Protein AF-A0AAD1X963-F1 (afdb_monomer_lite)

Sequence (477 aa):
MINQRTRANLEYRGRGAYRGLRGAPRGYRGASRGNTRGGQRGFRDSCRGEDPSFTMSHGSHTYEVQQDTFIPSKDSEIRMYKVSLCKWITEGKECHKSDKCTYAHTEEEQRKPHDPILLSRKEEIEELYANKEIKENNREKGKKKIDKSEDTLRTFLYDRHRDLEGKYNAVCAQLRNIDNAWERKLEEAEDDFRNKENELKRVSFNKEQTIRSLKIHIKSLETRNSQLESDSAYRRLQNLTAKHKELINKLYYLEAKLDRYQSHCENLCQTTRDSQRRYDILKSSNSIKSDKFLYAPSKNYKELLCDFIAKVDSAFECPLSCDKLRDPVILPSGHTINSDFYEKLIKSKARDPYNKSYRLTHAIVNRLAIQIQEIMDYVKIKKTNLEEQNRCSNIGLQVDLNANQEENPENNTEADFEENKSLMKNFKELEKIDEKELIQEQSDFDEKTGIKISTNIPRFISKKFPIEYSSSKIPKL

Secondary structure (DSSP, 8-state):
---------------------PPPP----------------PPPP----------------------------HHHHHTTTTSSB-HHHHTTPPPTTGGG-SSBSSTTT---TT----THHHHHHHHHHHHHHHHHHHHHHHHHHHHHHHHHHHHHHHHHHHHHHHHHHHHHHHHHHHHHHHHHHHHHHHHHHHHHHHHHHHHHHHHHHHHHHHHHHHHHHHHHHHHHHHSHHHHHHHHHHHHHHHHHHHHHHHHHHHHHHHHHHHHHHHHHHHHHHHHHHHHHT----------PPPHHHHHHHHHHHHHHHHHTB-TTT-SBPSSEEE-TTS-EEEHHHHHHHHHTTPBPSS-TT-BHHHHHHHHHHHHHHHHHHHHHHHHHHHHHHHHHHHHHHHHHHTTT--S--S---THHHHHHHHHHHHHHHHHHHHHHHHHHHHHHHHHHH-------PPP----PPP-------PPP-

Foldseek 3Di:
DDDDDDDDDDDDDDDDDDDDDDDDDDDDDDDDDDDDDDDDDDDDDDDDDDDDDDDDDDDDDDDDDDDPPPDPPPVVLVLQQQQAADPQLVVVHDDPCPPVDSHHNDPVSHDHSPDDDDCPVVVVVVVVVVVVVVVVVVVVVVVVVVVVVVVVVVVVVVVVVVVVVVVVVVVVVVVVVVVVVVVVVVVVVVVVVVVVVVVVVVVVVVVVVVVVVVVVVVVVVVVVVVVVCVDPVVVVVVVVVVVVVVVVVVVVVVVVVVVVVVVVVVVVVVVVVVVVVVVVVVVVVPPDPDPDDDPDDPPVVVVVVVVVVVVVQQLQAAPVPRHGEDCWDQDPLRGTHHPVVLVVCLVVQHADPNDNVGRPVVVVVVVVVVVVVVVVVVVVVVVVVVVVVVVVVVVVVCVVPVVPDDDDDDDDDPVVVVVVVVVVVVVVVVVVVVVVVVVVVLVVVCVVPVDDDDDPDDDDDDDDDDDDDDDDDDDDD

Radius of gyration: 69.61 Å; chains: 1; bounding box: 151×108×171 Å

InterPro domains:
  IPR000571 Zinc finger, CCCH-type [PS50103] (80-108)
  IPR003613 U-box domain [PF04564] (316-370)
  IPR013083 Zinc finger, RING/FYVE/PHD-type [G3DSA:3.30.40.10] (311-384)
  IPR036855 Zinc finger, CCCH-type superfamily [SSF90229] (79-112)

Structure (mmCIF, N/CA/C/O backbone):
data_AF-A0AAD1X963-F1
#
_entry.id   AF-A0AAD1X963-F1
#
loop_
_atom_site.group_PDB
_atom_site.id
_atom_site.type_symbol
_atom_site.label_atom_id
_atom_site.label_alt_id
_atom_site.label_comp_id
_atom_site.label_asym_id
_atom_site.label_entity_id
_atom_site.label_seq_id
_atom_site.pdbx_PDB_ins_code
_atom_site.Cartn_x
_atom_site.Cartn_y
_atom_site.Cartn_z
_atom_site.occupancy
_atom_site.B_iso_or_equiv
_atom_site.auth_seq_id
_atom_site.auth_comp_id
_atom_site.auth_asym_id
_atom_site.auth_atom_id
_atom_site.pdbx_PDB_model_num
ATOM 1 N N . MET A 1 1 ? 3.595 11.816 76.865 1.00 38.72 1 MET A N 1
ATOM 2 C CA . MET A 1 1 ? 4.608 11.164 76.005 1.00 38.72 1 MET A CA 1
ATOM 3 C C . MET A 1 1 ? 4.294 11.561 74.564 1.00 38.72 1 MET A C 1
ATOM 5 O O . MET A 1 1 ? 3.293 11.102 74.044 1.00 38.72 1 MET A O 1
ATOM 9 N N . ILE A 1 2 ? 4.794 12.719 74.104 1.00 38.62 2 ILE A N 1
ATOM 10 C CA . ILE A 1 2 ? 5.967 12.877 73.203 1.00 38.62 2 ILE A CA 1
ATOM 11 C C . ILE A 1 2 ? 5.711 12.101 71.889 1.00 38.62 2 ILE A C 1
ATOM 13 O O . ILE A 1 2 ? 5.732 10.882 71.908 1.00 38.62 2 ILE A O 1
ATOM 17 N N . ASN A 1 3 ? 5.347 12.727 70.762 1.00 47.06 3 ASN A N 1
ATOM 18 C CA . ASN A 1 3 ? 6.186 13.671 70.017 1.00 47.06 3 ASN A CA 1
ATOM 19 C C . ASN A 1 3 ? 5.411 14.808 69.320 1.00 47.06 3 ASN A C 1
ATOM 21 O O . ASN A 1 3 ? 4.419 14.596 68.628 1.00 47.06 3 ASN A O 1
ATOM 25 N N . GLN A 1 4 ? 5.955 16.013 69.489 1.00 53.12 4 GLN A N 1
ATOM 26 C CA . GLN A 1 4 ? 5.683 17.242 68.745 1.00 53.12 4 GLN A CA 1
ATOM 27 C C . GLN A 1 4 ? 6.778 17.462 67.680 1.00 53.12 4 GLN A C 1
ATOM 29 O O . GLN A 1 4 ? 7.865 16.906 67.807 1.00 53.12 4 GLN A O 1
ATOM 34 N N . ARG A 1 5 ? 6.528 18.447 66.796 1.00 43.94 5 ARG A N 1
ATOM 35 C CA . ARG A 1 5 ? 7.457 19.180 65.896 1.00 43.94 5 ARG A CA 1
ATOM 36 C C . ARG A 1 5 ? 7.647 18.508 64.523 1.00 43.94 5 ARG A C 1
ATOM 38 O O . ARG A 1 5 ? 7.893 17.320 64.456 1.00 43.94 5 ARG A O 1
ATOM 45 N N . THR A 1 6 ? 7.507 19.197 63.390 1.00 45.12 6 THR A N 1
ATOM 46 C CA . THR A 1 6 ? 7.878 20.588 63.079 1.00 45.12 6 THR A CA 1
ATOM 47 C C . THR A 1 6 ? 6.924 21.243 62.065 1.00 45.12 6 THR A C 1
ATOM 49 O O . THR A 1 6 ? 6.629 20.705 61.003 1.00 45.12 6 THR A O 1
ATOM 52 N N . ARG A 1 7 ? 6.492 22.468 62.388 1.00 42.72 7 ARG A N 1
ATOM 53 C CA . ARG A 1 7 ? 6.056 23.506 61.442 1.00 42.72 7 ARG A CA 1
ATOM 54 C C . ARG A 1 7 ? 7.279 24.379 61.160 1.00 42.72 7 ARG A C 1
ATOM 56 O O . ARG A 1 7 ? 7.895 24.831 62.123 1.00 42.72 7 ARG A O 1
ATOM 63 N N . ALA A 1 8 ? 7.577 24.672 59.899 1.00 41.88 8 ALA A N 1
ATOM 64 C CA . ALA A 1 8 ? 8.327 25.868 59.530 1.00 41.88 8 ALA A CA 1
ATOM 65 C C . ALA A 1 8 ? 7.958 26.317 58.109 1.00 41.88 8 ALA A C 1
ATOM 67 O O . ALA A 1 8 ? 8.065 25.565 57.146 1.00 41.88 8 ALA A O 1
ATOM 68 N N . ASN A 1 9 ? 7.474 27.554 58.075 1.00 41.41 9 ASN A N 1
ATOM 69 C CA . ASN A 1 9 ? 7.207 28.475 56.979 1.00 41.41 9 ASN A CA 1
ATOM 70 C C . ASN A 1 9 ? 8.039 28.303 55.704 1.00 41.41 9 ASN A C 1
ATOM 72 O O . ASN A 1 9 ? 9.253 28.166 55.780 1.00 41.41 9 ASN A O 1
ATOM 76 N N . LEU A 1 10 ? 7.389 28.535 54.560 1.00 39.03 10 LEU A N 1
ATOM 77 C CA . LEU A 1 10 ? 7.899 29.440 53.528 1.00 39.03 10 LEU A CA 1
ATOM 78 C C . LEU A 1 10 ? 6.721 29.966 52.698 1.00 39.03 10 LEU A C 1
ATOM 80 O O . LEU A 1 10 ? 6.138 29.273 51.868 1.00 39.03 10 LEU A O 1
ATOM 84 N N . GLU A 1 11 ? 6.370 31.220 52.972 1.00 47.56 11 GLU A N 1
ATOM 85 C CA . GLU A 1 11 ? 5.687 32.097 52.033 1.00 47.56 11 GLU A CA 1
ATOM 86 C C . GLU A 1 11 ? 6.538 32.197 50.761 1.00 47.56 11 GLU A C 1
ATOM 88 O O . GLU A 1 11 ? 7.703 32.594 50.822 1.00 47.56 11 GLU A O 1
ATOM 93 N N . TYR A 1 12 ? 5.964 31.902 49.595 1.00 39.16 12 TYR A N 1
ATOM 94 C CA . TYR A 1 12 ? 6.502 32.447 48.356 1.00 39.16 12 TYR A CA 1
ATOM 95 C C . TYR A 1 12 ? 5.382 32.931 47.447 1.00 39.16 12 TYR A C 1
ATOM 97 O O . TYR A 1 12 ? 4.482 32.201 47.036 1.00 39.16 12 TYR A O 1
ATOM 105 N N . ARG A 1 13 ? 5.456 34.237 47.208 1.00 39.97 13 ARG A N 1
ATOM 106 C CA . ARG A 1 13 ? 4.539 35.069 46.447 1.00 39.97 13 ARG A CA 1
ATOM 107 C C . ARG A 1 13 ? 4.371 34.550 45.025 1.00 39.97 13 ARG A C 1
ATOM 109 O O . ARG A 1 13 ? 5.347 34.343 44.307 1.00 39.97 13 ARG A O 1
ATOM 116 N N . GLY A 1 14 ? 3.116 34.485 44.593 1.00 46.25 14 GLY A N 1
ATOM 117 C CA . GLY A 1 14 ? 2.770 34.446 43.183 1.00 46.25 14 GLY A CA 1
ATOM 118 C C . GLY A 1 14 ? 3.315 35.679 42.458 1.00 46.25 14 GLY A C 1
ATOM 119 O O . GLY A 1 14 ? 3.040 36.818 42.834 1.00 46.25 14 GLY A O 1
ATOM 120 N N . ARG A 1 15 ? 4.072 35.441 41.389 1.00 41.19 15 ARG A N 1
ATOM 121 C CA . ARG A 1 15 ? 4.213 36.378 40.275 1.00 41.19 15 ARG A CA 1
ATOM 122 C C . ARG A 1 15 ? 3.805 35.642 39.012 1.00 41.19 15 ARG A C 1
ATOM 124 O O . ARG A 1 15 ? 4.505 34.745 38.553 1.00 41.19 15 ARG A O 1
ATOM 131 N N . GLY A 1 16 ? 2.651 36.027 38.479 1.00 45.84 16 GLY A N 1
ATOM 132 C CA . GLY A 1 16 ? 2.260 35.688 37.122 1.00 45.84 16 GLY A CA 1
ATOM 133 C C . GLY A 1 16 ? 3.210 36.355 36.132 1.00 45.84 16 GLY A C 1
ATOM 134 O O . GLY A 1 16 ? 3.481 37.550 36.226 1.00 45.84 16 GLY A O 1
ATOM 135 N N . ALA A 1 17 ? 3.700 35.572 35.178 1.00 41.66 17 ALA A N 1
ATOM 136 C CA . ALA A 1 17 ? 4.357 36.065 33.981 1.00 41.66 17 ALA A CA 1
ATOM 137 C C . ALA A 1 17 ? 3.531 35.611 32.775 1.00 41.66 17 ALA A C 1
ATOM 139 O O . ALA A 1 17 ? 3.731 34.532 32.224 1.00 41.66 17 ALA A O 1
ATOM 140 N N . TYR A 1 18 ? 2.580 36.456 32.378 1.00 45.16 18 TYR A N 1
ATOM 141 C CA . TYR A 1 18 ? 2.029 36.458 31.028 1.00 45.16 18 TYR A CA 1
ATOM 142 C C . TYR A 1 18 ? 3.163 36.844 30.066 1.00 45.16 18 TYR A C 1
ATOM 144 O O . TYR A 1 18 ? 3.567 38.005 30.018 1.00 45.16 18 TYR A O 1
ATOM 152 N N . ARG A 1 19 ? 3.683 35.892 29.285 1.00 40.97 19 ARG A N 1
ATOM 153 C CA . ARG A 1 19 ? 4.401 36.214 28.044 1.00 40.97 19 ARG A CA 1
ATOM 154 C C . ARG A 1 19 ? 3.413 36.133 26.890 1.00 40.97 19 ARG A C 1
ATOM 156 O O . ARG A 1 19 ? 3.142 35.062 26.361 1.00 40.97 19 ARG A O 1
ATOM 163 N N . GLY A 1 20 ? 2.877 37.294 26.524 1.00 41.50 20 GLY A N 1
ATOM 164 C CA . GLY A 1 20 ? 2.215 37.497 25.245 1.00 41.50 20 GLY A CA 1
ATOM 165 C C . GLY A 1 20 ? 3.247 37.477 24.121 1.00 41.50 20 GLY A C 1
ATOM 166 O O . GLY A 1 20 ? 4.129 38.332 24.067 1.00 41.50 20 GLY A O 1
ATOM 167 N N . LEU A 1 21 ? 3.123 36.510 23.216 1.00 41.50 21 LEU A N 1
ATOM 168 C CA . LEU A 1 21 ? 3.759 36.562 21.906 1.00 41.50 21 LEU A CA 1
ATOM 169 C C . LEU A 1 21 ? 2.899 37.474 21.026 1.00 41.50 21 LEU A C 1
ATOM 171 O O . LEU A 1 21 ? 1.839 37.080 20.545 1.00 41.50 21 LEU A O 1
ATOM 175 N N . ARG A 1 22 ? 3.334 38.729 20.875 1.00 42.06 22 ARG A N 1
ATOM 176 C CA . ARG A 1 22 ? 2.792 39.640 19.864 1.00 42.06 22 ARG A CA 1
ATOM 177 C C . ARG A 1 22 ? 3.236 39.144 18.492 1.00 42.06 22 ARG A C 1
ATOM 179 O O . ARG A 1 22 ? 4.426 38.955 18.255 1.00 42.06 22 ARG A O 1
ATOM 186 N N . GLY A 1 23 ? 2.254 38.929 17.623 1.00 39.84 23 GLY A N 1
ATOM 187 C CA . GLY A 1 23 ? 2.451 38.590 16.224 1.00 39.84 23 GLY A CA 1
ATOM 188 C C . GLY A 1 23 ? 3.171 39.696 15.456 1.00 39.84 23 GLY A C 1
ATOM 189 O O . GLY A 1 23 ? 2.972 40.886 15.702 1.00 39.84 23 GLY A O 1
ATOM 190 N N . ALA A 1 24 ? 3.997 39.272 14.504 1.00 40.31 24 ALA A N 1
ATOM 191 C CA . ALA A 1 24 ? 4.507 40.131 13.450 1.00 40.31 24 ALA A CA 1
ATOM 192 C C . ALA A 1 24 ? 3.402 40.359 12.396 1.00 40.31 24 ALA A C 1
ATOM 194 O O . ALA A 1 24 ? 2.694 39.408 12.044 1.00 40.31 24 ALA A O 1
ATOM 195 N N . PRO A 1 25 ? 3.224 41.589 11.887 1.00 54.12 25 PRO A N 1
ATOM 196 C CA . PRO A 1 25 ? 2.179 41.892 10.923 1.00 54.12 25 PRO A CA 1
ATOM 197 C C . PRO A 1 25 ? 2.568 41.423 9.515 1.00 54.12 25 PRO A C 1
ATOM 199 O O . PRO A 1 25 ? 3.632 41.754 8.997 1.00 54.12 25 PRO A O 1
ATOM 202 N N . ARG A 1 26 ? 1.650 40.695 8.871 1.00 49.38 26 ARG A N 1
ATOM 203 C CA . ARG A 1 26 ? 1.608 40.530 7.414 1.00 49.38 26 ARG A CA 1
ATOM 204 C C . ARG A 1 26 ? 1.031 41.814 6.802 1.00 49.38 26 ARG A C 1
ATOM 206 O O . ARG A 1 26 ? -0.175 42.031 6.877 1.00 49.38 26 ARG A O 1
ATOM 213 N N . GLY A 1 27 ? 1.877 42.645 6.194 1.00 40.66 27 GLY A N 1
ATOM 214 C CA . GLY A 1 27 ? 1.479 43.633 5.180 1.00 40.66 27 GLY A CA 1
ATOM 215 C C . GLY A 1 27 ? 1.880 43.084 3.807 1.00 40.66 27 GLY A C 1
ATOM 216 O O . GLY A 1 27 ? 3.034 42.733 3.614 1.00 40.66 27 GLY A O 1
ATOM 217 N N . TYR A 1 28 ? 0.934 42.651 2.974 1.00 41.72 28 TYR A N 1
ATOM 218 C CA . TYR A 1 28 ? 0.199 43.415 1.954 1.00 41.72 28 TYR A CA 1
ATOM 219 C C . TYR A 1 28 ? 1.009 43.799 0.699 1.00 41.72 28 TYR A C 1
ATOM 221 O O . TYR A 1 28 ? 1.865 44.669 0.732 1.00 41.72 28 TYR A O 1
ATOM 229 N N . ARG A 1 29 ? 0.605 43.143 -0.402 1.00 43.72 29 ARG A N 1
ATOM 230 C CA . ARG A 1 29 ? 0.439 43.601 -1.796 1.00 43.72 29 ARG A CA 1
ATOM 231 C C . ARG A 1 29 ? 1.489 44.533 -2.416 1.00 43.72 29 ARG A C 1
ATOM 233 O O . ARG A 1 29 ? 1.575 45.707 -2.089 1.00 43.72 29 ARG A O 1
ATOM 240 N N . GLY A 1 30 ? 2.053 44.048 -3.520 1.00 34.28 30 GLY A N 1
ATOM 241 C CA . GLY A 1 30 ? 2.585 44.870 -4.601 1.00 34.28 30 GLY A CA 1
ATOM 242 C C . GLY A 1 30 ? 2.590 44.086 -5.909 1.00 34.28 30 GLY A C 1
ATOM 243 O O . GLY A 1 30 ? 3.567 43.426 -6.235 1.00 34.28 30 GLY A O 1
ATOM 244 N N . ALA A 1 31 ? 1.478 44.133 -6.641 1.00 51.28 31 ALA A N 1
ATOM 245 C CA . ALA A 1 31 ? 1.458 43.817 -8.063 1.00 51.28 31 ALA A CA 1
ATOM 246 C C . ALA A 1 31 ? 2.182 44.933 -8.827 1.00 51.28 31 ALA A C 1
ATOM 248 O O . ALA A 1 31 ? 1.919 46.099 -8.535 1.00 51.28 31 ALA A O 1
ATOM 249 N N . SER A 1 32 ? 3.012 44.602 -9.823 1.00 38.69 32 SER A N 1
ATOM 250 C CA . SER A 1 32 ? 3.055 45.292 -11.127 1.00 38.69 32 SER A CA 1
ATOM 251 C C . SER A 1 32 ? 4.226 44.845 -12.007 1.00 38.69 32 SER A C 1
ATOM 253 O O . SER A 1 32 ? 5.381 44.985 -11.638 1.00 38.69 32 SER A O 1
ATOM 255 N N . ARG A 1 33 ? 3.853 44.421 -13.222 1.00 38.19 33 ARG A N 1
ATOM 256 C CA . ARG A 1 33 ? 4.403 44.842 -14.524 1.00 38.19 33 ARG A CA 1
ATOM 257 C C . ARG A 1 33 ? 5.909 44.660 -14.781 1.00 38.19 33 ARG A C 1
ATOM 259 O O . ARG A 1 33 ? 6.712 45.493 -14.402 1.00 38.19 33 ARG A O 1
ATOM 266 N N . GLY A 1 34 ? 6.202 43.698 -15.656 1.00 39.09 34 GLY A N 1
ATOM 267 C CA . GLY A 1 34 ? 6.558 44.013 -17.044 1.00 39.09 34 GLY A CA 1
ATOM 268 C C . GLY A 1 34 ? 8.007 44.399 -17.375 1.00 39.09 34 GLY A C 1
ATOM 269 O O . GLY A 1 34 ? 8.650 45.187 -16.697 1.00 39.09 34 GLY A O 1
ATOM 270 N N . ASN A 1 35 ? 8.392 43.937 -18.567 1.00 38.53 35 ASN A N 1
ATOM 271 C CA . ASN A 1 35 ? 9.440 44.425 -19.467 1.00 38.53 35 ASN A CA 1
ATOM 272 C C . ASN A 1 35 ? 10.893 43.931 -19.311 1.00 38.53 35 ASN A C 1
ATOM 274 O O . ASN A 1 35 ? 11.658 44.376 -18.466 1.00 38.53 35 ASN A O 1
ATOM 278 N N . THR A 1 36 ? 11.267 43.091 -20.286 1.00 48.62 36 THR A N 1
ATOM 279 C CA . THR A 1 36 ? 12.403 43.257 -21.217 1.00 48.62 36 THR A CA 1
ATOM 280 C C . THR A 1 36 ? 13.726 43.802 -20.666 1.00 48.62 36 THR A C 1
ATOM 282 O O . THR A 1 36 ? 13.827 44.988 -20.368 1.00 48.62 36 THR A O 1
ATOM 285 N N . ARG A 1 37 ? 14.804 43.021 -20.797 1.00 40.56 37 ARG A N 1
ATOM 286 C CA . ARG A 1 37 ? 15.903 43.255 -21.763 1.00 40.56 37 ARG A CA 1
ATOM 287 C C . ARG A 1 37 ? 17.070 42.304 -21.495 1.00 40.56 37 ARG A C 1
ATOM 289 O O . ARG A 1 37 ? 17.214 41.761 -20.408 1.00 40.56 37 ARG A O 1
ATOM 296 N N . GLY A 1 38 ? 17.845 42.086 -22.554 1.00 47.09 38 GLY A N 1
ATOM 297 C CA . GLY A 1 38 ? 18.874 41.066 -22.673 1.00 47.09 38 GLY A CA 1
ATOM 298 C C . GLY A 1 38 ? 19.997 41.129 -21.641 1.00 47.09 38 GLY A C 1
ATOM 299 O O . GLY A 1 38 ? 20.306 42.163 -21.055 1.00 47.09 38 GLY A O 1
ATOM 300 N N . GLY A 1 39 ? 20.651 39.984 -21.502 1.00 39.59 39 GLY A N 1
ATOM 301 C CA . GLY A 1 39 ? 21.894 39.825 -20.773 1.00 39.59 39 GLY A CA 1
ATOM 302 C C . GLY A 1 39 ? 22.611 38.593 -21.298 1.00 39.59 39 GLY A C 1
ATOM 303 O O . GLY A 1 39 ? 22.452 37.511 -20.747 1.00 39.59 39 GLY A O 1
ATOM 304 N N . GLN A 1 40 ? 23.375 38.770 -22.379 1.00 53.03 40 GLN A N 1
ATOM 305 C CA . GLN A 1 40 ? 24.449 37.857 -22.765 1.00 53.03 40 GLN A CA 1
ATOM 306 C C . GLN A 1 40 ? 25.306 37.564 -21.526 1.00 53.03 40 GLN A C 1
ATOM 308 O O . GLN A 1 40 ? 25.856 38.488 -20.926 1.00 53.03 40 GLN A O 1
ATOM 313 N N . ARG A 1 41 ? 25.435 36.295 -21.134 1.00 41.72 41 ARG A N 1
ATOM 314 C CA . ARG A 1 41 ? 26.506 35.856 -20.235 1.00 41.72 41 ARG A CA 1
ATOM 315 C C . ARG A 1 41 ? 27.162 34.621 -20.821 1.00 41.72 41 ARG A C 1
ATOM 317 O O . ARG A 1 41 ? 26.497 33.646 -21.149 1.00 41.72 41 ARG A O 1
ATOM 324 N N . GLY A 1 42 ? 28.467 34.777 -21.013 1.00 40.44 42 GLY A N 1
ATOM 325 C CA . GLY A 1 42 ? 29.349 33.883 -21.731 1.00 40.44 42 GLY A CA 1
ATOM 326 C C . GLY A 1 42 ? 29.390 32.470 -21.177 1.00 40.44 42 GLY A C 1
ATOM 327 O O . GLY A 1 42 ? 29.418 32.242 -19.967 1.00 40.44 42 GLY A O 1
ATOM 328 N N . PHE A 1 43 ? 29.473 31.548 -22.127 1.00 39.50 43 PHE A N 1
ATOM 329 C CA . PHE A 1 43 ? 30.092 30.248 -21.956 1.00 39.50 43 PHE A CA 1
ATOM 330 C C . PHE A 1 43 ? 31.507 30.449 -21.401 1.00 39.50 43 PHE A C 1
ATOM 332 O O . PHE A 1 43 ? 32.347 31.084 -22.037 1.00 39.50 43 PHE A O 1
ATOM 339 N N . ARG A 1 44 ? 31.744 29.951 -20.186 1.00 42.47 44 ARG A N 1
ATOM 340 C CA . ARG A 1 44 ? 33.089 29.715 -19.667 1.00 42.47 44 ARG A CA 1
ATOM 341 C C . ARG A 1 44 ? 33.460 28.278 -19.986 1.00 42.47 44 ARG A C 1
ATOM 343 O O . ARG A 1 44 ? 32.833 27.350 -19.484 1.00 42.47 44 ARG A O 1
ATOM 350 N N . ASP A 1 45 ? 34.502 28.150 -20.792 1.00 48.19 45 ASP A N 1
ATOM 351 C CA . ASP A 1 45 ? 35.269 26.935 -21.009 1.00 48.19 45 ASP A CA 1
ATOM 352 C C . ASP A 1 45 ? 35.801 26.391 -19.681 1.00 48.19 45 ASP A C 1
ATOM 354 O O . ASP A 1 45 ? 36.394 27.119 -18.879 1.00 48.19 45 ASP A O 1
ATOM 358 N N . SER A 1 46 ? 35.586 25.103 -19.428 1.00 47.50 46 SER A N 1
ATOM 359 C CA . SER A 1 46 ? 36.178 24.382 -18.299 1.00 47.50 46 SER A CA 1
ATOM 360 C C . SER A 1 46 ? 36.278 22.892 -18.614 1.00 47.50 46 SER A C 1
ATOM 362 O O . SER A 1 46 ? 35.570 22.091 -18.021 1.00 47.50 46 SER A O 1
ATOM 364 N N . CYS A 1 47 ? 37.187 22.528 -19.521 1.00 44.81 47 CYS A N 1
ATOM 365 C CA . CYS A 1 47 ? 37.715 21.165 -19.620 1.00 44.81 47 CYS A CA 1
ATOM 366 C C . CYS A 1 47 ? 39.237 21.235 -19.834 1.00 44.81 47 CYS A C 1
ATOM 368 O O . CYS A 1 47 ? 39.716 21.303 -20.963 1.00 44.81 47 CYS A O 1
ATOM 370 N N . ARG A 1 48 ? 39.991 21.262 -18.727 1.00 45.78 48 ARG A N 1
ATOM 371 C CA . ARG A 1 48 ? 41.418 20.909 -18.663 1.00 45.78 48 ARG A CA 1
ATOM 372 C C . ARG A 1 48 ? 41.538 19.592 -17.896 1.00 45.78 48 ARG A C 1
ATOM 374 O O . ARG A 1 48 ? 41.006 19.484 -16.797 1.00 45.78 48 ARG A O 1
ATOM 381 N N . GLY A 1 49 ? 42.252 18.653 -18.496 1.00 40.47 49 GLY A N 1
ATOM 382 C CA . GLY A 1 49 ? 42.666 17.348 -17.978 1.00 40.47 49 GLY A CA 1
ATOM 383 C C . GLY A 1 49 ? 43.260 16.602 -19.175 1.00 40.47 49 GLY A C 1
ATOM 384 O O . GLY A 1 49 ? 42.504 16.118 -20.005 1.00 40.47 49 GLY A O 1
ATOM 385 N N . GLU A 1 50 ? 44.507 16.898 -19.549 1.00 44.00 50 GLU A N 1
ATOM 386 C CA . GLU A 1 50 ? 45.730 16.207 -19.090 1.00 44.00 50 GLU A CA 1
ATOM 387 C C . GLU A 1 50 ? 45.794 14.744 -19.587 1.00 44.00 50 GLU A C 1
ATOM 389 O O . GLU A 1 50 ? 45.293 13.855 -18.914 1.00 44.00 50 GLU A O 1
ATOM 394 N N . ASP A 1 51 ? 46.356 14.580 -20.804 1.00 49.72 51 ASP A N 1
ATOM 395 C CA . ASP A 1 51 ? 47.393 13.633 -21.303 1.00 49.72 51 ASP A CA 1
ATOM 396 C C . ASP A 1 51 ? 47.368 12.113 -20.942 1.00 49.72 51 ASP A C 1
ATOM 398 O O . ASP A 1 51 ? 46.793 11.744 -19.924 1.00 49.72 51 ASP A O 1
ATOM 402 N N . PRO A 1 52 ? 48.040 11.185 -21.695 1.00 59.56 52 PRO A N 1
ATOM 403 C CA . PRO A 1 52 ? 49.095 11.407 -22.703 1.00 59.56 52 PRO A CA 1
ATOM 404 C C . PRO A 1 52 ? 49.086 10.519 -23.987 1.00 59.56 52 PRO A C 1
ATOM 406 O O . PRO A 1 52 ? 48.523 9.431 -24.065 1.00 59.56 52 PRO A O 1
ATOM 409 N N . SER A 1 53 ? 49.885 10.971 -24.963 1.00 52.22 53 SER A N 1
ATOM 410 C CA . SER A 1 53 ? 50.755 10.173 -25.855 1.00 52.22 53 SER A CA 1
ATOM 411 C C . SER A 1 53 ? 50.165 9.094 -26.786 1.00 52.22 53 SER A C 1
ATOM 413 O O . SER A 1 53 ? 50.037 7.931 -26.413 1.00 52.22 53 SER A O 1
ATOM 415 N N . PHE A 1 54 ? 50.056 9.424 -28.080 1.00 41.41 54 PHE A N 1
ATOM 416 C CA . PHE A 1 54 ? 50.382 8.478 -29.158 1.00 41.41 54 PHE A CA 1
ATOM 417 C C . PHE A 1 54 ? 50.948 9.236 -30.369 1.00 41.41 54 PHE A C 1
ATOM 419 O O . PHE A 1 54 ? 50.233 9.674 -31.266 1.00 41.41 54 PHE A O 1
ATOM 426 N N . THR A 1 55 ? 52.262 9.451 -30.370 1.00 49.00 55 THR A N 1
ATOM 427 C CA . THR A 1 55 ? 53.000 9.995 -31.513 1.00 49.00 55 THR A CA 1
ATOM 428 C C . THR A 1 55 ? 53.285 8.872 -32.510 1.00 49.00 55 THR A C 1
ATOM 430 O O . THR A 1 55 ? 54.242 8.117 -32.328 1.00 49.00 55 THR A O 1
ATOM 433 N N . MET A 1 56 ? 52.483 8.752 -33.572 1.00 49.28 56 MET A N 1
ATOM 434 C CA . MET A 1 56 ? 52.878 7.974 -34.750 1.00 49.28 56 MET A CA 1
ATOM 435 C C . MET A 1 56 ? 53.816 8.811 -35.623 1.00 49.28 56 MET A C 1
ATOM 437 O O . MET A 1 56 ? 53.428 9.792 -36.250 1.00 49.28 56 MET A O 1
ATOM 441 N N . SER A 1 57 ? 55.079 8.399 -35.604 1.00 40.62 57 SER A N 1
ATOM 442 C CA . SER A 1 57 ? 56.173 8.868 -36.446 1.00 40.62 57 SER A CA 1
ATOM 443 C C . SER A 1 57 ? 55.949 8.450 -37.905 1.00 40.62 57 SER A C 1
ATOM 445 O O . SER A 1 57 ? 55.894 7.257 -38.204 1.00 40.62 57 SER A O 1
ATOM 447 N N . HIS A 1 58 ? 55.849 9.413 -38.824 1.00 47.75 58 HIS A N 1
ATOM 448 C CA . HIS A 1 58 ? 56.044 9.162 -40.252 1.00 47.75 58 HIS A CA 1
ATOM 449 C C . HIS A 1 58 ? 57.532 9.333 -40.567 1.00 47.75 58 HIS A C 1
ATOM 451 O O . HIS A 1 58 ? 58.032 10.450 -40.688 1.00 47.75 58 HIS A O 1
ATOM 457 N N . GLY A 1 59 ? 58.243 8.211 -40.680 1.00 40.66 59 GLY A N 1
ATOM 458 C CA . GLY A 1 59 ? 59.621 8.186 -41.154 1.00 40.66 59 GLY A CA 1
ATOM 459 C C . GLY A 1 59 ? 59.702 8.655 -42.606 1.00 40.66 59 GLY A C 1
ATOM 460 O O . GLY A 1 59 ? 59.190 7.993 -43.509 1.00 40.66 59 GLY A O 1
ATOM 461 N N . SER A 1 60 ? 60.354 9.797 -42.831 1.00 45.72 60 SER A N 1
ATOM 462 C CA . SER A 1 60 ? 60.764 10.237 -44.161 1.00 45.72 60 SER A CA 1
ATOM 463 C C . SER A 1 60 ? 61.944 9.381 -44.628 1.00 45.72 60 SER A C 1
ATOM 465 O O . SER A 1 60 ? 63.078 9.584 -44.197 1.00 45.72 60 SER A O 1
ATOM 467 N N . HIS A 1 61 ? 61.694 8.425 -45.519 1.00 44.03 61 HIS A N 1
ATOM 468 C CA . HIS A 1 61 ? 62.763 7.820 -46.303 1.00 44.03 61 HIS A CA 1
ATOM 469 C C . HIS A 1 61 ? 63.108 8.757 -47.465 1.00 44.03 61 HIS A C 1
ATOM 471 O O . HIS A 1 61 ? 62.412 8.809 -48.477 1.00 44.03 61 HIS A O 1
ATOM 477 N N . THR A 1 62 ? 64.180 9.525 -47.297 1.00 45.03 62 THR A N 1
ATOM 478 C CA . THR A 1 62 ? 64.912 10.149 -48.400 1.00 45.03 62 THR A CA 1
ATOM 479 C C . THR A 1 62 ? 65.801 9.081 -49.029 1.00 45.03 62 THR A C 1
ATOM 481 O O . THR A 1 62 ? 66.784 8.656 -48.426 1.00 45.03 62 THR A O 1
ATOM 484 N N . TYR A 1 63 ? 65.438 8.613 -50.220 1.00 46.41 63 TYR A N 1
ATOM 485 C CA . TYR A 1 63 ? 66.292 7.747 -51.029 1.00 46.41 63 TYR A CA 1
ATOM 486 C C . TYR A 1 63 ? 67.251 8.645 -51.814 1.00 46.41 63 TYR A C 1
ATOM 488 O O . TYR A 1 63 ? 66.829 9.379 -52.709 1.00 46.41 63 TYR A O 1
ATOM 496 N N . GLU A 1 64 ? 68.529 8.617 -51.449 1.00 47.94 64 GLU A N 1
ATOM 497 C CA . GLU A 1 64 ? 69.606 9.170 -52.264 1.00 47.94 64 GLU A CA 1
ATOM 498 C C . GLU A 1 64 ? 69.738 8.336 -53.543 1.00 47.94 64 GLU A C 1
ATOM 500 O O . GLU A 1 64 ? 70.035 7.142 -53.511 1.00 47.94 64 GLU A O 1
ATOM 505 N N . VAL A 1 65 ? 69.493 8.977 -54.684 1.00 43.75 65 VAL A N 1
ATOM 506 C CA . VAL A 1 65 ? 69.761 8.417 -56.007 1.00 43.75 65 VAL A CA 1
ATOM 507 C C . VAL A 1 65 ? 71.217 8.718 -56.341 1.00 43.75 65 VAL A C 1
ATOM 509 O O . VAL A 1 65 ? 71.561 9.833 -56.724 1.00 43.75 65 VAL A O 1
ATOM 512 N N . GLN A 1 66 ? 72.071 7.710 -56.208 1.00 5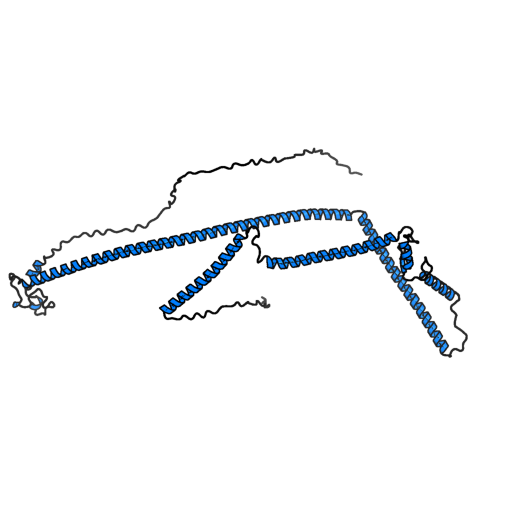0.38 66 GLN A N 1
ATOM 513 C CA . GLN A 1 66 ? 73.342 7.646 -56.917 1.00 50.38 66 GLN A CA 1
ATOM 514 C C . GLN A 1 66 ? 73.402 6.323 -57.670 1.00 50.38 66 GLN A C 1
ATOM 516 O O . GLN A 1 66 ? 73.435 5.264 -57.050 1.00 50.38 66 GLN A O 1
ATOM 521 N N . GLN A 1 67 ? 73.412 6.408 -59.001 1.00 42.19 67 GLN A N 1
ATOM 522 C CA . GLN A 1 67 ? 74.398 5.776 -59.884 1.00 42.19 67 GLN A CA 1
ATOM 523 C C . GLN A 1 67 ? 73.959 5.995 -61.336 1.00 42.19 67 GLN A C 1
ATOM 525 O O . GLN A 1 67 ? 72.984 5.410 -61.805 1.00 42.19 67 GLN A O 1
ATOM 530 N N . ASP A 1 68 ? 74.710 6.847 -62.035 1.00 45.59 68 ASP A N 1
ATOM 531 C CA . ASP A 1 68 ? 74.693 6.983 -63.488 1.00 45.59 68 ASP A CA 1
ATOM 532 C C . ASP A 1 68 ? 75.111 5.652 -64.125 1.00 45.59 68 ASP A C 1
ATOM 534 O O . ASP A 1 68 ? 76.275 5.406 -64.443 1.00 45.59 68 ASP A O 1
ATOM 538 N N . THR A 1 69 ? 74.148 4.755 -64.320 1.00 46.03 69 THR A N 1
ATOM 539 C CA . THR A 1 69 ? 74.286 3.700 -65.315 1.00 46.03 69 THR A CA 1
ATOM 540 C C . THR A 1 69 ? 74.177 4.372 -66.674 1.00 46.03 69 THR A C 1
ATOM 542 O O . THR A 1 69 ? 73.107 4.852 -67.042 1.00 46.03 69 THR A O 1
ATOM 545 N N . PHE A 1 70 ? 75.286 4.430 -67.406 1.00 49.12 70 PHE A N 1
ATOM 546 C CA . PHE A 1 70 ? 75.324 4.808 -68.814 1.00 49.12 70 PHE A CA 1
ATOM 547 C C . PHE A 1 70 ? 74.371 3.880 -69.581 1.00 49.12 70 PHE A C 1
ATOM 549 O O . PHE A 1 70 ? 74.728 2.750 -69.909 1.00 49.12 70 PHE A O 1
ATOM 556 N N . ILE A 1 71 ? 73.126 4.316 -69.788 1.00 48.12 71 ILE A N 1
ATOM 557 C CA . ILE A 1 71 ? 72.149 3.598 -70.603 1.00 48.12 71 ILE A CA 1
ATOM 558 C C . ILE A 1 71 ? 72.628 3.776 -72.047 1.00 48.12 71 ILE A C 1
ATOM 560 O O . ILE A 1 71 ? 72.589 4.907 -72.542 1.00 48.12 71 ILE A O 1
ATOM 564 N N . PRO A 1 72 ? 73.113 2.721 -72.730 1.00 48.72 72 PRO A N 1
ATOM 565 C CA . PRO A 1 72 ? 73.415 2.826 -74.148 1.00 48.72 72 PRO A CA 1
ATOM 566 C C . PRO A 1 72 ? 72.141 3.296 -74.855 1.00 48.72 72 PRO A C 1
ATOM 568 O O . PRO A 1 72 ? 71.065 2.727 -74.653 1.00 48.72 72 PRO A O 1
ATOM 571 N N . SER A 1 73 ? 72.230 4.391 -75.615 1.00 56.09 73 SER A N 1
ATOM 572 C CA . SER A 1 73 ? 71.079 4.887 -76.366 1.00 56.09 73 SER A CA 1
ATOM 573 C C . SER A 1 73 ? 70.547 3.749 -77.241 1.00 56.09 73 SER A C 1
ATOM 575 O O . SER A 1 73 ? 71.325 2.984 -77.807 1.00 56.09 73 SER A O 1
ATOM 577 N N . LYS A 1 74 ? 69.219 3.606 -77.356 1.00 57.94 74 LYS A N 1
ATOM 578 C CA . LYS A 1 74 ? 68.581 2.538 -78.160 1.00 57.94 74 LYS A CA 1
ATOM 579 C C . LYS A 1 74 ? 69.106 2.461 -79.603 1.00 57.94 74 LYS A C 1
ATOM 581 O O . LYS A 1 74 ? 69.003 1.419 -80.244 1.00 57.94 74 LYS A O 1
ATOM 586 N N . ASP A 1 75 ? 69.731 3.529 -80.084 1.00 56.91 75 ASP A N 1
ATOM 587 C CA . ASP A 1 75 ? 70.358 3.606 -81.399 1.00 56.91 75 ASP A CA 1
ATOM 588 C C . ASP A 1 75 ? 71.679 2.815 -81.505 1.00 56.91 75 ASP A C 1
ATOM 590 O O . ASP A 1 75 ? 72.086 2.458 -82.613 1.00 56.91 75 ASP A O 1
ATOM 594 N N . SER A 1 76 ? 72.352 2.488 -80.390 1.00 58.34 76 SER A N 1
ATOM 595 C CA . SER A 1 76 ? 73.588 1.689 -80.406 1.00 58.34 76 SER A CA 1
ATOM 596 C C . SER A 1 76 ? 73.337 0.184 -80.523 1.00 58.34 76 SER A C 1
ATOM 598 O O . SER A 1 76 ? 74.155 -0.516 -81.117 1.00 58.34 76 SER A O 1
ATOM 600 N N . GLU A 1 77 ? 72.210 -0.328 -80.013 1.00 59.56 77 GLU A N 1
ATOM 601 C CA . GLU A 1 77 ? 71.845 -1.753 -80.145 1.00 59.56 77 GLU A CA 1
ATOM 602 C C . GLU A 1 77 ? 71.509 -2.127 -81.591 1.00 59.56 77 GLU A C 1
ATOM 604 O O . GLU A 1 77 ? 71.818 -3.227 -82.050 1.00 59.56 77 GLU A O 1
ATOM 609 N N . ILE A 1 78 ? 70.936 -1.185 -82.344 1.00 63.75 78 ILE A N 1
ATOM 610 C CA . ILE A 1 78 ? 70.577 -1.394 -83.746 1.00 63.75 78 ILE A CA 1
ATOM 611 C C . ILE A 1 78 ? 71.843 -1.622 -84.588 1.00 63.75 78 ILE A C 1
ATOM 613 O O . ILE A 1 78 ? 71.853 -2.518 -85.427 1.00 63.75 78 ILE A O 1
ATOM 617 N N . ARG A 1 79 ? 72.949 -0.914 -84.308 1.00 64.94 79 ARG A N 1
ATOM 618 C CA . ARG A 1 79 ? 74.208 -1.026 -85.074 1.00 64.94 79 ARG A CA 1
ATOM 619 C C . ARG A 1 79 ? 74.962 -2.348 -84.903 1.00 64.94 79 ARG A C 1
ATOM 621 O O . ARG A 1 79 ? 75.844 -2.616 -85.708 1.00 64.94 79 ARG A O 1
ATOM 628 N N . MET A 1 80 ? 74.644 -3.165 -83.896 1.00 72.75 80 MET A N 1
ATOM 629 C CA . MET A 1 80 ? 75.355 -4.429 -83.640 1.00 72.75 80 MET A CA 1
ATOM 630 C C . MET A 1 80 ? 74.566 -5.684 -84.038 1.00 72.75 80 MET A C 1
ATOM 632 O O . MET A 1 80 ? 75.046 -6.799 -83.832 1.00 72.75 80 MET A O 1
ATOM 636 N N . TYR A 1 81 ? 73.380 -5.540 -84.640 1.00 84.56 81 TYR A N 1
ATOM 637 C CA . TYR A 1 81 ? 72.570 -6.690 -85.041 1.00 84.56 81 TYR A CA 1
ATOM 638 C C . TYR A 1 81 ? 73.221 -7.480 -86.187 1.00 84.56 81 TYR A C 1
ATOM 640 O O . TYR A 1 81 ? 73.364 -6.984 -87.305 1.00 84.56 81 TYR A O 1
ATOM 648 N N . LYS A 1 82 ? 73.565 -8.736 -85.892 1.00 87.81 82 LYS A N 1
ATOM 649 C CA . LYS A 1 82 ? 74.166 -9.738 -86.778 1.00 87.81 82 LYS A CA 1
ATOM 650 C C . LYS A 1 82 ? 75.503 -9.313 -87.401 1.00 87.81 82 LYS A C 1
ATOM 652 O O . LYS A 1 82 ? 75.835 -9.751 -88.491 1.00 87.81 82 LYS A O 1
ATOM 657 N N . VAL A 1 83 ? 76.297 -8.489 -86.710 1.00 88.06 83 VAL A N 1
ATOM 658 C CA . VAL A 1 83 ? 77.635 -8.063 -87.188 1.00 88.06 83 VAL A CA 1
ATOM 659 C C . VAL A 1 83 ? 78.722 -9.109 -86.888 1.00 88.06 83 VAL A C 1
ATOM 661 O O . VAL A 1 83 ? 79.737 -9.198 -87.579 1.00 88.06 83 VAL A O 1
ATOM 664 N N . SER A 1 84 ? 78.504 -9.948 -85.875 1.00 90.31 84 SER A N 1
ATOM 665 C CA . SER A 1 84 ? 79.379 -11.069 -85.519 1.00 90.31 84 SER A CA 1
ATOM 666 C C . SER A 1 84 ? 78.603 -12.384 -85.447 1.00 90.31 84 SER A C 1
ATOM 668 O O . SER A 1 84 ? 77.401 -12.393 -85.161 1.00 90.31 84 SER A O 1
ATOM 670 N N . LEU A 1 85 ? 79.294 -13.493 -85.731 1.00 93.75 85 LEU A N 1
ATOM 671 C CA . LEU A 1 85 ? 78.738 -14.844 -85.648 1.00 93.75 85 LEU A CA 1
ATOM 672 C C . LEU A 1 85 ? 78.388 -15.213 -84.201 1.00 93.75 85 LEU A C 1
ATOM 674 O O . LEU A 1 85 ? 79.073 -14.831 -83.248 1.00 93.75 85 LEU A O 1
ATOM 678 N N . CYS A 1 86 ? 77.310 -15.971 -84.026 1.00 95.12 86 CYS A N 1
ATOM 679 C CA . CYS A 1 86 ? 76.877 -16.434 -82.720 1.00 95.12 86 CYS A CA 1
ATOM 680 C C . CYS A 1 86 ? 77.876 -17.448 -82.172 1.00 95.12 86 CYS A C 1
ATOM 682 O O . CYS A 1 86 ? 78.104 -18.500 -82.768 1.00 95.12 86 CYS A O 1
ATOM 684 N N . LYS A 1 87 ? 78.399 -17.153 -80.980 1.00 95.50 87 LYS A N 1
ATOM 685 C CA . LYS A 1 87 ? 79.396 -17.982 -80.300 1.00 95.50 87 LYS A CA 1
ATOM 686 C C . LYS A 1 87 ? 78.975 -19.455 -80.177 1.00 95.50 87 LYS A C 1
ATOM 688 O O . LYS A 1 87 ? 79.790 -20.354 -80.347 1.00 95.50 87 LYS A O 1
ATOM 693 N N . TRP A 1 88 ? 77.693 -19.704 -79.915 1.00 95.12 88 TRP A N 1
ATOM 694 C CA . TRP A 1 88 ? 77.158 -21.060 -79.760 1.00 95.12 88 TRP A CA 1
ATOM 695 C C . TRP A 1 88 ? 77.212 -21.850 -81.064 1.00 95.12 88 TRP A C 1
ATOM 697 O O . TRP A 1 88 ? 77.661 -22.992 -81.060 1.00 95.12 88 TRP A O 1
ATOM 707 N N . ILE A 1 89 ? 76.855 -21.209 -82.179 1.00 95.31 89 ILE A N 1
ATOM 708 C CA . ILE A 1 89 ? 76.926 -21.831 -83.501 1.00 95.31 89 ILE A CA 1
ATOM 709 C C . ILE A 1 89 ? 78.382 -22.083 -83.900 1.00 95.31 89 ILE A C 1
ATOM 711 O O . ILE A 1 89 ? 78.694 -23.160 -84.396 1.00 95.31 89 ILE A O 1
ATOM 715 N N . THR A 1 90 ? 79.300 -21.152 -83.609 1.00 92.06 90 THR A N 1
ATOM 716 C CA . THR A 1 90 ? 80.736 -21.373 -83.864 1.00 92.06 90 THR A CA 1
ATOM 717 C C . THR A 1 90 ? 81.329 -22.509 -83.027 1.00 92.06 90 THR A C 1
ATOM 719 O O . THR A 1 90 ? 82.282 -23.147 -83.456 1.00 92.06 90 THR A O 1
ATOM 722 N N . GLU A 1 91 ? 80.759 -22.802 -81.855 1.00 94.56 91 GLU A N 1
ATOM 723 C CA . GLU A 1 91 ? 81.121 -23.967 -81.034 1.00 94.56 91 GLU A CA 1
ATOM 724 C C . GLU A 1 91 ? 80.429 -25.269 -81.496 1.00 94.56 91 GLU A C 1
ATOM 726 O O . GLU A 1 91 ? 80.576 -26.303 -80.845 1.00 94.56 91 GLU A O 1
ATOM 731 N N . GLY A 1 92 ? 79.659 -25.233 -82.591 1.00 92.06 92 GLY A N 1
ATOM 732 C CA . GLY A 1 92 ? 78.902 -26.373 -83.116 1.00 92.06 92 GLY A CA 1
ATOM 733 C C . GLY A 1 92 ? 77.657 -26.733 -82.300 1.00 92.06 92 GLY A C 1
ATOM 734 O O . GLY A 1 92 ? 77.120 -27.828 -82.457 1.00 92.06 92 GLY A O 1
ATOM 735 N N . LYS A 1 93 ? 77.199 -25.845 -81.409 1.00 94.81 93 LYS A N 1
ATOM 736 C CA . LYS A 1 93 ? 76.011 -26.044 -80.566 1.00 94.81 93 LYS A CA 1
ATOM 737 C C . LYS A 1 93 ? 74.812 -25.294 -81.132 1.00 94.81 93 LYS A C 1
ATOM 739 O O . LYS A 1 93 ? 74.948 -24.227 -81.724 1.00 94.81 93 LYS A O 1
ATOM 744 N N . GLU A 1 94 ? 73.618 -25.811 -80.871 1.00 94.06 94 GLU A N 1
ATOM 745 C CA . GLU A 1 94 ? 72.376 -25.139 -81.240 1.00 94.06 94 GLU A CA 1
ATOM 746 C C . GLU A 1 94 ? 72.159 -23.869 -80.395 1.00 94.06 94 GLU A C 1
ATOM 748 O O . GLU A 1 94 ? 72.279 -23.880 -79.167 1.00 94.06 94 GLU A O 1
ATOM 753 N N . CYS A 1 95 ? 71.848 -22.745 -81.045 1.00 95.25 95 CYS A N 1
ATOM 754 C CA . CYS A 1 95 ? 71.583 -21.489 -80.348 1.00 95.25 95 CYS A CA 1
ATOM 755 C C . CYS A 1 95 ? 70.159 -21.466 -79.769 1.00 95.25 95 CYS A C 1
ATOM 757 O O . CYS A 1 95 ? 69.178 -21.390 -80.506 1.00 95.25 95 CYS A O 1
ATOM 759 N N . HIS A 1 96 ? 70.037 -21.383 -78.441 1.00 92.75 96 HIS A N 1
ATOM 760 C CA . HIS A 1 96 ? 68.739 -21.312 -77.748 1.00 92.75 96 HIS A CA 1
ATOM 761 C C . HIS A 1 96 ? 67.885 -20.081 -78.091 1.00 92.75 96 HIS A C 1
ATOM 763 O O . HIS A 1 96 ? 66.688 -20.066 -77.814 1.00 92.75 96 HIS A O 1
ATOM 769 N N . LYS A 1 97 ? 68.482 -19.022 -78.653 1.00 89.88 97 LYS A N 1
ATOM 770 C CA . LYS A 1 97 ? 67.748 -17.800 -79.017 1.00 89.88 97 LYS A CA 1
ATOM 771 C C . LYS A 1 97 ? 67.118 -17.864 -80.409 1.00 89.88 97 LYS A C 1
ATOM 773 O O . LYS A 1 97 ? 66.306 -16.988 -80.704 1.00 89.88 97 LYS A O 1
ATOM 778 N N . SER A 1 98 ? 67.450 -18.880 -81.218 1.00 90.00 98 SER A N 1
ATOM 779 C CA . SER A 1 98 ? 66.900 -19.081 -82.567 1.00 90.00 98 SER A CA 1
ATOM 780 C C . SER A 1 98 ? 66.872 -17.753 -83.360 1.00 90.00 98 SER A C 1
ATOM 782 O O . SER A 1 98 ? 67.814 -16.965 -83.258 1.00 90.00 98 SER A O 1
ATOM 784 N N . ASP A 1 99 ? 65.800 -17.440 -84.083 1.00 89.00 99 ASP A N 1
ATOM 785 C CA . ASP A 1 99 ? 65.692 -16.248 -84.945 1.00 89.00 99 ASP A CA 1
ATOM 786 C C . ASP A 1 99 ? 65.749 -14.908 -84.192 1.00 89.00 99 ASP A C 1
ATOM 788 O O . ASP A 1 99 ? 65.973 -13.848 -84.782 1.00 89.00 99 ASP A O 1
ATOM 792 N N . LYS A 1 100 ? 65.583 -14.931 -82.864 1.00 87.38 100 LYS A N 1
ATOM 793 C CA . LYS A 1 100 ? 65.704 -13.741 -82.008 1.00 87.38 100 LYS A CA 1
ATOM 794 C C . LYS A 1 100 ? 67.152 -13.446 -81.613 1.00 87.38 100 LYS A C 1
ATOM 796 O O . LYS A 1 100 ? 67.397 -12.483 -80.884 1.00 87.38 100 LYS A O 1
ATOM 801 N N . CYS A 1 101 ? 68.116 -14.264 -82.040 1.00 90.75 101 CYS A N 1
ATOM 802 C CA . CYS A 1 101 ? 69.522 -14.017 -81.769 1.00 90.75 101 CYS A CA 1
ATOM 803 C C . CYS A 1 101 ? 69.988 -12.732 -82.467 1.00 90.75 101 CYS A C 1
ATOM 805 O O . CYS A 1 101 ? 69.775 -12.526 -83.661 1.00 90.75 101 CYS A O 1
ATOM 807 N N . THR A 1 102 ? 70.643 -11.855 -81.709 1.00 91.25 102 THR A N 1
ATOM 808 C CA . THR A 1 102 ? 71.231 -10.617 -82.233 1.00 91.25 102 THR A CA 1
ATOM 809 C C . THR A 1 102 ? 72.566 -10.848 -82.937 1.00 91.25 102 THR A C 1
ATOM 811 O O . THR A 1 102 ? 73.131 -9.894 -83.451 1.00 91.25 102 THR A O 1
ATOM 814 N N . TYR A 1 103 ? 73.073 -12.081 -82.960 1.00 92.12 103 TYR A N 1
ATOM 815 C CA . TYR A 1 103 ? 74.304 -12.494 -83.634 1.00 92.12 103 TYR A CA 1
ATOM 816 C C . TYR A 1 103 ? 73.957 -13.370 -84.845 1.00 92.12 103 TYR A C 1
ATOM 818 O O . TYR A 1 103 ? 72.927 -14.041 -84.838 1.00 92.12 103 TYR A O 1
ATOM 826 N N . ALA A 1 104 ? 74.795 -13.365 -85.880 1.00 93.69 104 ALA A N 1
ATOM 827 C CA . ALA A 1 104 ? 74.552 -14.112 -87.113 1.00 93.69 104 ALA A CA 1
ATOM 828 C C . ALA A 1 104 ? 74.717 -15.623 -86.889 1.00 93.69 104 ALA A C 1
ATOM 830 O O . ALA A 1 104 ? 75.680 -16.050 -86.253 1.00 93.69 104 ALA A O 1
ATOM 831 N N . HIS A 1 105 ? 73.791 -16.447 -87.380 1.00 95.69 105 HIS A N 1
ATOM 832 C CA . HIS A 1 105 ? 73.916 -17.907 -87.290 1.00 95.69 105 HIS A CA 1
ATOM 833 C C . HIS A 1 105 ? 74.664 -18.518 -88.477 1.00 95.69 105 HIS A C 1
ATOM 835 O O . HIS A 1 105 ? 75.178 -19.624 -88.365 1.00 95.69 105 HIS A O 1
ATOM 841 N N . THR A 1 106 ? 74.788 -17.794 -89.583 1.00 92.69 106 THR A N 1
ATOM 842 C CA . THR A 1 106 ? 75.578 -18.194 -90.752 1.00 92.69 106 THR A CA 1
ATOM 843 C C . THR A 1 106 ? 76.409 -17.013 -91.245 1.00 92.69 106 THR A C 1
ATOM 845 O O . THR A 1 106 ? 76.118 -15.862 -90.916 1.00 92.69 106 THR A O 1
ATOM 848 N N . GLU A 1 107 ? 77.451 -17.274 -92.035 1.00 90.50 107 GLU A N 1
ATOM 849 C CA . GLU A 1 107 ? 78.263 -16.206 -92.641 1.00 90.50 107 GLU A CA 1
ATOM 850 C C . GLU A 1 107 ? 77.435 -15.324 -93.589 1.00 90.50 107 GLU A C 1
ATOM 852 O O . GLU A 1 107 ? 77.673 -14.125 -93.680 1.00 90.50 107 GLU A O 1
ATOM 857 N N . GLU A 1 108 ? 76.400 -15.884 -94.223 1.00 90.50 108 GLU A N 1
ATOM 858 C CA . GLU A 1 108 ? 75.451 -15.140 -95.065 1.00 90.50 108 GLU A CA 1
ATOM 859 C C . GLU A 1 108 ? 74.577 -14.172 -94.257 1.00 90.50 108 GLU A C 1
ATOM 861 O O . GLU A 1 108 ? 74.182 -13.113 -94.743 1.00 90.50 108 GLU A O 1
ATOM 866 N N . GLU A 1 109 ? 74.287 -14.516 -93.002 1.00 88.12 109 GLU A N 1
ATOM 867 C CA . GLU A 1 109 ? 73.595 -13.627 -92.077 1.00 88.12 109 GLU A CA 1
ATOM 868 C C . GLU A 1 109 ? 74.517 -12.562 -91.469 1.00 88.12 109 GLU A C 1
ATOM 870 O O . GLU A 1 109 ? 74.014 -11.594 -90.885 1.00 88.12 109 GLU A O 1
ATOM 875 N N . GLN A 1 110 ? 75.843 -12.736 -91.567 1.00 90.88 110 GLN A N 1
ATOM 876 C CA . GLN A 1 110 ? 76.815 -11.828 -90.977 1.00 90.88 110 GLN A CA 1
ATOM 877 C C . GLN A 1 110 ? 76.914 -10.541 -91.797 1.00 90.88 110 GLN A C 1
ATOM 879 O O . GLN A 1 110 ? 77.456 -10.490 -92.900 1.00 90.88 110 GLN A O 1
ATOM 884 N N . ARG A 1 111 ? 76.407 -9.456 -91.217 1.00 85.69 111 ARG A N 1
ATOM 885 C CA . ARG A 1 111 ? 76.446 -8.122 -91.810 1.00 85.69 111 ARG A CA 1
ATOM 886 C C . ARG A 1 111 ? 77.825 -7.506 -91.672 1.00 85.69 111 ARG A C 1
ATOM 888 O O . ARG A 1 111 ? 78.494 -7.659 -90.647 1.00 85.69 111 ARG A O 1
ATOM 895 N N . LYS A 1 112 ? 78.228 -6.724 -92.673 1.00 83.75 112 LYS A N 1
ATOM 896 C CA . LYS A 1 112 ? 79.446 -5.922 -92.562 1.00 83.75 112 LYS A CA 1
ATOM 897 C C . LYS A 1 112 ? 79.194 -4.775 -91.572 1.00 83.75 112 LYS A C 1
ATOM 899 O O . LYS A 1 112 ? 78.102 -4.208 -91.584 1.00 83.75 112 LYS A O 1
ATOM 904 N N . PRO A 1 113 ? 80.188 -4.373 -90.755 1.00 78.31 113 PRO A N 1
ATOM 905 C CA . PRO A 1 113 ? 80.033 -3.322 -89.737 1.00 78.31 113 PRO A CA 1
ATOM 906 C C . PRO A 1 113 ? 79.523 -1.962 -90.253 1.00 78.31 113 PRO A C 1
ATOM 908 O O . PRO A 1 113 ? 79.153 -1.103 -89.456 1.00 78.31 113 PRO A O 1
ATOM 911 N N . HIS A 1 114 ? 79.514 -1.753 -91.572 1.00 74.19 114 HIS A N 1
ATOM 912 C CA . HIS A 1 114 ? 79.074 -0.522 -92.224 1.00 74.19 114 HIS A CA 1
ATOM 913 C C . HIS A 1 114 ? 77.870 -0.693 -93.158 1.00 74.19 114 HIS A C 1
ATOM 915 O O . HIS A 1 114 ? 77.529 0.267 -93.846 1.00 74.19 114 HIS A O 1
ATOM 921 N N . ASP A 1 115 ? 77.205 -1.853 -93.181 1.00 75.38 115 ASP A N 1
ATOM 922 C CA . ASP A 1 115 ? 75.991 -1.995 -93.987 1.00 75.38 115 ASP A CA 1
ATOM 923 C C . ASP A 1 115 ? 74.830 -1.210 -93.349 1.00 75.38 115 ASP A C 1
ATOM 925 O O . ASP A 1 115 ? 74.450 -1.483 -92.203 1.00 75.38 115 ASP A O 1
ATOM 929 N N . PRO A 1 116 ? 74.249 -0.221 -94.057 1.00 68.50 116 PRO A N 1
ATOM 930 C CA . PRO A 1 116 ? 73.114 0.532 -93.555 1.00 68.50 116 PRO A CA 1
ATOM 931 C C . PRO A 1 116 ? 71.920 -0.412 -93.402 1.00 68.50 116 PRO A C 1
ATOM 933 O O . PRO A 1 116 ? 71.480 -1.064 -94.348 1.00 68.50 116 PRO A O 1
ATOM 936 N N . ILE A 1 117 ? 71.399 -0.498 -92.181 1.00 65.75 117 ILE A N 1
ATOM 937 C CA . ILE A 1 117 ? 70.238 -1.328 -91.860 1.00 65.75 117 ILE A CA 1
ATOM 938 C C . ILE A 1 117 ? 69.054 -0.814 -92.679 1.00 65.75 117 ILE A C 1
ATOM 940 O O . ILE A 1 117 ? 68.627 0.327 -92.506 1.00 65.75 117 ILE A O 1
ATOM 944 N N . LEU A 1 118 ? 68.572 -1.651 -93.604 1.00 58.06 118 LEU A N 1
ATOM 945 C CA . LEU A 1 118 ? 67.509 -1.309 -94.546 1.00 58.06 118 LEU A CA 1
ATOM 946 C C . LEU A 1 118 ? 66.262 -0.793 -93.809 1.00 58.06 118 LEU A C 1
ATOM 948 O O . LEU A 1 118 ? 65.789 -1.384 -92.838 1.00 58.06 118 LEU A O 1
ATOM 952 N N . LEU A 1 119 ? 65.758 0.333 -94.310 1.00 55.59 119 LEU A N 1
ATOM 953 C CA . LEU A 1 119 ? 64.732 1.221 -93.754 1.00 55.59 119 LEU A CA 1
ATOM 954 C C . LEU A 1 119 ? 63.339 0.599 -93.525 1.00 55.59 119 LEU A C 1
ATOM 956 O O . LEU A 1 119 ? 62.479 1.278 -92.975 1.00 55.59 119 LEU A O 1
ATOM 960 N N . SER A 1 120 ? 63.110 -0.677 -93.850 1.00 57.88 120 SER A N 1
ATOM 961 C CA . SER A 1 120 ? 61.798 -1.331 -93.701 1.00 57.88 120 SER A CA 1
ATOM 962 C C . SER A 1 120 ? 61.333 -1.477 -92.247 1.00 57.88 120 SER A C 1
ATOM 964 O O . SER A 1 120 ? 60.140 -1.541 -91.981 1.00 57.88 120 SER A O 1
ATOM 966 N N . ARG A 1 121 ? 62.254 -1.460 -91.276 1.00 60.44 121 ARG A N 1
ATOM 967 C CA . ARG A 1 121 ? 61.915 -1.533 -89.842 1.00 60.44 121 ARG A CA 1
ATOM 968 C C . ARG A 1 121 ? 61.535 -0.179 -89.236 1.00 60.44 121 ARG A C 1
ATOM 970 O O . ARG A 1 121 ? 60.996 -0.129 -88.134 1.00 60.44 121 ARG A O 1
ATOM 977 N N . LYS A 1 122 ? 61.855 0.926 -89.914 1.00 60.81 122 LYS A N 1
ATOM 978 C CA . LYS A 1 122 ? 61.593 2.272 -89.394 1.00 60.81 122 LYS A CA 1
ATOM 979 C C . LYS A 1 122 ? 60.101 2.608 -89.470 1.00 60.81 122 LYS A C 1
ATOM 981 O O . LYS A 1 122 ? 59.553 3.114 -88.498 1.00 60.81 122 LYS A O 1
ATOM 986 N N . GLU A 1 123 ? 59.451 2.223 -90.564 1.00 67.50 123 GLU A N 1
ATOM 987 C CA . GLU A 1 123 ? 58.013 2.424 -90.788 1.00 67.50 123 GLU A CA 1
ATOM 988 C C . GLU A 1 123 ? 57.161 1.594 -89.808 1.00 67.50 123 GLU A C 1
ATOM 990 O O . GLU A 1 123 ? 56.248 2.129 -89.184 1.00 67.50 123 GLU A O 1
ATOM 995 N N . GLU A 1 124 ? 57.530 0.332 -89.549 1.00 69.94 124 GLU A N 1
ATOM 996 C CA . GLU A 1 124 ? 56.852 -0.509 -88.542 1.00 69.94 124 GLU A CA 1
ATOM 997 C C . GLU A 1 124 ? 56.959 0.065 -87.119 1.00 69.94 124 GLU A C 1
ATOM 999 O O . GLU A 1 124 ? 56.027 -0.015 -86.317 1.00 69.94 124 GLU A O 1
ATOM 1004 N N . ILE A 1 125 ? 58.109 0.653 -86.782 1.00 69.56 125 ILE A N 1
ATOM 1005 C CA . ILE A 1 125 ? 58.325 1.272 -85.474 1.00 69.56 125 ILE A CA 1
ATOM 1006 C C . ILE A 1 125 ? 57.486 2.551 -85.339 1.00 69.56 125 ILE A C 1
ATOM 1008 O O . ILE A 1 125 ? 56.888 2.773 -84.284 1.00 69.56 125 ILE A O 1
ATOM 1012 N N . GLU A 1 126 ? 57.400 3.370 -86.388 1.00 75.06 126 GLU A N 1
ATOM 1013 C CA . GLU A 1 126 ? 56.574 4.585 -86.402 1.00 75.06 126 GLU A CA 1
ATOM 1014 C C . GLU A 1 126 ? 55.073 4.259 -86.271 1.00 75.06 126 GLU A C 1
ATOM 1016 O O . GLU A 1 126 ? 54.371 4.900 -85.483 1.00 75.06 126 GLU A O 1
ATOM 1021 N N . GLU A 1 127 ? 54.589 3.194 -86.916 1.00 77.19 127 GLU A N 1
ATOM 1022 C CA . GLU A 1 127 ? 53.197 2.741 -86.787 1.00 77.19 127 GLU A CA 1
ATOM 1023 C C . GLU A 1 127 ? 52.875 2.196 -85.378 1.00 77.19 127 GLU A C 1
ATOM 1025 O O . GLU A 1 127 ? 51.791 2.434 -84.826 1.00 77.19 127 GLU A O 1
ATOM 1030 N N . LEU A 1 128 ? 53.831 1.516 -84.733 1.00 74.50 128 LEU A N 1
ATOM 1031 C CA . LEU A 1 128 ? 53.694 1.081 -83.338 1.00 74.50 128 LEU A CA 1
ATOM 1032 C C . LEU A 1 128 ? 53.618 2.263 -82.361 1.00 74.50 128 LEU A C 1
ATOM 1034 O O . LEU A 1 128 ? 52.851 2.202 -81.393 1.00 74.50 128 LEU A O 1
ATOM 1038 N N . TYR A 1 129 ? 54.371 3.340 -82.605 1.00 73.38 129 TYR A N 1
ATOM 1039 C CA . TYR A 1 129 ? 54.305 4.545 -81.775 1.00 73.38 129 TYR A CA 1
ATOM 1040 C C . TYR A 1 129 ? 52.978 5.297 -81.954 1.00 73.38 129 TYR A C 1
ATOM 1042 O O . TYR A 1 129 ? 52.353 5.643 -80.948 1.00 73.38 129 TYR A O 1
ATOM 1050 N N . ALA A 1 130 ? 52.479 5.442 -83.186 1.00 73.62 130 ALA A N 1
ATOM 1051 C CA . ALA A 1 130 ? 51.187 6.085 -83.454 1.00 73.62 130 ALA A CA 1
ATOM 1052 C C . ALA A 1 130 ? 50.009 5.341 -82.788 1.00 73.62 130 ALA A C 1
ATOM 1054 O O . ALA A 1 130 ? 49.140 5.941 -82.148 1.00 73.62 130 ALA A O 1
ATOM 1055 N N . ASN A 1 131 ? 50.007 4.006 -82.846 1.00 74.94 131 ASN A N 1
ATOM 1056 C CA . ASN A 1 131 ? 48.973 3.189 -82.206 1.00 74.94 131 ASN A CA 1
ATOM 1057 C C . ASN A 1 131 ? 49.018 3.242 -80.669 1.00 74.94 131 ASN A C 1
ATOM 1059 O O . ASN A 1 131 ? 47.985 3.079 -80.005 1.00 74.94 131 ASN A O 1
ATOM 1063 N N . LYS A 1 132 ? 50.198 3.465 -80.080 1.00 75.38 132 LYS A N 1
ATOM 1064 C CA . LYS A 1 132 ? 50.353 3.620 -78.630 1.00 75.38 132 LYS A CA 1
ATOM 1065 C C . LYS A 1 132 ? 49.750 4.941 -78.145 1.00 75.38 132 LYS A C 1
ATOM 1067 O O . LYS A 1 132 ? 49.011 4.936 -77.161 1.00 75.38 132 LYS A O 1
ATOM 1072 N N . GLU A 1 133 ? 49.974 6.024 -78.880 1.00 74.75 133 GLU A N 1
ATOM 1073 C CA . GLU A 1 133 ? 49.446 7.353 -78.557 1.00 74.75 133 GLU A CA 1
ATOM 1074 C C . GLU A 1 133 ? 47.906 7.397 -78.614 1.00 74.75 133 GLU A C 1
ATOM 1076 O O . GLU A 1 133 ? 47.250 7.936 -77.720 1.00 74.75 133 GLU A O 1
ATOM 1081 N N . ILE A 1 134 ? 47.289 6.728 -79.597 1.00 73.75 134 ILE A N 1
ATOM 1082 C CA . ILE A 1 134 ? 45.821 6.606 -79.686 1.00 73.75 134 ILE A CA 1
ATOM 1083 C C . ILE A 1 134 ? 45.249 5.831 -78.485 1.00 73.75 134 ILE A C 1
ATOM 1085 O O . ILE A 1 134 ? 44.214 6.213 -77.925 1.00 73.75 134 ILE A O 1
ATOM 1089 N N . LYS A 1 135 ? 45.914 4.752 -78.050 1.00 74.31 135 LYS A N 1
ATOM 1090 C CA . LYS A 1 135 ? 45.491 3.969 -76.875 1.00 74.31 135 LYS A CA 1
ATOM 1091 C C . LYS A 1 135 ? 45.628 4.763 -75.575 1.00 74.31 135 LYS A C 1
ATOM 1093 O O . LYS A 1 135 ? 44.739 4.672 -74.727 1.00 74.31 135 LYS A O 1
ATOM 1098 N N . GLU A 1 136 ? 46.689 5.549 -75.421 1.00 74.06 136 GLU A N 1
ATOM 1099 C CA . GLU A 1 136 ? 46.899 6.402 -74.245 1.00 74.06 136 GLU A CA 1
ATOM 1100 C C . GLU A 1 136 ? 45.861 7.533 -74.175 1.00 74.06 136 GLU A C 1
ATOM 1102 O O . GLU A 1 136 ? 45.192 7.678 -73.149 1.00 74.06 136 GLU A O 1
ATOM 1107 N N . ASN A 1 137 ? 45.592 8.215 -75.292 1.00 71.31 137 ASN A N 1
ATOM 1108 C CA . ASN A 1 137 ? 44.553 9.246 -75.376 1.00 71.31 137 ASN A CA 1
ATOM 1109 C C . ASN A 1 137 ? 43.142 8.706 -75.070 1.00 71.31 137 ASN A C 1
ATOM 1111 O O . ASN A 1 137 ? 42.344 9.356 -74.386 1.00 71.31 137 ASN A O 1
ATOM 1115 N N . ASN A 1 138 ? 42.815 7.495 -75.532 1.00 73.00 138 ASN A N 1
ATOM 1116 C CA . ASN A 1 138 ? 41.540 6.850 -75.207 1.00 73.00 138 ASN A CA 1
ATOM 1117 C C . ASN A 1 138 ? 41.463 6.417 -73.734 1.00 73.00 138 ASN A C 1
ATOM 1119 O O . ASN A 1 138 ? 40.402 6.537 -73.115 1.00 73.00 138 ASN A O 1
ATOM 1123 N N . ARG A 1 139 ? 42.581 5.980 -73.141 1.00 66.81 139 ARG A N 1
ATOM 1124 C CA . ARG A 1 139 ? 42.663 5.641 -71.713 1.00 66.81 139 ARG A CA 1
ATOM 1125 C C . ARG A 1 139 ? 42.469 6.875 -70.831 1.00 66.81 139 ARG A C 1
ATOM 1127 O O . ARG A 1 139 ? 41.750 6.790 -69.838 1.00 66.81 139 ARG A O 1
ATOM 1134 N N . GLU A 1 140 ? 43.037 8.021 -71.200 1.00 68.94 140 GLU A N 1
ATOM 1135 C CA . GLU A 1 140 ? 42.819 9.285 -70.484 1.00 68.94 140 GLU A CA 1
ATOM 1136 C C . GLU A 1 140 ? 41.375 9.786 -70.584 1.00 68.94 140 GLU A C 1
ATOM 1138 O O . GLU A 1 140 ? 40.797 10.215 -69.583 1.00 68.94 140 GLU A O 1
ATOM 1143 N N . LYS A 1 141 ? 40.750 9.691 -71.766 1.00 66.94 141 LYS A N 1
ATOM 1144 C CA . LYS A 1 141 ? 39.326 10.032 -71.931 1.00 66.94 141 LYS A CA 1
ATOM 1145 C C . LYS A 1 141 ? 38.412 9.112 -71.114 1.00 66.94 141 LYS A C 1
ATOM 1147 O O . LYS A 1 141 ? 37.407 9.585 -70.584 1.00 66.94 141 LYS A O 1
ATOM 1152 N N . GLY A 1 142 ? 38.761 7.829 -70.990 1.00 66.25 142 GLY A N 1
ATOM 1153 C CA . GLY A 1 142 ? 38.072 6.871 -70.121 1.00 66.25 142 GLY A CA 1
ATOM 1154 C C . GLY A 1 142 ? 38.187 7.233 -68.638 1.00 66.25 142 GLY A C 1
ATOM 1155 O O . GLY A 1 142 ? 37.165 7.307 -67.958 1.00 66.25 142 GLY A O 1
ATOM 1156 N N . LYS A 1 143 ? 39.399 7.556 -68.161 1.00 68.69 143 LYS A N 1
ATOM 1157 C CA . LYS A 1 143 ? 39.642 7.995 -66.773 1.00 68.69 143 LYS A CA 1
ATOM 1158 C C . LYS A 1 143 ? 38.818 9.231 -66.405 1.00 68.69 143 LYS A C 1
ATOM 1160 O O . LYS A 1 143 ? 38.046 9.175 -65.461 1.00 68.69 143 LYS A O 1
ATOM 1165 N N . LYS A 1 144 ? 38.822 10.275 -67.245 1.00 67.31 144 LYS A N 1
ATOM 1166 C CA . LYS A 1 144 ? 38.040 11.507 -66.998 1.00 67.31 144 LYS A CA 1
ATOM 1167 C C . LYS A 1 144 ? 36.522 11.285 -66.890 1.00 67.31 144 LYS A C 1
ATOM 1169 O O . LYS A 1 144 ? 35.835 12.114 -66.296 1.00 67.31 144 LYS A O 1
ATOM 1174 N N . LYS A 1 145 ? 35.968 10.227 -67.500 1.00 68.88 145 LYS A N 1
ATOM 1175 C CA . LYS A 1 145 ? 34.547 9.862 -67.336 1.00 68.88 145 LYS A CA 1
ATOM 1176 C C . LYS A 1 145 ? 34.297 9.121 -66.022 1.00 68.88 145 LYS A C 1
ATOM 1178 O O . LYS A 1 145 ? 33.278 9.384 -65.391 1.00 68.88 145 LYS A O 1
ATOM 1183 N N . ILE A 1 146 ? 35.219 8.243 -65.626 1.00 70.94 146 ILE A N 1
ATOM 1184 C CA . ILE A 1 146 ? 35.158 7.508 -64.357 1.00 70.94 146 ILE A CA 1
ATOM 1185 C C . ILE A 1 146 ? 35.279 8.491 -63.185 1.00 70.94 146 ILE A C 1
ATOM 1187 O O . ILE A 1 146 ? 34.400 8.498 -62.330 1.00 70.94 146 ILE A O 1
ATOM 1191 N N . ASP A 1 147 ? 36.242 9.413 -63.227 1.00 74.69 147 ASP A N 1
ATOM 1192 C CA . ASP A 1 147 ? 36.473 10.395 -62.157 1.00 74.69 147 ASP A CA 1
ATOM 1193 C C . ASP A 1 147 ? 35.223 11.266 -61.896 1.00 74.69 147 ASP A C 1
ATOM 1195 O O . ASP A 1 147 ? 34.804 11.457 -60.758 1.00 74.69 147 ASP A O 1
ATOM 1199 N N . LYS A 1 148 ? 34.528 11.712 -62.956 1.00 77.19 148 LYS A N 1
ATOM 1200 C CA . LYS A 1 148 ? 33.264 12.468 -62.819 1.00 77.19 148 LYS A CA 1
ATOM 1201 C C . LYS A 1 148 ? 32.124 11.638 -62.217 1.00 77.19 148 LYS A C 1
ATOM 1203 O O . LYS A 1 148 ? 31.271 12.181 -61.511 1.00 77.19 148 LYS A O 1
ATOM 1208 N N . SER A 1 149 ? 32.070 10.342 -62.528 1.00 82.12 149 SER A N 1
ATOM 1209 C CA . SER A 1 149 ? 31.074 9.438 -61.940 1.00 82.12 149 SER A CA 1
ATOM 1210 C C . SER A 1 149 ? 31.380 9.112 -60.476 1.00 82.12 149 SER A C 1
ATOM 1212 O O . SER A 1 149 ? 30.459 8.975 -59.676 1.00 82.12 149 SER A O 1
ATOM 1214 N N . GLU A 1 150 ? 32.659 9.064 -60.099 1.00 87.62 150 GLU A N 1
ATOM 1215 C CA . GLU A 1 150 ? 33.074 8.877 -58.709 1.00 87.62 150 GLU A CA 1
ATOM 1216 C C . GLU A 1 150 ? 32.763 10.108 -57.858 1.00 87.62 150 GLU A C 1
ATOM 1218 O O . GLU A 1 150 ? 32.204 9.956 -56.773 1.00 87.62 150 GLU A O 1
ATOM 1223 N N . ASP A 1 151 ? 33.024 11.320 -58.355 1.00 87.12 151 ASP A N 1
ATOM 1224 C CA . ASP A 1 151 ? 32.699 12.554 -57.629 1.00 87.12 151 ASP A CA 1
ATOM 1225 C C . ASP A 1 151 ? 31.191 12.688 -57.378 1.00 87.12 151 ASP A C 1
ATOM 1227 O O . ASP A 1 151 ? 30.766 12.992 -56.264 1.00 87.12 151 ASP A O 1
ATOM 1231 N N . THR A 1 152 ? 30.363 12.386 -58.383 1.00 90.50 152 THR A N 1
ATOM 1232 C CA . THR A 1 152 ? 28.896 12.413 -58.232 1.00 90.50 152 THR A CA 1
ATOM 1233 C C . THR A 1 152 ? 28.390 11.348 -57.260 1.00 90.50 152 THR A C 1
ATOM 1235 O O . THR A 1 152 ? 27.538 11.650 -56.421 1.00 90.50 152 THR A O 1
ATOM 1238 N N . LEU A 1 153 ? 28.941 10.129 -57.303 1.00 93.00 153 LEU A N 1
ATOM 1239 C CA . LEU A 1 153 ? 28.636 9.089 -56.319 1.00 93.00 153 LEU A CA 1
ATOM 1240 C C . LEU A 1 153 ? 29.056 9.524 -54.908 1.00 93.00 153 LEU A C 1
ATOM 1242 O O . LEU A 1 153 ? 28.313 9.324 -53.950 1.00 93.00 153 LEU A O 1
ATOM 1246 N N . ARG A 1 154 ? 30.228 10.149 -54.770 1.00 93.88 154 ARG A N 1
ATOM 1247 C CA . ARG A 1 154 ? 30.761 10.603 -53.483 1.00 93.88 154 ARG A CA 1
ATOM 1248 C C . ARG A 1 154 ? 29.894 11.695 -52.869 1.00 93.88 154 ARG A C 1
ATOM 1250 O O . ARG A 1 154 ? 29.588 11.608 -51.682 1.00 93.88 154 ARG A O 1
ATOM 1257 N N . THR A 1 155 ? 29.457 12.675 -53.661 1.00 93.94 155 THR A N 1
ATOM 1258 C CA . THR A 1 155 ? 28.507 13.702 -53.210 1.00 93.94 155 THR A CA 1
ATOM 1259 C C . THR A 1 155 ? 27.178 13.073 -52.799 1.00 93.94 155 THR A C 1
ATOM 1261 O O . THR A 1 155 ? 26.699 13.344 -51.703 1.00 93.94 155 THR A O 1
ATOM 1264 N N . PHE A 1 156 ? 26.632 12.153 -53.602 1.00 94.44 156 PHE A N 1
ATOM 1265 C CA . PHE A 1 156 ? 25.388 11.453 -53.268 1.00 94.44 156 PHE A CA 1
ATOM 1266 C C . PHE A 1 156 ? 25.485 10.659 -51.954 1.00 94.44 156 PHE A C 1
ATOM 1268 O O . PHE A 1 156 ? 24.580 10.709 -51.121 1.00 94.44 156 PHE A O 1
ATOM 1275 N N . LEU A 1 157 ? 26.590 9.938 -51.741 1.00 95.56 157 LEU A N 1
ATOM 1276 C CA . LEU A 1 157 ? 26.825 9.193 -50.503 1.00 95.56 157 LEU A CA 1
ATOM 1277 C C . LEU A 1 157 ? 26.984 10.124 -49.297 1.00 95.56 157 LEU A C 1
ATOM 1279 O O . LEU A 1 157 ? 26.467 9.811 -48.225 1.00 95.56 157 LEU A O 1
ATOM 1283 N N . TYR A 1 158 ? 27.651 11.267 -49.467 1.00 95.44 158 TYR A N 1
ATOM 1284 C CA . TYR A 1 158 ? 27.795 12.270 -48.413 1.00 95.44 158 TYR A CA 1
ATOM 1285 C C . TYR A 1 158 ? 26.446 12.888 -48.023 1.00 95.44 158 TYR A C 1
ATOM 1287 O O . TYR A 1 158 ? 26.120 12.956 -46.838 1.00 95.44 158 TYR A O 1
ATOM 1295 N N . ASP A 1 159 ? 25.622 13.261 -49.004 1.00 94.94 159 ASP A N 1
ATOM 1296 C CA . ASP A 1 159 ? 24.289 13.817 -48.759 1.00 94.94 159 ASP A CA 1
ATOM 1297 C C . ASP A 1 159 ? 23.367 12.792 -48.088 1.00 94.94 159 ASP A C 1
ATOM 1299 O O . ASP A 1 159 ? 22.671 13.115 -47.123 1.00 94.94 159 ASP A O 1
ATOM 1303 N N . ARG A 1 160 ? 23.417 11.524 -48.522 1.00 95.12 160 ARG A N 1
ATOM 1304 C CA . ARG A 1 160 ? 22.676 10.432 -47.876 1.00 95.12 160 ARG A CA 1
ATOM 1305 C C . ARG A 1 160 ? 23.144 10.187 -46.443 1.00 95.12 160 ARG A C 1
ATOM 1307 O O . ARG A 1 160 ? 22.309 9.961 -45.572 1.00 95.12 160 ARG A O 1
ATOM 1314 N N . HIS A 1 161 ? 24.452 10.225 -46.183 1.00 96.81 161 HIS A N 1
ATOM 1315 C CA . HIS A 1 161 ? 24.983 10.102 -44.825 1.00 96.81 161 HIS A CA 1
ATOM 1316 C C . HIS A 1 161 ? 24.479 11.244 -43.939 1.00 96.81 161 HIS A C 1
ATOM 1318 O O . HIS A 1 161 ? 24.000 10.995 -42.838 1.00 96.81 161 HIS A O 1
ATOM 1324 N N . ARG A 1 162 ? 24.519 12.484 -44.437 1.00 95.62 162 ARG A N 1
ATOM 1325 C CA . ARG A 1 162 ? 24.030 13.663 -43.716 1.00 95.62 162 ARG A CA 1
ATOM 1326 C C . ARG A 1 162 ? 22.531 13.583 -43.406 1.00 95.62 162 ARG A C 1
ATOM 1328 O O . ARG A 1 162 ? 22.130 13.938 -42.302 1.00 95.62 162 ARG A O 1
ATOM 1335 N N . ASP A 1 163 ? 21.707 13.108 -44.343 1.00 96.50 163 ASP A N 1
ATOM 1336 C CA . ASP A 1 163 ? 20.269 12.889 -44.110 1.00 96.50 163 ASP A CA 1
ATOM 1337 C C . ASP A 1 163 ? 20.024 11.815 -43.036 1.00 96.50 163 ASP A C 1
ATOM 1339 O O . ASP A 1 163 ? 19.232 12.017 -42.113 1.00 96.50 163 ASP A O 1
ATOM 1343 N N . LEU A 1 164 ? 20.750 10.693 -43.100 1.00 95.88 164 LEU A N 1
ATOM 1344 C CA . LEU A 1 164 ? 20.666 9.637 -42.087 1.00 95.88 164 LEU A CA 1
ATOM 1345 C C . LEU A 1 164 ? 21.130 10.117 -40.708 1.00 95.88 164 LEU A C 1
ATOM 1347 O O . LEU A 1 164 ? 20.485 9.808 -39.710 1.00 95.88 164 LEU A O 1
ATOM 1351 N N . GLU A 1 165 ? 22.198 10.906 -40.647 1.00 97.00 165 GLU A N 1
ATOM 1352 C CA . GLU A 1 165 ? 22.696 11.514 -39.414 1.00 97.00 165 GLU A CA 1
ATOM 1353 C C . GLU A 1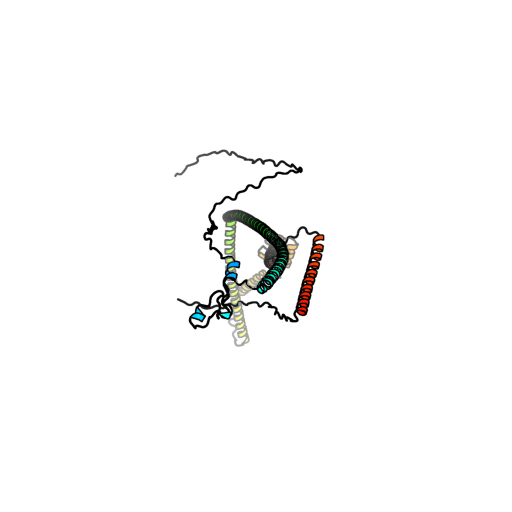 165 ? 21.682 12.513 -38.834 1.00 97.00 165 GLU A C 1
ATOM 1355 O O . GLU A 1 165 ? 21.422 12.513 -37.630 1.00 97.00 165 GLU A O 1
ATOM 1360 N N . GLY A 1 166 ? 21.027 13.308 -39.686 1.00 96.56 166 GLY A N 1
ATOM 1361 C CA . GLY A 1 166 ? 19.921 14.181 -39.290 1.00 96.56 166 GLY A CA 1
ATOM 1362 C C . GLY A 1 166 ? 18.747 13.405 -38.685 1.00 96.56 166 GLY A C 1
ATOM 1363 O O . GLY A 1 166 ? 18.264 13.756 -37.606 1.00 96.56 166 GLY A O 1
ATOM 1364 N N . LYS A 1 167 ? 18.328 12.310 -39.333 1.00 97.38 167 LYS A N 1
ATOM 1365 C CA . LYS A 1 167 ? 17.259 11.420 -38.842 1.00 97.38 167 LYS A CA 1
ATOM 1366 C C . LYS A 1 167 ? 17.635 10.739 -37.528 1.00 97.38 167 LYS A C 1
ATOM 1368 O O . LYS A 1 167 ? 16.831 10.732 -36.600 1.00 97.38 167 LYS A O 1
ATOM 1373 N N . TYR A 1 168 ? 18.856 10.222 -37.422 1.00 97.06 168 TYR A N 1
ATOM 1374 C CA . TYR A 1 168 ? 19.373 9.619 -36.195 1.00 97.06 168 TYR A CA 1
ATOM 1375 C C . TYR A 1 168 ? 19.357 10.620 -35.033 1.00 97.06 168 TYR A C 1
ATOM 1377 O O . TYR A 1 168 ? 18.802 10.337 -33.973 1.00 97.06 168 TYR A O 1
ATOM 1385 N N . ASN A 1 169 ? 19.864 11.836 -35.254 1.00 96.00 169 ASN A N 1
ATOM 1386 C CA . ASN A 1 169 ? 19.870 12.887 -34.239 1.00 96.00 169 ASN A CA 1
ATOM 1387 C C . ASN A 1 169 ? 18.454 13.306 -33.811 1.00 96.00 169 ASN A C 1
ATOM 1389 O O . ASN A 1 169 ? 18.234 13.575 -32.627 1.00 96.00 169 ASN A O 1
ATOM 1393 N N . ALA A 1 170 ? 17.490 13.327 -34.737 1.00 96.56 170 ALA A N 1
ATOM 1394 C CA . ALA A 1 170 ? 16.087 13.591 -34.422 1.00 96.56 170 ALA A CA 1
ATOM 1395 C C . ALA A 1 170 ? 15.483 12.495 -33.527 1.00 96.56 170 ALA A C 1
ATOM 1397 O O . ALA A 1 170 ? 14.851 12.815 -32.519 1.00 96.56 170 ALA A O 1
ATOM 1398 N N . VAL A 1 171 ? 15.742 11.217 -33.828 1.00 97.38 171 VAL A N 1
ATOM 1399 C CA . VAL A 1 171 ? 15.317 10.088 -32.981 1.00 97.38 171 VAL A CA 1
ATOM 1400 C C . VAL A 1 171 ? 15.972 10.168 -31.599 1.00 97.38 171 VAL A C 1
ATOM 1402 O O . VAL A 1 171 ? 15.285 10.067 -30.586 1.00 97.38 171 VAL A O 1
ATOM 1405 N N . CYS A 1 172 ? 17.275 10.450 -31.515 1.00 97.19 172 CYS A N 1
ATOM 1406 C CA . CYS A 1 172 ? 17.959 10.640 -30.232 1.00 97.19 172 CYS A CA 1
ATOM 1407 C C . CYS A 1 172 ? 17.418 11.836 -29.429 1.00 97.19 172 CYS A C 1
ATOM 1409 O O . CYS A 1 172 ? 17.470 11.832 -28.200 1.00 97.19 172 CYS A O 1
ATOM 1411 N N . ALA A 1 173 ? 16.928 12.891 -30.086 1.00 96.88 173 ALA A N 1
ATOM 1412 C CA . ALA A 1 173 ? 16.263 14.002 -29.407 1.00 96.88 173 ALA A CA 1
ATOM 1413 C C . ALA A 1 173 ? 14.879 13.594 -28.874 1.00 96.88 173 ALA A C 1
ATOM 1415 O O . ALA A 1 173 ? 14.537 13.941 -27.745 1.00 96.88 173 ALA A O 1
ATOM 1416 N N . GLN A 1 174 ? 14.110 12.818 -29.643 1.00 97.56 174 GLN A N 1
ATOM 1417 C CA . GLN A 1 174 ? 12.826 12.272 -29.193 1.00 97.56 174 GLN A CA 1
ATOM 1418 C C . GLN A 1 174 ? 12.994 11.328 -27.999 1.00 97.56 174 GLN A C 1
ATOM 1420 O O . GLN A 1 174 ? 12.272 11.477 -27.017 1.00 97.56 174 GLN A O 1
ATOM 1425 N N . LEU A 1 175 ? 13.979 10.425 -28.039 1.00 96.62 175 LEU A N 1
ATOM 1426 C CA . LEU A 1 175 ? 14.284 9.527 -26.921 1.00 96.62 175 LEU A CA 1
ATOM 1427 C C . LEU A 1 175 ? 14.654 10.306 -25.654 1.00 96.62 175 LEU A C 1
ATOM 1429 O O . LEU A 1 175 ? 14.063 10.066 -24.610 1.00 96.62 175 LEU A O 1
ATOM 1433 N N . ARG A 1 176 ? 15.508 11.334 -25.760 1.00 97.56 176 ARG A N 1
ATOM 1434 C CA . ARG A 1 176 ? 15.824 12.213 -24.618 1.00 97.56 176 ARG A CA 1
ATOM 1435 C C . ARG A 1 176 ? 14.599 12.934 -24.055 1.00 97.56 176 ARG A C 1
ATOM 1437 O O . ARG A 1 176 ? 14.490 13.106 -22.848 1.00 97.56 176 ARG A O 1
ATOM 1444 N N . ASN A 1 177 ? 13.667 13.362 -24.907 1.00 97.31 177 ASN A N 1
ATOM 1445 C CA . ASN A 1 177 ? 12.426 13.983 -24.440 1.00 97.31 177 ASN A CA 1
ATOM 1446 C C . ASN A 1 177 ? 11.527 12.988 -23.696 1.00 97.31 177 ASN A C 1
ATOM 1448 O O . ASN A 1 177 ? 10.875 13.378 -22.728 1.00 97.31 177 ASN A O 1
ATOM 1452 N N . ILE A 1 178 ? 11.496 11.728 -24.141 1.00 96.44 178 ILE A N 1
ATOM 1453 C CA . ILE A 1 178 ? 10.783 10.646 -23.460 1.00 96.44 178 ILE A CA 1
ATOM 1454 C C . ILE A 1 178 ? 11.444 10.372 -22.106 1.00 96.44 178 ILE A C 1
ATOM 1456 O O . ILE A 1 178 ? 10.742 10.411 -21.100 1.00 96.44 178 ILE A O 1
ATOM 1460 N N . ASP A 1 179 ? 12.766 10.203 -22.055 1.00 97.12 179 ASP A N 1
ATOM 1461 C CA . ASP A 1 179 ? 13.511 9.976 -20.807 1.00 97.12 179 ASP A CA 1
ATOM 1462 C C . ASP A 1 179 ? 13.263 11.104 -19.792 1.00 97.12 179 ASP A C 1
ATOM 1464 O O . ASP A 1 179 ? 12.825 10.847 -18.674 1.00 97.12 179 ASP A O 1
ATOM 1468 N N . ASN A 1 180 ? 13.378 12.368 -20.214 1.00 96.50 180 ASN A N 1
ATOM 1469 C CA . ASN A 1 180 ? 13.079 13.526 -19.362 1.00 96.50 180 ASN A CA 1
ATOM 1470 C C . ASN A 1 180 ? 11.604 13.581 -18.907 1.00 96.50 180 ASN A C 1
ATOM 1472 O O . ASN A 1 180 ? 11.274 14.181 -17.882 1.00 96.50 180 ASN A O 1
ATOM 1476 N N . ALA A 1 181 ? 10.670 13.038 -19.693 1.00 97.25 181 ALA A N 1
ATOM 1477 C CA . ALA A 1 181 ? 9.266 12.953 -19.295 1.00 97.25 181 ALA A CA 1
ATOM 1478 C C . ALA A 1 181 ? 9.042 11.850 -18.252 1.00 97.25 181 ALA A C 1
ATOM 1480 O O . ALA A 1 181 ? 8.260 12.053 -17.324 1.00 97.25 181 ALA A O 1
ATOM 1481 N N . TRP A 1 182 ? 9.739 10.720 -18.376 1.00 97.31 182 TRP A N 1
ATOM 1482 C CA . TRP A 1 182 ? 9.731 9.657 -17.373 1.00 97.31 182 TRP A CA 1
ATOM 1483 C C . TRP A 1 182 ? 10.374 10.103 -16.063 1.00 97.31 182 TRP A C 1
ATOM 1485 O O . TRP A 1 182 ? 9.788 9.863 -15.013 1.00 97.31 182 TRP A O 1
ATOM 1495 N N . GLU A 1 183 ? 11.508 10.806 -16.111 1.00 97.31 183 GLU A N 1
ATOM 1496 C CA . GLU A 1 183 ? 12.164 11.351 -14.915 1.00 97.31 183 GLU A CA 1
ATOM 1497 C C . GLU A 1 183 ? 11.250 12.312 -14.148 1.00 97.31 183 GLU A C 1
ATOM 1499 O O . GLU A 1 183 ? 11.100 12.174 -12.938 1.00 97.31 183 GLU A O 1
ATOM 1504 N N . ARG A 1 184 ? 10.548 13.220 -14.843 1.00 97.62 184 ARG A N 1
ATOM 1505 C CA . ARG A 1 184 ? 9.573 14.115 -14.195 1.00 97.62 184 ARG A CA 1
ATOM 1506 C C . ARG A 1 184 ? 8.414 13.361 -13.549 1.00 97.62 184 ARG A C 1
ATOM 1508 O O . ARG A 1 184 ? 8.053 13.663 -12.419 1.00 97.62 184 ARG A O 1
ATOM 1515 N N . LYS A 1 185 ? 7.852 12.361 -14.236 1.00 97.62 185 LYS A N 1
ATOM 1516 C CA . LYS A 1 185 ? 6.786 11.521 -13.663 1.00 97.62 185 LYS A CA 1
ATOM 1517 C C . LYS A 1 185 ? 7.266 10.731 -12.448 1.00 97.62 185 LYS A C 1
ATOM 1519 O O . LYS A 1 185 ? 6.492 10.508 -11.523 1.00 97.62 185 LYS A O 1
ATOM 1524 N N . LEU A 1 186 ? 8.524 10.291 -12.458 1.00 97.19 186 LEU A N 1
ATOM 1525 C CA . LEU A 1 186 ? 9.130 9.602 -11.327 1.00 97.19 186 LEU A CA 1
ATOM 1526 C C . LEU A 1 186 ? 9.294 10.552 -10.132 1.00 97.19 186 LEU A C 1
ATOM 1528 O O . LEU A 1 186 ? 8.917 10.184 -9.025 1.00 97.19 186 LEU A O 1
ATOM 1532 N N . GLU A 1 187 ? 9.780 11.774 -10.358 1.00 97.88 187 GLU A N 1
ATOM 1533 C CA . GLU A 1 187 ? 9.920 12.801 -9.315 1.00 97.88 187 GLU A CA 1
ATOM 1534 C C . GLU A 1 187 ? 8.560 13.194 -8.707 1.00 97.88 187 GLU A C 1
ATOM 1536 O O . GLU A 1 187 ? 8.419 13.220 -7.484 1.00 97.88 187 GLU A O 1
ATOM 1541 N N . GLU A 1 188 ? 7.533 13.397 -9.541 1.00 97.88 188 GLU A N 1
ATOM 1542 C CA . GLU A 1 188 ? 6.152 13.642 -9.096 1.00 97.88 188 GLU A CA 1
ATOM 1543 C C . GLU A 1 188 ? 5.616 12.481 -8.238 1.00 97.88 188 GLU A C 1
ATOM 1545 O O . GLU A 1 188 ? 5.063 12.701 -7.159 1.00 97.88 188 GLU A O 1
ATOM 1550 N N . ALA A 1 189 ? 5.832 11.232 -8.667 1.00 96.69 189 ALA A N 1
ATOM 1551 C CA . ALA A 1 189 ? 5.406 10.053 -7.916 1.00 96.69 189 ALA A CA 1
ATOM 1552 C C . ALA A 1 189 ? 6.144 9.903 -6.572 1.00 96.69 189 ALA A C 1
ATOM 1554 O O . ALA A 1 189 ? 5.543 9.498 -5.571 1.00 96.69 189 ALA A O 1
ATOM 1555 N N . GLU A 1 190 ? 7.437 10.233 -6.521 1.00 97.56 190 GLU A N 1
ATOM 1556 C CA . GLU A 1 190 ? 8.199 10.255 -5.272 1.00 97.56 190 GLU A CA 1
ATOM 1557 C C . GLU A 1 190 ? 7.692 11.330 -4.307 1.00 97.56 190 GLU A C 1
ATOM 1559 O O . GLU A 1 190 ? 7.583 11.073 -3.105 1.00 97.56 190 GLU A O 1
ATOM 1564 N N . ASP A 1 191 ? 7.362 12.520 -4.807 1.00 97.19 191 ASP A N 1
ATOM 1565 C CA . ASP A 1 191 ? 6.794 13.595 -3.994 1.00 97.19 191 ASP A CA 1
ATOM 1566 C C . ASP A 1 191 ? 5.412 13.234 -3.448 1.00 97.19 191 ASP A C 1
ATOM 1568 O O . ASP A 1 191 ? 5.149 13.430 -2.256 1.00 97.19 191 ASP A O 1
ATOM 1572 N N . ASP A 1 192 ? 4.560 12.617 -4.262 1.00 96.69 192 ASP A N 1
ATOM 1573 C CA . ASP A 1 192 ? 3.273 12.084 -3.817 1.00 96.69 192 ASP A CA 1
ATOM 1574 C C . ASP A 1 192 ? 3.441 11.013 -2.736 1.00 96.69 192 ASP A C 1
ATOM 1576 O O . ASP A 1 192 ? 2.721 11.011 -1.729 1.00 96.69 192 ASP A O 1
ATOM 1580 N N . PHE A 1 193 ? 4.426 10.126 -2.888 1.00 96.44 193 PHE A N 1
ATOM 1581 C CA . PHE A 1 193 ? 4.746 9.127 -1.873 1.00 96.44 193 PHE A CA 1
ATOM 1582 C C . PHE A 1 193 ? 5.226 9.777 -0.567 1.00 96.44 193 PHE A C 1
ATOM 1584 O O . PHE A 1 193 ? 4.715 9.447 0.509 1.00 96.44 193 PHE A O 1
ATOM 1591 N N . ARG A 1 194 ? 6.143 10.754 -0.642 1.00 96.69 194 ARG A N 1
ATOM 1592 C CA . ARG A 1 194 ? 6.618 11.534 0.517 1.00 96.69 194 ARG A CA 1
ATOM 1593 C C . ARG A 1 194 ? 5.464 12.259 1.218 1.00 96.69 194 ARG A C 1
ATOM 1595 O O . ARG A 1 194 ? 5.401 12.286 2.451 1.00 96.69 194 ARG A O 1
ATOM 1602 N N . ASN A 1 195 ? 4.526 12.821 0.459 1.00 96.88 195 ASN A N 1
ATOM 1603 C CA . ASN A 1 195 ? 3.345 13.495 0.996 1.00 96.88 195 ASN A CA 1
ATOM 1604 C C . ASN A 1 195 ? 2.419 12.523 1.739 1.00 96.88 195 ASN A C 1
ATOM 1606 O O . ASN A 1 195 ? 2.055 12.795 2.889 1.00 96.88 195 ASN A O 1
ATOM 1610 N N . LYS A 1 196 ? 2.116 11.360 1.146 1.00 97.06 196 LYS A N 1
ATOM 1611 C CA . LYS A 1 196 ? 1.315 10.301 1.788 1.00 97.06 196 LYS A CA 1
ATOM 1612 C C . LYS A 1 196 ? 1.985 9.757 3.050 1.00 97.06 196 LYS A C 1
ATOM 1614 O O . LYS A 1 196 ? 1.324 9.565 4.071 1.00 97.06 196 LYS A O 1
ATOM 1619 N N . GLU A 1 197 ? 3.303 9.565 3.035 1.00 97.62 197 GLU A N 1
ATOM 1620 C CA . GLU A 1 197 ? 4.056 9.135 4.219 1.00 97.62 197 GLU A CA 1
ATOM 1621 C C . GLU A 1 197 ? 3.946 10.161 5.364 1.00 97.62 197 GLU A C 1
ATOM 1623 O O . GLU A 1 197 ? 3.711 9.806 6.525 1.00 97.62 197 GLU A O 1
ATOM 1628 N N . ASN A 1 198 ? 4.063 11.453 5.047 1.00 96.38 198 ASN A N 1
ATOM 1629 C CA . ASN A 1 198 ? 3.910 12.532 6.021 1.00 96.38 198 ASN A CA 1
ATOM 1630 C C . ASN A 1 198 ? 2.482 12.625 6.577 1.00 96.38 198 ASN A C 1
ATOM 1632 O O . ASN A 1 198 ? 2.300 12.891 7.770 1.00 96.38 198 ASN A O 1
ATOM 1636 N N . GLU A 1 199 ? 1.467 12.380 5.750 1.00 96.75 199 GLU A N 1
ATOM 1637 C CA . GLU A 1 199 ? 0.076 12.309 6.190 1.00 96.75 199 GLU A CA 1
ATOM 1638 C C . GLU A 1 199 ? -0.150 11.141 7.159 1.00 96.75 199 GLU A C 1
ATOM 1640 O O . GLU A 1 199 ? -0.689 11.340 8.253 1.00 96.75 199 GLU A O 1
ATOM 1645 N N . LEU A 1 200 ? 0.362 9.949 6.837 1.00 95.44 200 LEU A N 1
ATOM 1646 C CA . LEU A 1 200 ? 0.302 8.786 7.725 1.00 95.44 200 LEU A CA 1
ATOM 1647 C C . LEU A 1 200 ? 0.991 9.055 9.068 1.00 95.44 200 LEU A C 1
ATOM 1649 O O . LEU A 1 200 ? 0.439 8.721 10.122 1.00 95.44 200 LEU A O 1
ATOM 1653 N N . LYS A 1 201 ? 2.148 9.730 9.063 1.00 96.69 201 LYS A N 1
ATOM 1654 C CA . LYS A 1 201 ? 2.836 10.158 10.294 1.00 96.69 201 LYS A CA 1
ATOM 1655 C C . LYS A 1 201 ? 1.974 11.111 11.129 1.00 96.69 201 LYS A C 1
ATOM 1657 O O . LYS A 1 201 ? 1.886 10.936 12.346 1.00 96.69 201 LYS A O 1
ATOM 1662 N N . ARG A 1 202 ? 1.285 12.076 10.505 1.00 95.94 202 ARG A N 1
ATOM 1663 C CA . ARG A 1 202 ? 0.357 12.994 11.199 1.00 95.94 202 ARG A CA 1
ATOM 1664 C C . ARG A 1 202 ? -0.836 12.256 11.802 1.00 95.94 202 ARG A C 1
ATOM 1666 O O . ARG A 1 202 ? -1.172 12.489 12.963 1.00 95.94 202 ARG A O 1
ATOM 1673 N N . VAL A 1 203 ? -1.454 11.344 11.052 1.00 93.38 203 VAL A N 1
ATOM 1674 C CA . VAL A 1 203 ? -2.581 10.533 11.539 1.00 93.38 203 VAL A CA 1
ATOM 1675 C C . VAL A 1 203 ? -2.146 9.642 12.703 1.00 93.38 203 VAL A C 1
ATOM 1677 O O . VAL A 1 203 ? -2.845 9.579 13.715 1.00 93.38 203 VAL A O 1
ATOM 1680 N N . SER A 1 204 ? -0.982 8.995 12.601 1.00 94.19 204 SER A N 1
ATOM 1681 C CA . SER A 1 204 ? -0.412 8.179 13.680 1.00 94.19 204 SER A CA 1
ATOM 1682 C C . SER A 1 204 ? -0.177 9.006 14.946 1.00 94.19 204 SER A C 1
ATOM 1684 O O . SER A 1 204 ? -0.603 8.619 16.034 1.00 94.19 204 SER A O 1
ATOM 1686 N N . PHE A 1 205 ? 0.419 10.191 14.803 1.00 95.88 205 PHE A N 1
ATOM 1687 C CA . PHE A 1 205 ? 0.651 11.105 15.917 1.00 95.88 205 PHE A CA 1
ATOM 1688 C C . PHE A 1 205 ? -0.653 11.560 16.590 1.00 95.88 205 PHE A C 1
ATOM 1690 O O . PHE A 1 205 ? -0.761 11.530 17.817 1.00 95.88 205 PHE A O 1
ATOM 1697 N N . ASN A 1 206 ? -1.676 11.916 15.807 1.00 91.88 206 ASN A N 1
ATOM 1698 C CA . ASN A 1 206 ? -2.987 12.288 16.344 1.00 91.88 206 ASN A CA 1
ATOM 1699 C C . ASN A 1 206 ? -3.639 11.120 17.100 1.00 91.88 206 ASN A C 1
ATOM 1701 O O . ASN A 1 206 ? -4.131 11.312 18.212 1.00 91.88 206 ASN A O 1
ATOM 1705 N N . LYS A 1 207 ? -3.576 9.896 16.554 1.00 92.56 207 LYS A N 1
ATOM 1706 C CA . LYS A 1 207 ? -4.058 8.685 17.241 1.00 92.56 207 LYS A CA 1
ATOM 1707 C C . LYS A 1 207 ? -3.332 8.464 18.566 1.00 92.56 207 LYS A C 1
ATOM 1709 O O . LYS A 1 207 ? -3.982 8.184 19.573 1.00 92.56 207 LYS A O 1
ATOM 1714 N N . GLU A 1 208 ? -2.012 8.637 18.609 1.00 93.69 208 GLU A N 1
ATOM 1715 C CA . GLU A 1 208 ? -1.252 8.554 19.860 1.00 93.69 208 GLU A CA 1
ATOM 1716 C C . GLU A 1 208 ? -1.695 9.597 20.890 1.00 93.69 208 GLU A C 1
ATOM 1718 O O . GLU A 1 208 ? -1.827 9.271 22.072 1.00 93.69 208 GLU A O 1
ATOM 1723 N N . GLN A 1 209 ? -1.953 10.838 20.470 1.00 94.12 209 GLN A N 1
ATOM 1724 C CA . GLN A 1 209 ? -2.467 11.874 21.368 1.00 94.12 209 GLN A CA 1
ATOM 1725 C C . GLN A 1 209 ? -3.848 11.513 21.922 1.00 94.12 209 GLN A C 1
ATOM 1727 O O . GLN A 1 209 ? -4.070 11.632 23.131 1.00 94.12 209 GLN A O 1
ATOM 1732 N N . THR A 1 210 ? -4.752 11.007 21.079 1.00 90.12 210 THR A N 1
ATOM 1733 C CA . THR A 1 210 ? -6.068 10.524 21.517 1.00 90.12 210 THR A CA 1
ATOM 1734 C C . THR A 1 210 ? -5.926 9.375 22.512 1.00 90.12 210 THR A C 1
ATOM 1736 O O . THR A 1 210 ? -6.551 9.400 23.570 1.00 90.12 210 THR A O 1
ATOM 1739 N N . ILE A 1 211 ? -5.044 8.406 22.243 1.00 92.19 211 ILE A N 1
ATOM 1740 C CA . ILE A 1 211 ? -4.765 7.293 23.162 1.00 92.19 211 ILE A CA 1
ATOM 1741 C C . ILE A 1 211 ? -4.231 7.812 24.504 1.00 92.19 211 ILE A C 1
ATOM 1743 O O . ILE A 1 211 ? -4.655 7.336 25.559 1.00 92.19 211 ILE A O 1
ATOM 1747 N N . ARG A 1 212 ? -3.325 8.798 24.505 1.00 93.62 212 ARG A N 1
ATOM 1748 C CA . ARG A 1 212 ? -2.809 9.411 25.744 1.00 93.62 212 ARG A CA 1
ATOM 1749 C C . ARG A 1 212 ? -3.918 10.114 26.531 1.00 93.62 212 ARG A C 1
ATOM 1751 O O . ARG A 1 212 ? -4.003 9.915 27.741 1.00 93.62 212 ARG A O 1
ATOM 1758 N N . SER A 1 213 ? -4.787 10.871 25.861 1.00 92.25 213 SER A N 1
ATOM 1759 C CA . SER A 1 213 ? -5.948 11.521 26.485 1.00 92.25 213 SER A CA 1
ATOM 1760 C C . SER A 1 213 ? -6.910 10.497 27.102 1.00 92.25 213 SER A C 1
ATOM 1762 O O . SER A 1 213 ? -7.258 10.606 28.279 1.00 92.25 213 SER A O 1
ATOM 1764 N N . LEU A 1 214 ? -7.255 9.436 26.364 1.00 91.44 214 LEU A N 1
ATOM 1765 C CA . LEU A 1 214 ? -8.119 8.362 26.860 1.00 91.44 214 LEU A CA 1
ATOM 1766 C C . LEU A 1 214 ? -7.514 7.648 28.073 1.00 91.44 214 LEU A C 1
ATOM 1768 O O . LEU A 1 214 ? -8.220 7.400 29.045 1.00 91.44 214 LEU A O 1
ATOM 1772 N N . LYS A 1 215 ? -6.201 7.384 28.076 1.00 93.62 215 LYS A N 1
ATOM 1773 C CA . LYS A 1 215 ? -5.509 6.804 29.241 1.00 93.62 215 LYS A CA 1
ATOM 1774 C C . LYS A 1 215 ? -5.615 7.688 30.488 1.00 93.62 215 LYS A C 1
ATOM 1776 O O . LYS A 1 215 ? -5.764 7.160 31.588 1.00 93.62 215 LYS A O 1
ATOM 1781 N N . ILE A 1 216 ? -5.550 9.013 30.339 1.00 94.88 216 ILE A N 1
ATOM 1782 C CA . ILE A 1 216 ? -5.739 9.954 31.457 1.00 94.88 216 ILE A CA 1
ATOM 1783 C C . ILE A 1 216 ? -7.184 9.886 31.970 1.00 94.88 216 ILE A C 1
ATOM 1785 O O . ILE A 1 216 ? -7.399 9.799 33.179 1.00 94.88 216 ILE A O 1
ATOM 1789 N N . HIS A 1 217 ? -8.169 9.864 31.067 1.00 90.69 217 HIS A N 1
ATOM 1790 C CA . HIS A 1 217 ? -9.578 9.732 31.438 1.00 90.69 217 HIS A CA 1
ATOM 1791 C C . HIS A 1 217 ? -9.881 8.409 32.146 1.00 90.69 217 HIS A C 1
ATOM 1793 O O . HIS A 1 217 ? -10.551 8.429 33.174 1.00 90.69 217 HIS A O 1
ATOM 1799 N N . ILE A 1 218 ? -9.350 7.286 31.655 1.00 93.06 218 ILE A N 1
ATOM 1800 C CA . ILE A 1 218 ? -9.511 5.971 32.291 1.00 93.06 218 ILE A CA 1
ATOM 1801 C C . ILE A 1 218 ? -8.971 6.006 33.722 1.00 93.06 218 ILE A C 1
ATOM 1803 O O . ILE A 1 218 ? -9.712 5.692 34.646 1.00 93.06 218 ILE A O 1
ATOM 1807 N N . LYS A 1 219 ? -7.748 6.508 33.942 1.00 95.62 219 LYS A N 1
ATOM 1808 C CA . LYS A 1 219 ? -7.187 6.657 35.299 1.00 95.62 219 LYS A CA 1
ATOM 1809 C C . LYS A 1 219 ? -8.032 7.564 36.199 1.00 95.62 219 LYS A C 1
ATOM 1811 O O . LYS A 1 219 ? -8.188 7.307 37.393 1.00 95.62 219 LYS A O 1
ATOM 1816 N N . SER A 1 220 ? -8.595 8.639 35.646 1.00 93.81 220 SER A N 1
ATOM 1817 C CA . SER A 1 220 ? -9.526 9.499 36.384 1.00 93.81 220 SER A CA 1
ATOM 1818 C C . SER A 1 220 ? -10.839 8.789 36.738 1.00 93.81 220 SER A C 1
ATOM 1820 O O . SER A 1 220 ? -11.444 9.121 37.755 1.00 93.81 220 SER A O 1
ATOM 1822 N N . LEU A 1 221 ? -11.313 7.855 35.913 1.00 89.25 221 LEU A N 1
ATOM 1823 C CA . LEU A 1 221 ? -12.511 7.067 36.199 1.00 89.25 221 LEU A CA 1
ATOM 1824 C C . LEU A 1 221 ? -12.220 5.964 37.214 1.00 89.25 221 LEU A C 1
ATOM 1826 O O . LEU A 1 221 ? -13.007 5.790 38.136 1.00 89.25 221 LEU A O 1
ATOM 1830 N N . GLU A 1 222 ? -11.078 5.288 37.103 1.00 92.25 222 GLU A N 1
ATOM 1831 C CA . GLU A 1 222 ? -10.616 4.295 38.079 1.00 92.25 222 GLU A CA 1
ATOM 1832 C C . GLU A 1 222 ? -10.504 4.913 39.476 1.00 92.25 222 GLU A C 1
ATOM 1834 O O . GLU A 1 222 ? -11.070 4.389 40.430 1.00 92.25 222 GLU A O 1
ATOM 1839 N N . THR A 1 223 ? -9.866 6.082 39.596 1.00 93.50 223 THR A N 1
ATOM 1840 C CA . THR A 1 223 ? -9.773 6.803 40.877 1.00 93.50 223 THR A CA 1
ATOM 1841 C C . THR A 1 223 ? -11.141 7.197 41.438 1.00 93.50 223 THR A C 1
ATOM 1843 O O . THR A 1 223 ? -11.367 7.042 42.638 1.00 93.50 223 THR A O 1
ATOM 1846 N N . ARG A 1 224 ? -12.084 7.653 40.599 1.00 84.88 224 ARG A N 1
ATOM 1847 C CA . ARG A 1 224 ? -13.467 7.930 41.034 1.00 84.88 224 ARG A CA 1
ATOM 1848 C C . ARG A 1 224 ? -14.196 6.661 41.464 1.00 84.88 224 ARG A C 1
ATOM 1850 O O . ARG A 1 224 ? -14.924 6.693 42.450 1.00 84.88 224 ARG A O 1
ATOM 1857 N N . ASN A 1 225 ? -13.989 5.549 40.765 1.00 82.00 225 ASN A N 1
ATOM 1858 C CA . ASN A 1 225 ? -14.584 4.271 41.131 1.00 82.00 225 ASN A CA 1
ATOM 1859 C C . ASN A 1 225 ? -14.046 3.774 42.482 1.00 82.00 225 ASN A C 1
ATOM 1861 O O . ASN A 1 225 ? -14.838 3.435 43.354 1.00 82.00 225 ASN A O 1
ATOM 1865 N N . SER A 1 226 ? -12.732 3.850 42.725 1.00 86.31 226 SER A N 1
ATOM 1866 C CA . SER A 1 226 ? -12.155 3.541 44.043 1.00 86.31 226 SER A CA 1
ATOM 1867 C C . SER A 1 226 ? -12.691 4.458 45.151 1.00 86.31 226 SER A C 1
ATOM 1869 O O . SER A 1 226 ? -12.907 4.005 46.274 1.00 86.31 226 SER A O 1
ATOM 1871 N N . GLN A 1 227 ? -12.941 5.741 44.854 1.00 84.44 227 GLN A N 1
ATOM 1872 C CA . GLN A 1 227 ? -13.590 6.656 45.800 1.00 84.44 227 GLN A CA 1
ATOM 1873 C C . GLN A 1 227 ? -15.025 6.215 46.113 1.00 84.44 227 GLN A C 1
ATOM 1875 O O . GLN A 1 227 ? -15.373 6.133 47.287 1.00 84.44 227 GLN A O 1
ATOM 1880 N N . LEU A 1 228 ? -15.823 5.860 45.101 1.00 78.75 228 LEU A N 1
ATOM 1881 C CA . LEU A 1 228 ? -17.190 5.356 45.281 1.00 78.75 228 LEU A CA 1
ATOM 1882 C C . LEU A 1 228 ? -17.234 4.032 46.056 1.00 78.75 228 LEU A C 1
ATOM 1884 O O . LEU A 1 228 ? -18.095 3.849 46.910 1.00 78.75 228 LEU A O 1
ATOM 1888 N N . GLU A 1 229 ? -16.285 3.128 45.816 1.00 77.62 229 GLU A N 1
ATOM 1889 C CA . GLU A 1 229 ? -16.151 1.879 46.574 1.00 77.62 229 GLU A CA 1
ATOM 1890 C C . GLU A 1 229 ? -15.758 2.126 48.037 1.00 77.62 229 GLU A C 1
ATOM 1892 O O . GLU A 1 229 ? -16.206 1.423 48.951 1.00 77.62 229 GLU A O 1
ATOM 1897 N N . SER A 1 230 ? -14.932 3.147 48.282 1.00 79.56 230 SER A N 1
ATOM 1898 C CA . SER A 1 230 ? -14.598 3.586 49.637 1.00 79.56 230 SER A CA 1
ATOM 1899 C C . SER A 1 230 ? -15.764 4.296 50.330 1.00 79.56 230 SER A C 1
ATOM 1901 O O . SER A 1 230 ? -15.798 4.355 51.563 1.00 79.56 230 SER A O 1
ATOM 1903 N N . ASP A 1 231 ? -16.727 4.785 49.549 1.00 84.81 231 ASP A N 1
ATOM 1904 C CA . ASP A 1 231 ? -17.812 5.611 50.030 1.00 84.81 231 ASP A CA 1
ATOM 1905 C C . ASP A 1 231 ? -18.778 4.801 50.899 1.00 84.81 231 ASP A C 1
ATOM 1907 O O . ASP A 1 231 ? -19.186 3.670 50.603 1.00 84.81 231 ASP A O 1
ATOM 1911 N N . SER A 1 232 ? -19.151 5.388 52.031 1.00 74.19 232 SER A N 1
ATOM 1912 C CA . SER A 1 232 ? -19.884 4.684 53.089 1.00 74.19 232 SER A CA 1
ATOM 1913 C C . SER A 1 232 ? -21.250 4.158 52.626 1.00 74.19 232 SER A C 1
ATOM 1915 O O . SER A 1 232 ? -21.746 3.158 53.154 1.00 74.19 232 SER A O 1
ATOM 1917 N N . ALA A 1 233 ? -21.842 4.793 51.611 1.00 72.88 233 ALA A N 1
ATOM 1918 C CA . ALA A 1 233 ? -23.094 4.379 50.992 1.00 72.88 233 ALA A CA 1
ATOM 1919 C C . ALA A 1 233 ? -22.956 3.055 50.224 1.00 72.88 233 ALA A C 1
ATOM 1921 O O . ALA A 1 233 ? -23.823 2.190 50.356 1.00 72.88 233 ALA A O 1
ATOM 1922 N N . TYR A 1 234 ? -21.853 2.851 49.497 1.00 74.38 234 TYR A N 1
ATOM 1923 C CA . TYR A 1 234 ? -21.618 1.615 48.752 1.00 74.38 234 TYR A CA 1
ATOM 1924 C C . TYR A 1 234 ? -21.405 0.429 49.697 1.00 74.38 234 TYR A C 1
ATOM 1926 O O . TYR A 1 234 ? -22.025 -0.623 49.533 1.00 74.38 234 TYR A O 1
ATOM 1934 N N . ARG A 1 235 ? -20.647 0.628 50.784 1.00 77.44 235 ARG A N 1
ATOM 1935 C CA . ARG A 1 235 ? -20.509 -0.382 51.849 1.00 77.44 235 ARG A CA 1
ATOM 1936 C C . ARG A 1 235 ? -21.844 -0.713 52.519 1.00 77.44 235 ARG A C 1
ATOM 1938 O O . ARG A 1 235 ? -22.116 -1.876 52.813 1.00 77.44 235 ARG A O 1
ATOM 1945 N N . ARG A 1 236 ? -22.707 0.286 52.752 1.00 73.00 236 ARG A N 1
ATOM 1946 C CA . ARG A 1 236 ? -24.070 0.057 53.273 1.00 73.00 236 ARG A CA 1
ATOM 1947 C C . ARG A 1 236 ? -24.904 -0.782 52.307 1.00 73.00 236 ARG A C 1
ATOM 1949 O O . ARG A 1 236 ? -25.583 -1.699 52.758 1.00 73.00 236 ARG A O 1
ATOM 1956 N N . LEU A 1 237 ? -24.814 -0.513 51.007 1.00 78.94 237 LEU A N 1
ATOM 1957 C CA . LEU A 1 237 ? -25.483 -1.290 49.964 1.00 78.94 237 LEU A CA 1
ATOM 1958 C C . LEU A 1 237 ? -24.980 -2.738 49.924 1.00 78.94 237 LEU A C 1
ATOM 1960 O O . LEU A 1 237 ? -25.794 -3.654 49.955 1.00 78.94 237 LEU A O 1
ATOM 1964 N N . GLN A 1 238 ? -23.664 -2.969 49.964 1.00 82.44 238 GLN A N 1
ATOM 1965 C CA . GLN A 1 238 ? -23.101 -4.324 50.037 1.00 82.44 238 GLN A CA 1
ATOM 1966 C C . GLN A 1 238 ? -23.573 -5.089 51.283 1.00 82.44 238 GLN A C 1
ATOM 1968 O O . GLN A 1 238 ? -23.974 -6.249 51.178 1.00 82.44 238 GLN A O 1
ATOM 1973 N N . ASN A 1 239 ? -23.609 -4.431 52.447 1.00 83.88 239 ASN A N 1
ATOM 1974 C CA . ASN A 1 239 ? -24.120 -5.026 53.684 1.00 83.88 239 ASN A CA 1
ATOM 1975 C C . ASN A 1 239 ? -25.619 -5.357 53.605 1.00 83.88 239 ASN A C 1
ATOM 1977 O O . ASN A 1 239 ? -26.044 -6.402 54.099 1.00 83.88 239 ASN A O 1
ATOM 1981 N N . LEU A 1 240 ? -26.429 -4.494 52.984 1.00 83.94 240 LEU A N 1
ATOM 1982 C CA . LEU A 1 240 ? -27.850 -4.764 52.749 1.00 83.94 240 LEU A CA 1
ATOM 1983 C C . LEU A 1 240 ? -28.044 -5.941 51.790 1.00 83.94 240 LEU A C 1
ATOM 1985 O O . LEU A 1 240 ? -28.862 -6.813 52.068 1.00 83.94 240 LEU A O 1
ATOM 1989 N N . THR A 1 241 ? -27.254 -6.025 50.719 1.00 88.88 241 THR A N 1
ATOM 1990 C CA . THR A 1 241 ? -27.287 -7.151 49.777 1.00 88.88 241 THR A CA 1
ATOM 1991 C C . THR A 1 241 ? -26.889 -8.465 50.452 1.00 88.88 241 THR A C 1
ATOM 1993 O O . THR A 1 241 ? -27.527 -9.492 50.222 1.00 88.88 241 THR A O 1
ATOM 1996 N N . ALA A 1 242 ? -25.880 -8.448 51.329 1.00 90.25 242 ALA A N 1
ATOM 1997 C CA . ALA A 1 242 ? -25.495 -9.616 52.122 1.00 90.25 242 ALA A CA 1
ATOM 1998 C C . ALA A 1 242 ? -26.625 -10.060 53.067 1.00 90.25 242 ALA A C 1
ATOM 2000 O O . ALA A 1 242 ? -26.981 -11.238 53.083 1.00 90.25 242 ALA A O 1
ATOM 2001 N N . LYS A 1 243 ? -27.261 -9.114 53.776 1.00 89.56 243 LYS A N 1
ATOM 2002 C CA . LYS A 1 243 ? -28.442 -9.397 54.610 1.00 89.56 243 LYS A CA 1
ATOM 2003 C C . LYS A 1 243 ? -29.612 -9.945 53.796 1.00 89.56 243 LYS A C 1
ATOM 2005 O O . LYS A 1 243 ? -30.287 -10.864 54.243 1.00 89.56 243 LYS A O 1
ATOM 2010 N N . HIS A 1 244 ? -29.847 -9.416 52.599 1.00 89.44 244 HIS A N 1
ATOM 2011 C CA . HIS A 1 244 ? -30.905 -9.905 51.719 1.00 89.44 244 HIS A CA 1
ATOM 2012 C C . HIS A 1 244 ? -30.652 -11.355 51.282 1.00 89.44 244 HIS A C 1
ATOM 2014 O O . HIS A 1 244 ? -31.560 -12.177 51.350 1.00 89.44 244 HIS A O 1
ATOM 2020 N N . LYS A 1 245 ? -29.407 -11.707 50.929 1.00 91.31 245 LYS A N 1
ATOM 2021 C CA . LYS A 1 245 ? -29.023 -13.102 50.643 1.00 91.31 245 LYS A CA 1
ATOM 2022 C C . LYS A 1 245 ? -29.227 -14.021 51.850 1.00 91.31 245 LYS A C 1
ATOM 2024 O O . LYS A 1 245 ? -29.719 -15.132 51.690 1.00 91.31 245 LYS A O 1
ATOM 2029 N N . GLU A 1 246 ? -28.892 -13.560 53.055 1.00 93.12 246 GLU A N 1
ATOM 2030 C CA . GLU A 1 246 ? -29.144 -14.316 54.287 1.00 93.12 246 GLU A CA 1
ATOM 2031 C C . GLU A 1 246 ? -30.646 -14.570 54.501 1.00 93.12 246 GLU A C 1
ATOM 2033 O O . GLU A 1 246 ? -31.044 -15.683 54.844 1.00 93.12 246 GLU A O 1
ATOM 2038 N N . LEU A 1 247 ? -31.490 -13.562 54.257 1.00 90.69 247 LEU A N 1
ATOM 2039 C CA . LEU A 1 247 ? -32.946 -13.691 54.350 1.00 90.69 247 LEU A CA 1
ATOM 2040 C C . LEU A 1 247 ? -33.509 -14.655 53.303 1.00 90.69 247 LEU A C 1
ATOM 2042 O O . LEU A 1 247 ? -34.334 -15.493 53.653 1.00 90.69 247 LEU A O 1
ATOM 2046 N N . ILE A 1 248 ? -33.028 -14.597 52.060 1.00 91.12 248 ILE A N 1
ATOM 2047 C CA . ILE A 1 248 ? -33.409 -15.547 51.003 1.00 91.12 248 ILE A CA 1
ATOM 2048 C C . ILE A 1 248 ? -33.061 -16.983 51.415 1.00 91.12 248 ILE A C 1
ATOM 2050 O O . ILE A 1 248 ? -33.902 -17.871 51.321 1.00 91.12 248 ILE A O 1
ATOM 2054 N N . ASN A 1 249 ? -31.860 -17.219 51.946 1.00 91.38 249 ASN A N 1
ATOM 2055 C CA . ASN A 1 249 ? -31.468 -18.553 52.409 1.00 91.38 249 ASN A CA 1
ATOM 2056 C C . ASN A 1 249 ? -32.346 -19.046 53.571 1.00 91.38 249 ASN A C 1
ATOM 2058 O O . ASN A 1 249 ? -32.678 -20.230 53.636 1.00 91.38 249 ASN A O 1
ATOM 2062 N N . LYS A 1 250 ? -32.755 -18.148 54.479 1.00 92.44 250 LYS A N 1
ATOM 2063 C CA . LYS A 1 250 ? -33.716 -18.476 55.545 1.00 92.44 250 LYS A CA 1
ATOM 2064 C C . LYS A 1 250 ? -35.097 -18.811 54.983 1.00 92.44 250 LYS A C 1
ATOM 2066 O O . LYS A 1 250 ? -35.714 -19.747 55.480 1.00 92.44 250 LYS A O 1
ATOM 2071 N N . LEU A 1 251 ? -35.563 -18.094 53.960 1.00 89.50 251 LEU A N 1
ATOM 2072 C CA . LEU A 1 251 ? -36.825 -18.399 53.280 1.00 89.50 251 LEU A CA 1
ATOM 2073 C C . LEU A 1 251 ? -36.779 -19.781 52.626 1.00 89.50 251 LEU A C 1
ATOM 2075 O O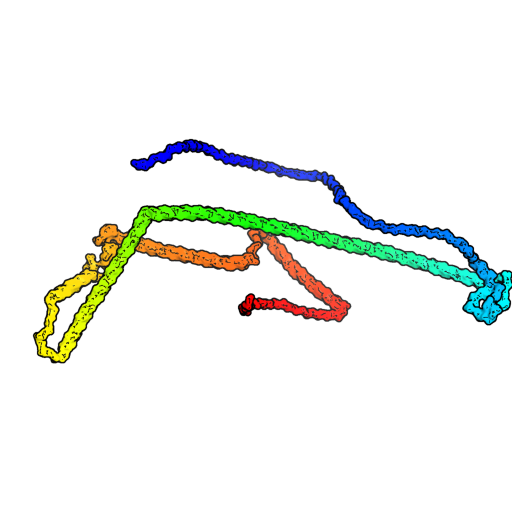 . LEU A 1 251 ? -37.637 -20.598 52.935 1.00 89.50 251 LEU A O 1
ATOM 2079 N N . TYR A 1 252 ? -35.728 -20.099 51.865 1.00 91.50 252 TYR A N 1
ATOM 2080 C CA . TYR A 1 252 ? -35.560 -21.436 51.282 1.00 91.50 252 TYR A CA 1
ATOM 2081 C C . TYR A 1 252 ? -35.519 -22.548 52.338 1.00 91.50 252 TYR A C 1
ATOM 2083 O O . TYR A 1 252 ? -36.092 -23.620 52.150 1.00 91.50 252 TYR A O 1
ATOM 2091 N N . TYR A 1 253 ? -34.872 -22.308 53.483 1.00 92.44 253 TYR A N 1
ATOM 2092 C CA . TYR A 1 253 ? -34.889 -23.260 54.595 1.00 92.44 253 TYR A CA 1
ATOM 2093 C C . TYR A 1 253 ? -36.304 -23.478 55.156 1.00 92.44 253 TYR A C 1
ATOM 2095 O O . TYR A 1 253 ? -36.670 -24.608 55.492 1.00 92.44 253 TYR A O 1
ATOM 2103 N N . LEU A 1 254 ? -37.093 -22.407 55.276 1.00 91.06 254 LEU A N 1
ATOM 2104 C CA . LEU A 1 254 ? -38.473 -22.476 55.753 1.00 91.06 254 LEU A CA 1
ATOM 2105 C C . LEU A 1 254 ? -39.394 -23.162 54.741 1.00 91.06 254 LEU A C 1
ATOM 2107 O O . LEU A 1 254 ? -40.193 -23.993 55.162 1.00 91.06 254 LEU A O 1
ATOM 2111 N N . GLU A 1 255 ? -39.240 -22.896 53.444 1.00 90.62 255 GLU A N 1
ATOM 2112 C CA . GLU A 1 255 ? -39.944 -23.604 52.364 1.00 90.62 255 GLU A CA 1
ATOM 2113 C C . GLU A 1 255 ? -39.654 -25.107 52.422 1.00 90.62 255 GLU A C 1
ATOM 2115 O O . GLU A 1 255 ? -40.568 -25.907 52.590 1.00 90.62 255 GLU A O 1
ATOM 2120 N N . ALA A 1 256 ? -38.379 -25.503 52.484 1.00 89.75 256 ALA A N 1
ATOM 2121 C CA . ALA A 1 256 ? -38.001 -26.912 52.622 1.00 89.75 256 ALA A CA 1
ATOM 2122 C C . ALA A 1 256 ? -38.508 -27.561 53.929 1.00 89.75 256 ALA A C 1
ATOM 2124 O O . ALA A 1 256 ? -38.592 -28.788 54.055 1.00 89.75 256 ALA A O 1
ATOM 2125 N N . LYS A 1 257 ? -38.786 -26.766 54.969 1.00 89.94 257 LYS A N 1
ATOM 2126 C CA . LYS A 1 257 ? -39.423 -27.253 56.199 1.00 89.94 257 LYS A CA 1
ATOM 2127 C C . LYS A 1 257 ? -40.933 -27.411 56.005 1.00 89.94 257 LYS A C 1
ATOM 2129 O O . LYS A 1 257 ? -41.485 -28.403 56.475 1.00 89.94 257 LYS A O 1
ATOM 2134 N N . LEU A 1 258 ? -41.574 -26.472 55.312 1.00 89.44 258 LEU A N 1
ATOM 2135 C CA . LEU A 1 258 ? -42.990 -26.517 54.955 1.00 89.44 258 LEU A CA 1
ATOM 2136 C C . LEU A 1 258 ? -43.299 -27.740 54.084 1.00 89.44 258 LEU A C 1
ATOM 2138 O O . LEU A 1 258 ? -44.211 -28.487 54.422 1.00 89.44 258 LEU A O 1
ATOM 2142 N N . ASP A 1 259 ? -42.486 -28.011 53.063 1.00 88.50 259 ASP A N 1
ATOM 2143 C CA . ASP A 1 259 ? -42.644 -29.171 52.175 1.00 88.50 259 ASP A CA 1
ATOM 2144 C C . ASP A 1 259 ? -42.575 -30.493 52.950 1.00 88.50 259 ASP A C 1
ATOM 2146 O O . ASP A 1 259 ? -43.365 -31.413 52.736 1.00 88.50 259 ASP A O 1
ATOM 2150 N N . ARG A 1 260 ? -41.668 -30.584 53.934 1.00 90.00 260 ARG A N 1
ATOM 2151 C CA . ARG A 1 260 ? -41.583 -31.747 54.831 1.00 90.00 260 ARG A CA 1
ATOM 2152 C C . ARG A 1 260 ? -42.834 -31.910 55.689 1.00 90.00 260 ARG A C 1
ATOM 2154 O O . ARG A 1 260 ? -43.280 -33.039 55.888 1.00 90.00 260 ARG A O 1
ATOM 2161 N N . TYR A 1 261 ? -43.408 -30.815 56.187 1.00 86.31 261 TYR A N 1
ATOM 2162 C CA . TYR A 1 261 ? -44.679 -30.869 56.912 1.00 86.31 261 TYR A CA 1
ATOM 2163 C C . TYR A 1 261 ? -45.840 -31.263 55.999 1.00 86.31 261 TYR A C 1
ATOM 2165 O O . TYR A 1 261 ? -46.647 -32.097 56.400 1.00 86.31 261 TYR A O 1
ATOM 2173 N N . GLN A 1 262 ? -45.908 -30.728 54.779 1.00 86.69 262 GLN A N 1
ATOM 2174 C CA . GLN A 1 262 ? -46.933 -31.096 53.800 1.00 86.69 262 GLN A CA 1
ATOM 2175 C C . GLN A 1 262 ? -46.856 -32.585 53.457 1.00 86.69 262 GLN A C 1
ATOM 2177 O O . GLN A 1 262 ? -47.854 -33.286 53.594 1.00 86.69 262 GLN A O 1
ATOM 2182 N N . SER A 1 263 ? -45.661 -33.099 53.156 1.00 87.38 263 SER A N 1
ATOM 2183 C CA . SER A 1 263 ? -45.453 -34.530 52.912 1.00 87.38 263 SER A CA 1
ATOM 2184 C C . SER A 1 263 ? -45.821 -35.388 54.131 1.00 87.38 263 SER A C 1
ATOM 2186 O O . SER A 1 263 ? -46.412 -36.460 53.997 1.00 87.38 263 SER A O 1
ATOM 2188 N N . HIS A 1 264 ? -45.533 -34.926 55.352 1.00 86.75 264 HIS A N 1
ATOM 2189 C CA . HIS A 1 264 ? -45.961 -35.624 56.566 1.00 86.75 264 HIS A CA 1
ATOM 2190 C C . HIS A 1 264 ? -47.492 -35.662 56.708 1.00 86.75 264 HIS A C 1
ATOM 2192 O O . HIS A 1 264 ? -48.054 -36.715 57.013 1.00 86.75 264 HIS A O 1
ATOM 2198 N N . CYS A 1 265 ? -48.174 -34.547 56.434 1.00 83.81 265 CYS A N 1
ATOM 2199 C CA . CYS A 1 265 ? -49.634 -34.471 56.422 1.00 83.81 265 CYS A CA 1
ATOM 2200 C C . CYS A 1 265 ? -50.247 -35.376 55.345 1.00 83.81 265 CYS A C 1
ATOM 2202 O O . CYS A 1 265 ? -51.202 -36.092 55.630 1.00 83.81 265 CYS A O 1
ATOM 2204 N N . GLU A 1 266 ? -49.684 -35.408 54.136 1.00 87.25 266 GLU A N 1
ATOM 2205 C CA . GLU A 1 266 ? -50.127 -36.305 53.063 1.00 87.25 266 GLU A CA 1
ATOM 2206 C C . GLU A 1 266 ? -49.981 -37.778 53.456 1.00 87.25 266 GLU A C 1
ATOM 2208 O O . GLU A 1 266 ? -50.918 -38.556 53.275 1.00 87.25 266 GLU A O 1
ATOM 2213 N N . ASN A 1 267 ? -48.859 -38.154 54.077 1.00 87.00 267 ASN A N 1
ATOM 2214 C CA . ASN A 1 267 ? -48.645 -39.505 54.600 1.00 87.00 267 ASN A CA 1
ATOM 2215 C C . ASN A 1 267 ? -49.652 -39.870 55.705 1.00 87.00 267 ASN A C 1
ATOM 2217 O O . ASN A 1 267 ? -50.169 -40.992 55.731 1.00 87.00 267 ASN A O 1
ATOM 2221 N N . LEU A 1 268 ? -49.980 -38.932 56.601 1.00 82.62 268 LEU A N 1
ATOM 2222 C CA . LEU A 1 268 ? -51.028 -39.108 57.616 1.00 82.62 268 LEU A CA 1
ATOM 2223 C C . LEU A 1 268 ? -52.417 -39.264 56.978 1.00 82.62 268 LEU A C 1
ATOM 2225 O O . LEU A 1 268 ? -53.186 -40.153 57.351 1.00 82.62 268 LEU A O 1
ATOM 2229 N N . CYS A 1 269 ? -52.744 -38.451 55.974 1.00 84.50 269 CYS A N 1
ATOM 2230 C CA . CYS A 1 269 ? -53.989 -38.586 55.225 1.00 84.50 269 CYS A CA 1
ATOM 2231 C C . CYS A 1 269 ? -54.065 -39.936 54.501 1.00 84.50 269 CYS A C 1
ATOM 2233 O O . CYS A 1 269 ? -55.112 -40.584 54.528 1.00 84.50 269 CYS A O 1
ATOM 2235 N N . GLN A 1 270 ? -52.968 -40.388 53.891 1.00 86.75 270 GLN A N 1
ATOM 2236 C CA . GLN A 1 270 ? -52.914 -41.656 53.170 1.00 86.75 270 GLN A CA 1
ATOM 2237 C C . GLN A 1 270 ? -53.058 -42.853 54.116 1.00 86.75 270 GLN A C 1
ATOM 2239 O O . GLN A 1 270 ? -53.899 -43.714 53.875 1.00 86.75 270 GLN A O 1
ATOM 2244 N N . THR A 1 271 ? -52.341 -42.869 55.242 1.00 84.81 271 THR A N 1
ATOM 2245 C CA . THR A 1 271 ? -52.496 -43.912 56.276 1.00 84.81 271 THR A CA 1
ATOM 2246 C C . THR A 1 271 ? -53.910 -43.953 56.855 1.00 84.81 271 THR A C 1
ATOM 2248 O O . THR A 1 271 ? -54.446 -45.037 57.106 1.00 84.81 271 THR A O 1
ATOM 2251 N N . THR A 1 272 ? -54.561 -42.796 57.002 1.00 81.62 272 THR A N 1
ATOM 2252 C CA . THR A 1 272 ? -55.969 -42.716 57.418 1.00 81.62 272 THR A CA 1
ATOM 2253 C C . THR A 1 272 ? -56.901 -43.302 56.350 1.00 81.62 272 THR A C 1
ATOM 2255 O O . THR A 1 272 ? -57.767 -44.115 56.674 1.00 81.62 272 THR A O 1
ATOM 2258 N N . ARG A 1 273 ? -56.699 -42.966 55.066 1.00 84.88 273 ARG A N 1
ATOM 2259 C CA . ARG A 1 273 ? -57.459 -43.543 53.938 1.00 84.88 273 ARG A CA 1
ATOM 2260 C C . ARG A 1 273 ? -57.264 -45.053 53.819 1.00 84.88 273 ARG A C 1
ATOM 2262 O O . ARG A 1 273 ? -58.234 -45.766 53.583 1.00 84.88 273 ARG A O 1
ATOM 2269 N N . ASP A 1 274 ? -56.045 -45.550 54.002 1.00 85.56 274 ASP A N 1
ATOM 2270 C CA . ASP A 1 274 ? -55.743 -46.982 53.946 1.00 85.56 274 ASP A CA 1
ATOM 2271 C C . ASP A 1 274 ? -56.377 -47.734 55.121 1.00 85.56 274 ASP A C 1
ATOM 2273 O O . ASP A 1 274 ? -56.928 -48.820 54.938 1.00 85.56 274 ASP A O 1
ATOM 2277 N N . SER A 1 275 ? -56.373 -47.135 56.315 1.00 79.25 275 SER A N 1
ATOM 2278 C CA . SER A 1 275 ? -57.085 -47.668 57.483 1.00 79.25 275 SER A CA 1
ATOM 2279 C C . SER A 1 275 ? -58.595 -47.727 57.235 1.00 79.25 275 SER A C 1
ATOM 2281 O O . SER A 1 275 ? -59.220 -48.748 57.518 1.00 79.25 275 SER A O 1
ATOM 2283 N N . GLN A 1 276 ? -59.167 -46.681 56.627 1.00 79.62 276 GLN A N 1
ATOM 2284 C CA . GLN A 1 276 ? -60.576 -46.647 56.233 1.00 79.62 276 GLN A CA 1
ATOM 2285 C C . GLN A 1 276 ? -60.900 -47.705 55.165 1.00 79.62 276 GLN A C 1
ATOM 2287 O O . GLN A 1 276 ? -61.876 -48.433 55.305 1.00 79.62 276 GLN A O 1
ATOM 2292 N N . ARG A 1 277 ? -60.049 -47.878 54.143 1.00 83.44 277 ARG A N 1
ATOM 2293 C CA . ARG A 1 277 ? -60.212 -48.941 53.134 1.00 83.44 277 ARG A CA 1
ATOM 2294 C C . ARG A 1 277 ? -60.168 -50.333 53.756 1.00 83.44 277 ARG A C 1
ATOM 2296 O O . ARG A 1 277 ? -61.002 -51.168 53.422 1.00 83.44 277 ARG A O 1
ATOM 2303 N N . ARG A 1 278 ? -59.221 -50.598 54.665 1.00 78.06 278 ARG A N 1
ATOM 2304 C CA . ARG A 1 278 ? -59.160 -51.872 55.407 1.00 78.06 278 ARG A CA 1
ATOM 2305 C C . ARG A 1 278 ? -60.434 -52.099 56.210 1.00 78.06 278 ARG A C 1
ATOM 2307 O O . ARG A 1 278 ? -60.957 -53.208 56.203 1.00 78.06 278 ARG A O 1
ATOM 2314 N N . TYR A 1 279 ? -60.944 -51.055 56.856 1.00 74.62 279 TYR A N 1
ATOM 2315 C CA . TYR A 1 279 ? -62.216 -51.110 57.562 1.00 74.62 279 TYR A CA 1
ATOM 2316 C C . TYR A 1 279 ? -63.385 -51.468 56.630 1.00 74.62 279 TYR A C 1
ATOM 2318 O O . TYR A 1 279 ? -64.147 -52.384 56.934 1.00 74.62 279 TYR A O 1
ATOM 2326 N N . ASP A 1 280 ? -63.491 -50.821 55.469 1.00 76.00 280 ASP A N 1
ATOM 2327 C CA . ASP A 1 280 ? -64.559 -51.083 54.497 1.00 76.00 280 ASP A CA 1
ATOM 2328 C C . ASP A 1 280 ? -64.463 -52.504 53.890 1.00 76.00 280 ASP A C 1
ATOM 2330 O O . ASP A 1 280 ? -65.482 -53.172 53.687 1.00 76.00 280 ASP A O 1
ATOM 2334 N N . ILE A 1 281 ? -63.245 -53.019 53.667 1.00 79.25 281 ILE A N 1
ATOM 2335 C CA . ILE A 1 281 ? -63.000 -54.413 53.246 1.00 79.25 281 ILE A CA 1
ATOM 2336 C C . ILE A 1 281 ? -63.455 -55.396 54.335 1.00 79.25 281 ILE A C 1
ATOM 2338 O O . ILE A 1 281 ? -64.191 -56.341 54.053 1.00 79.25 281 ILE A O 1
ATOM 2342 N N . LEU A 1 282 ? -63.077 -55.163 55.596 1.00 74.25 282 LEU A N 1
ATOM 2343 C CA . LEU A 1 282 ? -63.505 -56.013 56.712 1.00 74.25 282 LEU A CA 1
ATOM 2344 C C . LEU A 1 282 ? -65.031 -55.987 56.879 1.00 74.25 282 LEU A C 1
ATOM 2346 O O . LEU A 1 282 ? -65.645 -57.040 57.051 1.00 74.25 282 LEU A O 1
ATOM 2350 N N . LYS A 1 283 ? -65.658 -54.815 56.733 1.00 73.94 283 LYS A N 1
ATOM 2351 C CA . LYS A 1 283 ? -67.115 -54.647 56.790 1.00 73.94 283 LYS A CA 1
ATOM 2352 C C . LYS A 1 283 ? -67.843 -55.399 55.668 1.00 73.94 283 LYS A C 1
ATOM 2354 O O . LYS A 1 283 ? -68.893 -55.981 55.919 1.00 73.94 283 LYS A O 1
ATOM 2359 N N . SER A 1 284 ? -67.304 -55.400 54.447 1.00 76.69 284 SER A N 1
ATOM 2360 C CA . SER A 1 284 ? -67.913 -56.087 53.293 1.00 76.69 284 SER A CA 1
ATOM 2361 C C . SER A 1 284 ? -67.721 -57.608 53.306 1.00 76.69 284 SER A C 1
ATOM 2363 O O . SER A 1 284 ? -68.527 -58.327 52.722 1.00 76.69 284 SER A O 1
ATOM 2365 N N . SER A 1 285 ? -66.713 -58.121 54.017 1.00 74.12 285 SER A N 1
ATOM 2366 C CA . SER A 1 285 ? -66.408 -59.559 54.073 1.00 74.12 285 SER A CA 1
ATOM 2367 C C . SER A 1 285 ? -67.369 -60.419 54.917 1.00 74.12 285 SER A C 1
ATOM 2369 O O . SER A 1 285 ? -67.190 -61.633 54.975 1.00 74.12 285 SER A O 1
ATOM 2371 N N . ASN A 1 286 ? -68.396 -59.841 55.562 1.00 56.34 286 ASN A N 1
ATOM 2372 C CA . ASN A 1 286 ? -69.384 -60.541 56.411 1.00 56.34 286 ASN A CA 1
ATOM 2373 C C . ASN A 1 286 ? -68.794 -61.460 57.514 1.00 56.34 286 ASN A C 1
ATOM 2375 O O . ASN A 1 286 ? -69.540 -62.192 58.166 1.00 56.34 286 ASN A O 1
ATOM 2379 N N . SER A 1 287 ? -67.480 -61.416 57.776 1.00 53.16 287 SER A N 1
ATOM 2380 C CA . SER A 1 287 ? -66.791 -62.351 58.677 1.00 53.16 287 SER A CA 1
ATOM 2381 C C . SER A 1 287 ? -66.599 -61.829 60.104 1.00 53.16 287 SER A C 1
ATOM 2383 O O . SER A 1 287 ? -65.886 -62.454 60.886 1.00 53.16 287 SER A O 1
ATOM 2385 N N . ILE A 1 288 ? -67.208 -60.699 60.475 1.00 48.16 288 ILE A N 1
ATOM 2386 C CA . ILE A 1 288 ? -67.079 -60.133 61.823 1.00 48.16 288 ILE A CA 1
ATOM 2387 C C . ILE A 1 288 ? -68.467 -59.978 62.444 1.00 48.16 288 ILE A C 1
ATOM 2389 O O . ILE A 1 288 ? -69.109 -58.936 62.354 1.00 48.16 288 ILE A O 1
ATOM 2393 N N . LYS A 1 289 ? -68.918 -61.040 63.120 1.00 50.59 289 LYS A N 1
ATOM 2394 C CA . LYS A 1 289 ? -69.911 -60.948 64.197 1.00 50.59 289 LYS A CA 1
ATOM 2395 C C . LYS A 1 289 ? -69.176 -60.610 65.496 1.00 50.59 289 LYS A C 1
ATOM 2397 O O . LYS A 1 289 ? -68.950 -61.489 66.321 1.00 50.59 289 LYS A O 1
ATOM 2402 N N . SER A 1 290 ? -68.765 -59.360 65.678 1.00 47.91 290 SER A N 1
ATOM 2403 C CA . SER A 1 290 ? -68.382 -58.872 67.008 1.00 47.91 290 SER A CA 1
ATOM 2404 C C . SER A 1 290 ? -68.464 -57.350 67.085 1.00 47.91 290 SER A C 1
ATOM 2406 O O . SER A 1 290 ? -67.594 -56.646 66.580 1.00 47.91 290 SER A O 1
ATOM 2408 N N . ASP A 1 291 ? -69.488 -56.869 67.789 1.00 46.69 291 ASP A N 1
ATOM 2409 C CA . ASP A 1 291 ? -69.778 -55.474 68.157 1.00 46.69 291 ASP A CA 1
ATOM 2410 C C . ASP A 1 291 ? -68.757 -54.837 69.124 1.00 46.69 291 ASP A C 1
ATOM 2412 O O . ASP A 1 291 ? -69.099 -54.004 69.965 1.00 46.69 291 ASP A O 1
ATOM 2416 N N . LYS A 1 292 ? -67.483 -55.226 69.079 1.00 52.22 292 LYS A N 1
ATOM 2417 C CA . LYS A 1 292 ? -66.468 -54.682 69.987 1.00 52.22 292 LYS A CA 1
ATOM 2418 C C . LYS A 1 292 ? -65.197 -54.363 69.219 1.00 52.22 292 LYS A C 1
ATOM 2420 O O . LYS A 1 292 ? -64.627 -55.244 68.594 1.00 52.22 292 LYS A O 1
ATOM 2425 N N . PHE A 1 293 ? -64.751 -53.116 69.363 1.00 49.50 293 PHE A N 1
ATOM 2426 C CA . PHE A 1 293 ? -63.507 -52.520 68.855 1.00 49.50 293 PHE A CA 1
ATOM 2427 C C . PHE A 1 293 ? -63.551 -51.834 67.494 1.00 49.50 293 PHE A C 1
ATOM 2429 O O . PHE A 1 293 ? -62.750 -52.125 66.615 1.00 49.50 293 PHE A O 1
ATOM 2436 N N . LEU A 1 294 ? -64.361 -50.781 67.398 1.00 46.19 294 LEU A N 1
ATOM 2437 C CA . LEU A 1 294 ? -63.988 -49.612 66.601 1.00 46.19 294 LEU A CA 1
ATOM 2438 C C . LEU A 1 294 ? -64.105 -48.394 67.504 1.00 46.19 294 LEU A C 1
ATOM 2440 O O . LEU A 1 294 ? -65.195 -47.879 67.746 1.00 46.19 294 LEU A O 1
ATOM 2444 N N . TYR A 1 295 ? -62.969 -47.973 68.056 1.00 53.59 295 TYR A N 1
ATOM 2445 C CA . TYR A 1 295 ? -62.862 -46.668 68.686 1.00 53.59 295 TYR A CA 1
ATOM 2446 C C . TYR A 1 295 ? -63.214 -45.627 67.625 1.00 53.59 295 TYR A C 1
ATOM 2448 O O . TYR A 1 295 ? -62.437 -45.376 66.704 1.00 53.59 295 TYR A O 1
ATOM 2456 N N . ALA A 1 296 ? -64.405 -45.040 67.742 1.00 51.59 296 ALA A N 1
ATOM 2457 C CA . ALA A 1 296 ? -64.707 -43.791 67.068 1.00 51.59 296 ALA A CA 1
ATOM 2458 C C . ALA A 1 296 ? -63.557 -42.813 67.373 1.00 51.59 296 ALA A C 1
ATOM 2460 O O . ALA A 1 296 ? -63.104 -42.781 68.526 1.00 51.59 296 ALA A O 1
ATOM 2461 N N . PRO A 1 297 ? -63.062 -42.042 66.384 1.00 52.94 297 PRO A N 1
ATOM 2462 C CA . PRO A 1 297 ? -62.066 -41.015 66.656 1.00 52.94 297 PRO A CA 1
ATOM 2463 C C . PRO A 1 297 ? -62.574 -40.184 67.830 1.00 52.94 297 PRO A C 1
ATOM 2465 O O . PRO A 1 297 ? -63.749 -39.795 67.842 1.00 52.94 297 PRO A O 1
ATOM 2468 N N . SER A 1 298 ? -61.726 -40.019 68.851 1.00 62.75 298 SER A N 1
ATOM 2469 C CA . SER A 1 298 ? -62.107 -39.328 70.081 1.00 62.75 298 SER A CA 1
ATOM 2470 C C . SER A 1 298 ? -62.765 -38.000 69.714 1.00 62.75 298 SER A C 1
ATOM 2472 O O . SER A 1 298 ? -62.405 -37.379 68.711 1.00 62.75 298 SER A O 1
ATOM 2474 N N . LYS A 1 299 ? -63.759 -37.568 70.495 1.00 66.69 299 LYS A N 1
ATOM 2475 C CA . LYS A 1 299 ? -64.488 -36.311 70.255 1.00 66.69 299 LYS A CA 1
ATOM 2476 C C . LYS A 1 299 ? -63.531 -35.144 69.931 1.00 66.69 299 LYS A C 1
ATOM 2478 O O . LYS A 1 299 ? -63.785 -34.382 69.005 1.00 66.69 299 LYS A O 1
ATOM 2483 N N . ASN A 1 300 ? -62.364 -35.140 70.576 1.00 69.94 300 ASN A N 1
ATOM 2484 C CA . ASN A 1 300 ? -61.279 -34.182 70.376 1.00 69.94 300 ASN A CA 1
ATOM 2485 C C . ASN A 1 300 ? -60.671 -34.194 68.960 1.00 69.94 300 ASN A C 1
ATOM 2487 O O . ASN A 1 300 ? -60.312 -33.140 68.453 1.00 69.94 300 ASN A O 1
ATOM 2491 N N . TYR A 1 301 ? -60.547 -35.347 68.291 1.00 70.75 301 TYR A N 1
ATOM 2492 C CA . TYR A 1 301 ? -60.020 -35.398 66.920 1.00 70.75 301 TYR A CA 1
ATOM 2493 C C . TYR A 1 301 ? -61.006 -34.805 65.909 1.00 70.75 301 TYR A C 1
ATOM 2495 O O . TYR A 1 301 ? -60.593 -34.118 64.979 1.00 70.75 301 TYR A O 1
ATOM 2503 N N . LYS A 1 302 ? -62.316 -35.023 66.104 1.00 70.56 302 LYS A N 1
ATOM 2504 C CA . LYS A 1 302 ? -63.343 -34.385 65.266 1.00 70.56 302 LYS A CA 1
ATOM 2505 C C . LYS A 1 302 ? -63.349 -32.870 65.442 1.00 70.56 302 LYS A C 1
ATOM 2507 O O . LYS A 1 302 ? -63.413 -32.164 64.445 1.00 70.56 302 LYS A O 1
ATOM 2512 N N . GLU A 1 303 ? -63.241 -32.384 66.676 1.00 72.62 303 GLU A N 1
ATOM 2513 C CA . GLU A 1 303 ? -63.150 -30.946 66.956 1.00 72.62 303 GLU A CA 1
ATOM 2514 C C . GLU A 1 303 ? -61.885 -30.336 66.326 1.00 72.62 303 GLU A C 1
ATOM 2516 O O . GLU A 1 303 ? -61.987 -29.350 65.603 1.00 72.62 303 GLU A O 1
ATOM 2521 N N . LEU A 1 304 ? -60.720 -30.983 66.465 1.00 73.62 304 LEU A N 1
ATOM 2522 C CA . LEU A 1 304 ? -59.472 -30.525 65.838 1.00 73.62 304 LEU A CA 1
ATOM 2523 C C . LEU A 1 304 ? -59.520 -30.533 64.303 1.00 73.62 304 LEU A C 1
ATOM 2525 O O . LEU A 1 304 ? -58.968 -29.635 63.669 1.00 73.62 304 LEU A O 1
ATOM 2529 N N . LEU A 1 305 ? -60.165 -31.532 63.695 1.00 70.38 305 LEU A N 1
ATOM 2530 C CA . LEU A 1 305 ? -60.307 -31.608 62.242 1.00 70.38 305 LEU A CA 1
ATOM 2531 C C . LEU A 1 305 ? -61.273 -30.538 61.716 1.00 70.38 305 LEU A C 1
ATOM 2533 O O . LEU A 1 305 ? -60.977 -29.911 60.702 1.00 70.38 305 LEU A O 1
ATOM 2537 N N . CYS A 1 306 ? -62.387 -30.291 62.412 1.00 73.00 306 CYS A N 1
ATOM 2538 C CA . CYS A 1 306 ? -63.308 -29.203 62.077 1.00 73.00 306 CYS A CA 1
ATOM 2539 C C . CYS A 1 306 ? -62.632 -27.831 62.211 1.00 73.00 306 CYS A C 1
ATOM 2541 O O . CYS A 1 306 ? -62.757 -27.014 61.304 1.00 73.00 306 CYS A O 1
ATOM 2543 N N . ASP A 1 307 ? -61.856 -27.605 63.274 1.00 75.62 307 ASP A N 1
ATOM 2544 C CA . ASP A 1 307 ? -61.079 -26.373 63.459 1.00 75.62 307 ASP A CA 1
ATOM 2545 C C . ASP A 1 307 ? -60.012 -26.188 62.372 1.00 75.62 307 ASP A C 1
ATOM 2547 O O . ASP A 1 307 ? -59.767 -25.069 61.917 1.00 75.62 307 ASP A O 1
ATOM 2551 N N . PHE A 1 308 ? -59.359 -27.273 61.945 1.00 76.31 308 PHE A N 1
ATOM 2552 C CA . PHE A 1 308 ? -58.377 -27.228 60.863 1.00 76.31 308 PHE A CA 1
ATOM 2553 C C . PHE A 1 308 ? -59.034 -26.909 59.519 1.00 76.31 308 PHE A C 1
ATOM 2555 O O . PHE A 1 308 ? -58.566 -26.011 58.824 1.00 76.31 308 PHE A O 1
ATOM 2562 N N . ILE A 1 309 ? -60.133 -27.588 59.174 1.00 74.44 309 ILE A N 1
ATOM 2563 C CA . ILE A 1 309 ? -60.882 -27.329 57.937 1.00 74.44 309 ILE A CA 1
ATOM 2564 C C . ILE A 1 309 ? -61.407 -25.891 57.931 1.00 74.44 309 ILE A C 1
ATOM 2566 O O . ILE A 1 309 ? -61.203 -25.193 56.947 1.00 74.44 309 ILE A O 1
ATOM 2570 N N . ALA A 1 310 ? -61.963 -25.403 59.045 1.00 75.62 310 ALA A N 1
ATOM 2571 C CA . ALA A 1 310 ? -62.420 -24.019 59.161 1.00 75.62 310 ALA A CA 1
ATOM 2572 C C . ALA A 1 310 ? -61.279 -23.003 58.965 1.00 75.62 310 ALA A C 1
ATOM 2574 O O . ALA A 1 310 ? -61.452 -22.002 58.274 1.00 75.62 310 ALA A O 1
ATOM 2575 N N . LYS A 1 311 ? -60.086 -23.269 59.519 1.00 78.06 311 LYS A N 1
ATOM 2576 C CA . LYS A 1 311 ? -58.903 -22.414 59.314 1.00 78.06 311 LYS A CA 1
ATOM 2577 C C . LYS A 1 311 ? -58.409 -22.441 57.869 1.00 78.06 311 LYS A C 1
ATOM 2579 O O . LYS A 1 311 ? -58.054 -21.390 57.343 1.00 78.06 311 LYS A O 1
ATOM 2584 N N . VAL A 1 312 ? -58.396 -23.609 57.229 1.00 74.94 312 VAL A N 1
ATOM 2585 C CA . VAL A 1 312 ? -57.991 -23.746 55.824 1.00 74.94 312 VAL A CA 1
ATOM 2586 C C . VAL A 1 312 ? -58.998 -23.056 54.906 1.00 74.94 312 VAL A C 1
ATOM 2588 O O . VAL A 1 312 ? -58.582 -22.265 54.068 1.00 74.94 312 VAL A O 1
ATOM 2591 N N . ASP A 1 313 ? -60.298 -23.268 55.106 1.00 76.31 313 ASP A N 1
ATOM 2592 C CA . ASP A 1 313 ? -61.346 -22.608 54.321 1.00 76.31 313 ASP A CA 1
ATOM 2593 C C . ASP A 1 313 ? -61.273 -21.082 54.474 1.00 76.31 313 ASP A C 1
ATOM 2595 O O . ASP A 1 313 ? -61.292 -20.372 53.470 1.00 76.31 313 ASP A O 1
ATOM 2599 N N . SER A 1 314 ? -61.040 -20.576 55.693 1.00 79.81 314 SER A N 1
ATOM 2600 C CA . SER A 1 314 ? -60.861 -19.135 55.929 1.00 79.81 314 SER A CA 1
ATOM 2601 C C . SER A 1 314 ? -59.611 -18.547 55.259 1.00 79.81 314 SER A C 1
ATOM 2603 O O . SER A 1 314 ? -59.589 -17.368 54.919 1.00 79.81 314 SER A O 1
ATOM 2605 N N . ALA A 1 315 ? -58.568 -19.355 55.024 1.00 79.81 315 ALA A N 1
ATOM 2606 C CA . ALA A 1 315 ? -57.363 -18.914 54.318 1.00 79.81 315 ALA A CA 1
ATOM 2607 C C . ALA A 1 315 ? -57.585 -18.770 52.801 1.00 79.81 315 ALA A C 1
ATOM 2609 O O . ALA A 1 315 ? -56.809 -18.091 52.129 1.00 79.81 315 ALA A O 1
ATOM 2610 N N . PHE A 1 316 ? -58.643 -19.388 52.265 1.00 85.00 316 PHE A N 1
ATOM 2611 C CA . PHE A 1 316 ? -59.052 -19.265 50.866 1.00 85.00 316 PHE A CA 1
ATOM 2612 C C . PHE A 1 316 ? -60.166 -18.237 50.653 1.00 85.00 316 PHE A C 1
ATOM 2614 O O . PHE A 1 316 ? -60.675 -18.122 49.537 1.00 85.00 316 PHE A O 1
ATOM 2621 N N . GLU A 1 317 ? -60.547 -17.478 51.677 1.00 90.94 317 GLU A N 1
ATOM 2622 C CA . GLU A 1 317 ? -61.511 -16.388 51.563 1.00 90.94 317 GLU A CA 1
ATOM 2623 C C . GLU A 1 317 ? -60.795 -15.046 51.384 1.00 90.94 317 GLU A C 1
ATOM 2625 O O . GLU A 1 317 ? -59.781 -14.744 52.013 1.00 90.94 317 GLU A O 1
ATOM 2630 N N . CYS A 1 318 ? -61.325 -14.219 50.487 1.00 90.81 318 CYS A N 1
ATOM 2631 C CA . CYS A 1 318 ? -60.850 -12.867 50.269 1.00 90.81 318 CYS A CA 1
ATOM 2632 C C . CYS A 1 318 ? -61.114 -12.045 51.540 1.00 90.81 318 CYS A C 1
ATOM 2634 O O . CYS A 1 318 ? -62.276 -11.851 51.900 1.00 90.81 318 CYS A O 1
ATOM 2636 N N . PRO A 1 319 ? -60.093 -11.465 52.185 1.00 88.88 319 PRO A N 1
ATOM 2637 C CA . PRO A 1 319 ? -60.257 -10.797 53.475 1.00 88.88 319 PRO A CA 1
ATOM 2638 C C . PRO A 1 319 ? -61.036 -9.468 53.397 1.00 88.88 319 PRO A C 1
ATOM 2640 O O . PRO A 1 319 ? -61.280 -8.841 54.426 1.00 88.88 319 PRO A O 1
ATOM 2643 N N . LEU A 1 320 ? -61.416 -9.019 52.192 1.00 91.50 320 LEU A N 1
ATOM 2644 C CA . LEU A 1 320 ? -62.239 -7.823 51.966 1.00 91.50 320 LEU A CA 1
ATOM 2645 C C . LEU A 1 320 ? -63.671 -8.135 51.529 1.00 91.50 320 LEU A C 1
ATOM 2647 O O . LEU A 1 320 ? -64.564 -7.346 51.825 1.00 91.50 320 LEU A O 1
ATOM 2651 N N . SER A 1 321 ? -63.893 -9.229 50.796 1.00 90.69 321 SER A N 1
ATOM 2652 C CA . SER A 1 321 ? -65.227 -9.581 50.291 1.00 90.69 321 SER A CA 1
ATOM 2653 C C . SER A 1 321 ? -65.845 -10.786 50.994 1.00 90.69 321 SER A C 1
ATOM 2655 O O . SER A 1 321 ? -67.036 -11.021 50.832 1.00 90.69 321 SER A O 1
ATOM 2657 N N . CYS A 1 322 ? -65.051 -11.528 51.773 1.00 88.44 322 CYS A N 1
ATOM 2658 C CA . CYS A 1 322 ? -65.405 -12.811 52.381 1.00 88.44 322 CYS A CA 1
ATOM 2659 C C . CYS A 1 322 ? -65.866 -13.876 51.364 1.00 88.44 322 CYS A C 1
ATOM 2661 O O . CYS A 1 322 ? -66.413 -14.904 51.747 1.00 88.44 322 CYS A O 1
ATOM 2663 N N . ASP A 1 323 ? -65.640 -13.655 50.064 1.00 91.31 323 ASP A N 1
ATOM 2664 C CA . ASP A 1 323 ? -65.887 -14.653 49.025 1.00 91.31 323 ASP A CA 1
ATOM 2665 C C . ASP A 1 323 ? -64.660 -15.545 48.851 1.00 91.31 323 ASP A C 1
ATOM 2667 O O . ASP A 1 323 ? -63.528 -15.104 49.058 1.00 91.31 323 ASP A O 1
ATOM 2671 N N . LYS A 1 324 ? -64.853 -16.768 48.348 1.00 91.25 324 LYS A N 1
ATOM 2672 C CA . LYS A 1 324 ? -63.733 -17.633 47.947 1.00 91.25 324 LYS A CA 1
ATOM 2673 C C . LYS A 1 324 ? -62.823 -16.933 46.934 1.00 91.25 324 LYS A C 1
ATOM 2675 O O . LYS A 1 324 ? -63.302 -16.280 46.000 1.00 91.25 324 LYS A O 1
ATOM 2680 N N . LEU A 1 325 ? -61.516 -17.110 47.101 1.00 90.94 325 LEU A N 1
ATOM 2681 C CA . LEU A 1 325 ? -60.511 -16.530 46.227 1.00 90.94 325 LEU A CA 1
ATOM 2682 C C . LEU A 1 325 ? -60.648 -17.103 44.804 1.00 90.94 325 LEU A C 1
ATOM 2684 O O . LEU A 1 325 ? -60.568 -18.313 44.591 1.00 90.94 325 LEU A O 1
ATOM 2688 N N . ARG A 1 326 ? -60.867 -16.224 43.825 1.00 89.44 326 ARG A N 1
ATOM 2689 C CA . ARG A 1 326 ? -60.896 -16.494 42.384 1.00 89.44 326 ARG A CA 1
ATOM 2690 C C . ARG A 1 326 ? -59.905 -15.533 41.733 1.00 89.44 326 ARG A C 1
ATOM 2692 O O . ARG A 1 326 ? -60.093 -14.324 41.819 1.00 89.44 326 ARG A O 1
ATOM 2699 N N . ASP A 1 327 ? -58.861 -16.088 41.121 1.00 92.00 327 ASP A N 1
ATOM 2700 C CA . ASP A 1 327 ? -57.733 -15.340 40.544 1.00 92.00 327 ASP A CA 1
ATOM 2701 C C . ASP A 1 327 ? -57.006 -14.439 41.578 1.00 92.00 327 ASP A C 1
ATOM 2703 O O . ASP A 1 327 ? -57.212 -13.221 41.628 1.00 92.00 327 ASP A O 1
ATOM 2707 N N . PRO A 1 328 ? -56.219 -15.044 42.491 1.00 92.81 328 PRO A N 1
ATOM 2708 C CA . PRO A 1 328 ? -55.604 -14.337 43.610 1.00 92.81 328 PRO A CA 1
ATOM 2709 C C . PRO A 1 328 ? -54.481 -13.385 43.167 1.00 92.81 328 PRO A C 1
ATOM 2711 O O . PRO A 1 328 ? -53.507 -13.784 42.534 1.00 92.81 328 PRO A O 1
ATOM 2714 N N . VAL A 1 329 ? -54.565 -12.130 43.607 1.00 91.56 329 VAL A N 1
ATOM 2715 C CA . VAL A 1 329 ? -53.543 -11.090 43.435 1.00 91.56 329 VAL A CA 1
ATOM 2716 C C . VAL A 1 329 ? -52.965 -10.717 44.799 1.00 91.56 329 VAL A C 1
ATOM 2718 O O . VAL A 1 329 ? -53.700 -10.453 45.751 1.00 91.56 329 VAL A O 1
ATOM 2721 N N . ILE A 1 330 ? -51.635 -10.676 44.898 1.00 91.88 330 ILE A N 1
ATOM 2722 C CA . ILE A 1 330 ? -50.923 -10.313 46.130 1.00 91.88 330 ILE A CA 1
ATOM 2723 C C . ILE A 1 330 ? -50.724 -8.794 46.177 1.00 91.88 330 ILE A C 1
ATOM 2725 O O . ILE A 1 330 ? -50.115 -8.198 45.285 1.00 91.88 330 ILE A O 1
ATOM 2729 N N . LEU A 1 331 ? -51.231 -8.161 47.232 1.00 90.12 331 LEU A N 1
ATOM 2730 C CA . LEU A 1 331 ? -51.027 -6.744 47.521 1.00 90.12 331 LEU A CA 1
ATOM 2731 C C . LEU A 1 331 ? -49.596 -6.467 48.026 1.00 90.12 331 LEU A C 1
ATOM 2733 O O . LEU A 1 331 ? -48.958 -7.362 48.580 1.00 90.12 331 LEU A O 1
ATOM 2737 N N . PRO A 1 332 ? -49.092 -5.219 47.943 1.00 85.19 332 PRO A N 1
ATOM 2738 C CA . PRO A 1 332 ? -47.808 -4.834 48.546 1.00 85.19 332 PRO A CA 1
ATOM 2739 C C . PRO A 1 332 ? -47.713 -5.106 50.055 1.00 85.19 332 PRO A C 1
ATOM 2741 O O . PRO A 1 332 ? -46.621 -5.296 50.583 1.00 85.19 332 PRO A O 1
ATOM 2744 N N . SER A 1 333 ? -48.847 -5.130 50.759 1.00 87.69 333 SER A N 1
ATOM 2745 C CA . SER A 1 333 ? -48.950 -5.554 52.160 1.00 87.69 333 SER A CA 1
ATOM 2746 C C . SER A 1 333 ? -48.760 -7.059 52.397 1.00 87.69 333 SER A C 1
ATOM 2748 O O . SER A 1 333 ? -48.758 -7.479 53.551 1.00 87.69 333 SER A O 1
ATOM 2750 N N . GLY A 1 334 ? -48.644 -7.873 51.345 1.00 88.88 334 GLY A N 1
ATOM 2751 C CA . GLY A 1 334 ? -48.548 -9.334 51.414 1.00 88.88 334 GLY A CA 1
ATOM 2752 C C . GLY A 1 334 ? -49.895 -10.061 51.491 1.00 88.88 334 GLY A C 1
ATOM 2753 O O . GLY A 1 334 ? -49.913 -11.287 51.468 1.00 88.88 334 GLY A O 1
ATOM 2754 N N . HIS A 1 335 ? -51.019 -9.338 51.551 1.00 92.44 335 HIS A N 1
ATOM 2755 C CA . HIS A 1 335 ? -52.354 -9.940 51.605 1.00 92.44 335 HIS A CA 1
ATOM 2756 C C . HIS A 1 335 ? -52.842 -10.321 50.207 1.00 92.44 335 HIS A C 1
ATOM 2758 O O . HIS A 1 335 ? -52.650 -9.574 49.246 1.00 92.44 335 HIS A O 1
ATOM 2764 N N . THR A 1 336 ? -53.499 -11.470 50.099 1.00 92.94 336 THR A N 1
ATOM 2765 C CA . THR A 1 336 ? -54.053 -11.982 48.843 1.00 92.94 336 THR A CA 1
ATOM 2766 C C . THR A 1 336 ? -55.519 -11.578 48.712 1.00 92.94 336 THR A C 1
ATOM 2768 O O . THR A 1 336 ? -56.299 -11.779 49.639 1.00 92.94 336 THR A O 1
ATOM 2771 N N . ILE A 1 337 ? -55.907 -10.997 47.577 1.00 95.94 337 ILE A N 1
ATOM 2772 C CA . ILE A 1 337 ? -57.296 -10.612 47.277 1.00 95.94 337 ILE A CA 1
ATOM 2773 C C . ILE A 1 337 ? -57.683 -11.043 45.860 1.00 95.94 337 ILE A C 1
ATOM 2775 O O . ILE A 1 337 ? -56.814 -11.345 45.048 1.00 95.94 337 ILE A O 1
ATOM 2779 N N . ASN A 1 338 ? -58.974 -11.026 45.533 1.00 95.62 338 ASN A N 1
ATOM 2780 C CA . ASN A 1 338 ? -59.434 -11.292 44.166 1.00 95.62 338 ASN A CA 1
ATOM 2781 C C . ASN A 1 338 ? -59.021 -10.183 43.193 1.00 95.62 338 ASN A C 1
ATOM 2783 O O . ASN A 1 338 ? -59.129 -8.996 43.520 1.00 95.62 338 ASN A O 1
ATOM 2787 N N . SER A 1 339 ? -58.628 -10.575 41.979 1.00 92.62 339 SER A N 1
ATOM 2788 C CA . SER A 1 339 ? -58.262 -9.670 40.881 1.00 92.62 339 SER A CA 1
ATOM 2789 C C . SER A 1 339 ? -59.340 -8.610 40.598 1.00 92.62 339 SER A C 1
ATOM 2791 O O . SER A 1 339 ? -59.050 -7.412 40.564 1.00 92.62 339 SER A O 1
ATOM 2793 N N . ASP A 1 340 ? -60.619 -9.003 40.570 1.00 93.81 340 ASP A N 1
ATOM 2794 C CA . ASP A 1 340 ? -61.749 -8.077 40.379 1.00 93.81 340 ASP A CA 1
ATOM 2795 C C . ASP A 1 340 ? -61.821 -6.985 41.461 1.00 93.81 340 ASP A C 1
ATOM 2797 O O . ASP A 1 340 ? -62.207 -5.837 41.211 1.00 93.81 340 ASP A O 1
ATOM 2801 N N . PHE A 1 341 ? -61.462 -7.336 42.698 1.00 93.81 341 PHE A N 1
ATOM 2802 C CA . PHE A 1 341 ? -61.458 -6.406 43.824 1.00 93.81 341 PHE A CA 1
ATOM 2803 C C . PHE A 1 341 ? -60.226 -5.497 43.784 1.00 93.81 341 PHE A C 1
ATOM 2805 O O . PHE A 1 341 ? -60.321 -4.301 44.073 1.00 93.81 341 PHE A O 1
ATOM 2812 N N . TYR A 1 342 ? -59.085 -6.041 43.356 1.00 92.19 342 TYR A N 1
ATOM 2813 C CA . TYR A 1 342 ? -57.867 -5.283 43.093 1.00 92.19 342 TYR A CA 1
ATOM 2814 C C . TYR A 1 342 ? -58.099 -4.202 42.028 1.00 92.19 342 TYR A C 1
ATOM 2816 O O . TYR A 1 342 ? -57.753 -3.038 42.241 1.00 92.19 342 TYR A O 1
ATOM 2824 N N . GLU A 1 343 ? -58.786 -4.530 40.931 1.00 91.38 343 GLU A N 1
ATOM 2825 C CA . GLU A 1 343 ? -59.157 -3.544 39.914 1.00 91.38 343 GLU A CA 1
ATOM 2826 C C . GLU A 1 343 ? -60.050 -2.426 40.459 1.00 91.38 343 GLU A C 1
ATOM 2828 O O . GLU A 1 343 ? -59.837 -1.251 40.143 1.00 91.38 343 GLU A O 1
ATOM 2833 N N . LYS A 1 344 ? -61.047 -2.765 41.287 1.00 93.94 344 LYS A N 1
ATOM 2834 C CA . LYS A 1 344 ? -61.918 -1.770 41.936 1.00 93.94 344 LYS A CA 1
ATOM 2835 C C . LYS A 1 344 ? -61.118 -0.843 42.856 1.00 93.94 344 LYS A C 1
ATOM 2837 O O . LYS A 1 344 ? -61.348 0.371 42.861 1.00 93.94 344 LYS A O 1
ATOM 2842 N N . LEU A 1 345 ? -60.144 -1.380 43.593 1.00 91.81 345 LEU A N 1
ATOM 2843 C CA . LEU A 1 345 ? -59.245 -0.593 44.444 1.00 91.81 345 LEU A CA 1
ATOM 2844 C C . LEU A 1 345 ? -58.359 0.359 43.624 1.00 91.81 345 LEU A C 1
ATOM 2846 O O . LEU A 1 345 ? -58.187 1.519 44.000 1.00 91.81 345 LEU A O 1
ATOM 2850 N N . ILE A 1 346 ? -57.848 -0.085 42.473 1.00 89.94 346 ILE A N 1
ATOM 2851 C CA . ILE A 1 346 ? -57.060 0.769 41.571 1.00 89.94 346 ILE A CA 1
ATOM 2852 C C . ILE A 1 346 ? -57.923 1.878 40.969 1.00 89.94 346 ILE A C 1
ATOM 2854 O O . ILE A 1 346 ? -57.544 3.051 41.024 1.00 89.94 346 ILE A O 1
ATOM 2858 N N . LYS A 1 347 ? -59.092 1.524 40.419 1.00 90.62 347 LYS A N 1
ATOM 2859 C CA . LYS A 1 347 ? -60.029 2.465 39.783 1.00 90.62 347 LYS A CA 1
ATOM 2860 C C . LYS A 1 347 ? -60.491 3.552 40.761 1.00 90.62 347 LYS A C 1
ATOM 2862 O O . LYS A 1 347 ? -60.580 4.716 40.383 1.00 90.62 347 LYS A O 1
ATOM 2867 N N . SER A 1 348 ? -60.692 3.204 42.033 1.00 91.44 348 SER A N 1
ATOM 2868 C CA . SER A 1 348 ? -61.049 4.156 43.097 1.00 91.44 348 SER A CA 1
ATOM 2869 C C . SER A 1 348 ? -59.874 4.985 43.636 1.00 91.44 348 SER A C 1
ATOM 2871 O O . SER A 1 348 ? -60.084 5.859 44.478 1.00 91.44 348 SER A O 1
ATOM 2873 N N . LYS A 1 349 ? -58.638 4.749 43.167 1.00 87.75 349 LYS A N 1
ATOM 2874 C CA . LYS A 1 349 ? -57.401 5.349 43.708 1.00 87.75 349 LYS A CA 1
ATOM 2875 C C . LYS A 1 349 ? -57.246 5.128 45.222 1.00 87.75 349 LYS A C 1
ATOM 2877 O O . LYS A 1 349 ? -56.596 5.926 45.906 1.00 87.75 349 LYS A O 1
ATOM 2882 N N . ALA A 1 350 ? -57.834 4.054 45.745 1.00 87.12 350 ALA A N 1
ATOM 2883 C CA . ALA A 1 350 ? -57.734 3.696 47.148 1.00 87.12 350 ALA A CA 1
ATOM 2884 C C . ALA A 1 350 ? -56.290 3.295 47.497 1.00 87.12 350 ALA A C 1
ATOM 2886 O O . ALA A 1 350 ? -55.503 2.857 46.652 1.00 87.12 350 ALA A O 1
ATOM 2887 N N . ARG A 1 351 ? -55.912 3.491 48.762 1.00 89.19 351 ARG A N 1
ATOM 2888 C CA . ARG A 1 351 ? -54.649 2.952 49.285 1.00 89.19 351 ARG A CA 1
ATOM 2889 C C . ARG A 1 351 ? -54.819 1.463 49.563 1.00 89.19 351 ARG A C 1
ATOM 2891 O O . ARG A 1 351 ? -55.949 1.000 49.694 1.00 89.19 351 ARG A O 1
ATOM 2898 N N . ASP A 1 352 ? -53.707 0.742 49.683 1.00 90.00 352 ASP A N 1
ATOM 2899 C CA . ASP A 1 352 ? -53.754 -0.631 50.186 1.00 90.00 352 ASP A CA 1
ATOM 2900 C C . ASP A 1 352 ? -54.467 -0.634 51.562 1.00 90.00 352 ASP A C 1
ATOM 2902 O O . ASP A 1 352 ? -54.030 0.084 52.473 1.00 90.00 352 ASP A O 1
ATOM 2906 N N . PRO A 1 353 ? -55.585 -1.372 51.713 1.00 90.44 353 PRO A N 1
ATOM 2907 C CA . PRO A 1 353 ? -56.385 -1.357 52.935 1.00 90.44 353 PRO A CA 1
ATOM 2908 C C . PRO A 1 353 ? -55.625 -1.907 54.148 1.00 90.44 353 PRO A C 1
ATOM 2910 O O . PRO A 1 353 ? -55.901 -1.491 55.274 1.00 90.44 353 PRO A O 1
ATOM 2913 N N . TYR A 1 354 ? -54.627 -2.764 53.923 1.00 90.81 354 TYR A N 1
ATOM 2914 C CA . TYR A 1 354 ? -53.792 -3.358 54.966 1.00 90.81 354 TYR A CA 1
ATOM 2915 C C . TYR A 1 354 ? -52.485 -2.589 55.180 1.00 90.81 354 TYR A C 1
ATOM 2917 O O . TYR A 1 354 ? -51.838 -2.742 56.214 1.00 90.81 354 TYR A O 1
ATOM 2925 N N . ASN A 1 355 ? -52.096 -1.718 54.241 1.00 85.88 355 ASN A N 1
ATOM 2926 C CA . ASN A 1 355 ? -50.927 -0.858 54.393 1.00 85.88 355 ASN A CA 1
ATOM 2927 C C . ASN A 1 355 ? -51.150 0.550 53.816 1.00 85.88 355 ASN A C 1
ATOM 2929 O O . ASN A 1 355 ? -50.796 0.863 52.678 1.00 85.88 355 ASN A O 1
ATOM 2933 N N . LYS A 1 356 ? -51.643 1.457 54.669 1.00 84.38 356 LYS A N 1
ATOM 2934 C CA . LYS A 1 356 ? -51.983 2.854 54.327 1.00 84.38 356 LYS A CA 1
ATOM 2935 C C . LYS A 1 356 ? -50.818 3.696 53.780 1.00 84.38 356 LYS A C 1
ATOM 2937 O O . LYS A 1 356 ? -51.058 4.826 53.337 1.00 84.38 356 LYS A O 1
ATOM 2942 N N . SER A 1 357 ? -49.580 3.200 53.833 1.00 78.88 357 SER A N 1
ATOM 2943 C CA . SER A 1 357 ? -48.401 3.885 53.288 1.00 78.88 357 SER A CA 1
ATOM 2944 C C . SER A 1 357 ? -48.248 3.721 51.769 1.00 78.88 357 SER A C 1
ATOM 2946 O O . SER A 1 357 ? -47.678 4.602 51.128 1.00 78.88 357 SER A O 1
ATOM 2948 N N . TYR A 1 358 ? -48.830 2.676 51.166 1.00 73.56 358 TYR A N 1
ATOM 2949 C CA . TYR A 1 358 ? -48.693 2.398 49.734 1.00 73.56 358 TYR A CA 1
ATOM 2950 C C . TYR A 1 358 ? -49.934 2.817 48.940 1.00 73.56 358 TYR A C 1
ATOM 2952 O O . TYR A 1 358 ? -51.048 2.327 49.144 1.00 73.56 358 TYR A O 1
ATOM 2960 N N . ARG A 1 359 ? -49.736 3.726 47.977 1.00 77.69 359 ARG A N 1
ATOM 2961 C CA . ARG A 1 359 ? -50.718 3.967 46.913 1.00 77.69 359 ARG A CA 1
ATOM 2962 C C . ARG A 1 359 ? -50.544 2.892 45.847 1.00 77.69 359 ARG A C 1
ATOM 2964 O O . ARG A 1 359 ? -49.470 2.776 45.264 1.00 77.69 359 ARG A O 1
ATOM 2971 N N . LEU A 1 360 ? -51.609 2.148 45.565 1.00 73.31 360 LEU A N 1
ATOM 2972 C CA . LEU A 1 360 ? -51.613 1.062 44.579 1.00 73.31 360 LEU A CA 1
ATOM 2973 C C . LEU A 1 360 ? -51.203 1.530 43.174 1.00 73.31 360 LEU A C 1
ATOM 2975 O O . LEU A 1 360 ? -50.517 0.812 42.453 1.00 73.31 360 LEU A O 1
ATOM 2979 N N . THR A 1 361 ? -51.505 2.783 42.827 1.00 73.06 361 THR A N 1
ATOM 2980 C CA . THR A 1 361 ? -51.057 3.409 41.576 1.00 73.06 361 THR A CA 1
ATOM 2981 C C . THR A 1 361 ? -49.533 3.506 41.462 1.00 73.06 361 THR A C 1
ATOM 2983 O O . THR A 1 361 ? -48.998 3.337 40.373 1.00 73.06 361 THR A O 1
ATOM 2986 N N . HIS A 1 362 ? -48.813 3.707 42.570 1.00 70.38 362 HIS A N 1
ATOM 2987 C CA . HIS A 1 362 ? -47.347 3.757 42.576 1.00 70.38 362 HIS A CA 1
ATOM 2988 C C . HIS A 1 362 ? -46.722 2.382 42.306 1.00 70.38 362 HIS A C 1
ATOM 2990 O O . HIS A 1 362 ? -45.693 2.294 41.642 1.00 70.38 362 HIS A O 1
ATOM 2996 N N . ALA A 1 363 ? -47.357 1.305 42.780 1.00 66.19 363 ALA A N 1
ATOM 2997 C CA . ALA A 1 363 ? -46.899 -0.059 42.526 1.00 66.19 363 ALA A CA 1
ATOM 2998 C C . ALA A 1 363 ? -47.036 -0.435 41.039 1.00 66.19 363 ALA A C 1
ATOM 3000 O O . ALA A 1 363 ? -46.126 -1.037 40.472 1.00 66.19 363 ALA A O 1
ATOM 3001 N N . ILE A 1 364 ? -48.125 -0.012 40.387 1.00 72.56 364 ILE A N 1
ATOM 3002 C CA . ILE A 1 364 ? -48.332 -0.206 38.942 1.00 72.56 364 ILE A CA 1
ATOM 3003 C C . ILE A 1 364 ? -47.312 0.598 38.136 1.00 72.56 364 ILE A C 1
ATOM 3005 O O . ILE A 1 364 ? -46.693 0.054 37.227 1.00 72.56 364 ILE A O 1
ATOM 3009 N N . VAL A 1 365 ? -47.093 1.869 38.491 1.00 71.19 365 VAL A N 1
ATOM 3010 C CA . VAL A 1 365 ? -46.102 2.725 37.817 1.00 71.19 365 VAL A CA 1
ATOM 3011 C C . VAL A 1 365 ? -44.697 2.136 37.938 1.00 71.19 365 VAL A C 1
ATOM 3013 O O . VAL A 1 365 ? -43.984 2.082 36.943 1.00 71.19 365 VAL A O 1
ATOM 3016 N N . ASN A 1 366 ? -44.317 1.619 39.109 1.00 69.19 366 ASN A N 1
ATOM 3017 C CA . ASN A 1 366 ? -43.024 0.956 39.283 1.00 69.19 366 ASN A CA 1
ATOM 3018 C C . ASN A 1 366 ? -42.909 -0.330 38.451 1.00 69.19 366 ASN A C 1
ATOM 3020 O O . ASN A 1 366 ? -41.866 -0.570 37.851 1.00 69.19 366 ASN A O 1
ATOM 3024 N N . ARG A 1 367 ? -43.972 -1.142 38.368 1.00 72.19 367 ARG A N 1
ATOM 3025 C CA . ARG A 1 367 ? -43.971 -2.362 37.544 1.00 72.19 367 ARG A CA 1
ATOM 3026 C C . ARG A 1 367 ? -43.865 -2.042 36.050 1.00 72.19 367 ARG A C 1
ATOM 3028 O O . ARG A 1 367 ? -43.083 -2.678 35.353 1.00 72.19 367 ARG A O 1
ATOM 3035 N N . LEU A 1 368 ? -44.587 -1.024 35.580 1.00 76.62 368 LEU A N 1
ATOM 3036 C CA . LEU A 1 368 ? -44.492 -0.539 34.201 1.00 76.62 368 LEU A CA 1
ATOM 3037 C C . LEU A 1 368 ? -43.118 0.072 33.904 1.00 76.62 368 LEU A C 1
ATOM 3039 O O . LEU A 1 368 ? -42.579 -0.154 32.827 1.00 76.62 368 LEU A O 1
ATOM 3043 N N . ALA A 1 369 ? -42.520 0.798 34.851 1.00 73.12 369 ALA A N 1
ATOM 3044 C CA . ALA A 1 369 ? -41.179 1.357 34.690 1.00 73.12 369 ALA A CA 1
ATOM 3045 C C . ALA A 1 369 ? -40.115 0.261 34.507 1.00 73.12 369 ALA A C 1
ATOM 3047 O O . ALA A 1 369 ? -39.243 0.402 33.653 1.00 73.12 369 ALA A O 1
ATOM 3048 N N . ILE A 1 370 ? -40.221 -0.847 35.250 1.00 74.69 370 ILE A N 1
ATOM 3049 C CA . ILE A 1 370 ? -39.338 -2.013 35.087 1.00 74.69 370 ILE A CA 1
ATOM 3050 C C . ILE A 1 370 ? -39.520 -2.636 33.696 1.00 74.69 370 ILE A C 1
ATOM 3052 O O . ILE A 1 370 ? -38.538 -2.831 32.988 1.00 74.69 370 ILE A O 1
ATOM 3056 N N . GLN A 1 371 ? -40.763 -2.858 33.259 1.00 81.69 371 GLN A N 1
ATOM 3057 C CA . GLN A 1 371 ? -41.044 -3.423 31.931 1.00 81.69 371 GLN A CA 1
ATOM 3058 C C . GLN A 1 371 ? -40.562 -2.519 30.784 1.00 81.69 371 GLN A C 1
ATOM 3060 O O . GLN A 1 371 ? -40.032 -3.005 29.787 1.00 81.69 371 GLN A O 1
ATOM 3065 N N . ILE A 1 372 ? -40.702 -1.196 30.917 1.00 82.56 372 ILE A N 1
ATOM 3066 C CA . ILE A 1 372 ? -40.179 -0.234 29.935 1.00 82.56 372 ILE A CA 1
ATOM 3067 C C . ILE A 1 372 ? -38.648 -0.298 29.881 1.00 82.56 372 ILE A C 1
ATOM 3069 O O . ILE A 1 372 ? -38.079 -0.254 28.791 1.00 82.56 372 ILE A O 1
ATOM 3073 N N . GLN A 1 373 ? -37.977 -0.433 31.028 1.00 82.38 373 GLN A N 1
ATOM 3074 C CA . GLN A 1 373 ? -36.520 -0.546 31.078 1.00 82.38 373 GLN A CA 1
ATOM 3075 C C . GLN A 1 373 ? -36.024 -1.825 30.387 1.00 82.38 373 GLN A C 1
ATOM 3077 O O . GLN A 1 373 ? -35.099 -1.756 29.581 1.00 82.38 373 GLN A O 1
ATOM 3082 N N . GLU A 1 374 ? -36.690 -2.960 30.613 1.00 83.81 374 GLU A N 1
ATOM 3083 C CA . GLU A 1 374 ? -36.380 -4.232 29.941 1.00 83.81 374 GLU A CA 1
ATOM 3084 C C . GLU A 1 374 ? -36.514 -4.124 28.409 1.00 83.81 374 GLU A C 1
ATOM 3086 O O . GLU A 1 374 ? -35.655 -4.603 27.665 1.00 83.81 374 GLU A O 1
ATOM 3091 N N . ILE A 1 375 ? -37.550 -3.430 27.920 1.00 85.56 375 ILE A N 1
ATOM 3092 C CA . ILE A 1 375 ? -37.742 -3.172 26.482 1.00 85.56 375 ILE A CA 1
ATOM 3093 C C . ILE A 1 375 ? -36.631 -2.265 25.931 1.00 85.56 375 ILE A C 1
ATOM 3095 O O . ILE A 1 375 ? -36.098 -2.521 24.849 1.00 85.56 375 ILE A O 1
ATOM 3099 N N . MET A 1 376 ? -36.261 -1.212 26.661 1.00 84.50 376 MET A N 1
ATOM 3100 C CA . MET A 1 376 ? -35.202 -0.282 26.254 1.00 84.50 376 MET A CA 1
ATOM 3101 C C . MET A 1 376 ? -33.840 -0.977 26.147 1.00 84.50 376 MET A C 1
ATOM 3103 O O . MET A 1 376 ? -33.106 -0.750 25.180 1.00 84.50 376 MET A O 1
ATOM 3107 N N . ASP A 1 377 ? -33.521 -1.858 27.095 1.00 86.56 377 ASP A N 1
ATOM 3108 C CA . ASP A 1 377 ? -32.279 -2.631 27.086 1.00 86.56 377 ASP A CA 1
ATOM 3109 C C . ASP A 1 377 ? -32.247 -3.619 25.908 1.00 86.56 377 ASP A C 1
ATOM 3111 O O . ASP A 1 377 ? -31.239 -3.708 25.199 1.00 86.56 377 ASP A O 1
ATOM 3115 N N . TYR A 1 378 ? -33.374 -4.272 25.606 1.00 87.81 378 TYR A N 1
ATOM 3116 C CA . TYR A 1 378 ? -33.512 -5.130 24.426 1.00 87.81 378 TYR A CA 1
ATOM 3117 C C . TYR A 1 378 ? -33.277 -4.367 23.107 1.00 87.81 378 TYR A C 1
ATOM 3119 O O . TYR A 1 378 ? -32.525 -4.824 22.241 1.00 87.81 378 TYR A O 1
ATOM 3127 N N . VAL A 1 379 ? -33.867 -3.175 22.952 1.00 87.00 379 VAL A N 1
ATOM 3128 C CA . VAL A 1 379 ? -33.683 -2.329 21.755 1.00 87.00 379 VAL A CA 1
ATOM 3129 C C . VAL A 1 379 ? -32.225 -1.896 21.600 1.00 87.00 379 VAL A C 1
ATOM 3131 O O . VAL A 1 379 ? -31.694 -1.901 20.486 1.00 87.00 379 VAL A O 1
ATOM 3134 N N . LYS A 1 380 ? -31.555 -1.558 22.706 1.00 90.88 380 LYS A N 1
ATOM 3135 C CA . LYS A 1 380 ? -30.145 -1.154 22.700 1.00 90.88 380 LYS A CA 1
ATOM 3136 C C . LYS A 1 380 ? -29.235 -2.277 22.197 1.00 90.88 380 LYS A C 1
ATOM 3138 O O . LYS A 1 380 ? -28.397 -2.016 21.338 1.00 90.88 380 LYS A O 1
ATOM 3143 N N . ILE A 1 381 ? -29.458 -3.511 22.657 1.00 90.31 381 ILE A N 1
ATOM 3144 C CA . ILE A 1 381 ? -28.725 -4.705 22.198 1.00 90.31 381 ILE A CA 1
ATOM 3145 C C . ILE A 1 381 ? -28.976 -4.966 20.705 1.00 90.31 381 ILE A C 1
ATOM 3147 O O . ILE A 1 381 ? -28.050 -5.243 19.943 1.00 90.31 381 ILE A O 1
ATOM 3151 N N . LYS A 1 382 ? -30.224 -4.836 20.239 1.00 89.62 382 LYS A N 1
ATOM 3152 C CA . LYS A 1 382 ? -30.535 -4.997 18.810 1.00 89.62 382 LYS A CA 1
ATOM 3153 C C . LYS A 1 382 ? -29.840 -3.951 17.937 1.00 89.62 382 LYS A C 1
ATOM 3155 O O . LYS A 1 382 ? -29.383 -4.287 16.847 1.00 89.62 382 LYS A O 1
ATOM 3160 N N . LYS A 1 383 ? -29.749 -2.704 18.406 1.00 91.25 383 LYS A N 1
ATOM 3161 C CA . LYS A 1 383 ? -29.072 -1.621 17.686 1.00 91.25 383 LYS A CA 1
ATOM 3162 C C . LYS A 1 383 ? -27.569 -1.874 17.561 1.00 91.25 383 LYS A C 1
ATOM 3164 O O . LYS A 1 383 ? -27.041 -1.732 16.464 1.00 91.25 383 LYS A O 1
ATOM 3169 N N . THR A 1 384 ? -26.901 -2.298 18.636 1.00 88.56 384 THR A N 1
ATOM 3170 C CA . THR A 1 384 ? -25.462 -2.611 18.591 1.00 88.56 384 THR A CA 1
ATOM 3171 C C . THR A 1 384 ? -25.165 -3.766 17.639 1.00 88.56 384 THR A C 1
ATOM 3173 O O . THR A 1 384 ? -24.252 -3.660 16.828 1.00 88.56 384 THR A O 1
ATOM 3176 N N . ASN A 1 385 ? -25.992 -4.815 17.646 1.00 85.00 385 ASN A N 1
ATOM 3177 C CA . ASN A 1 385 ? -25.820 -5.948 16.734 1.00 85.00 385 ASN A CA 1
ATOM 3178 C C . ASN A 1 385 ? -26.017 -5.542 15.262 1.00 85.00 385 ASN A C 1
ATOM 3180 O O . ASN A 1 385 ? -25.299 -6.021 14.389 1.00 85.00 385 ASN A O 1
ATOM 3184 N N . LEU A 1 386 ? -26.963 -4.639 14.977 1.00 86.94 386 LEU A N 1
ATOM 3185 C CA . LEU A 1 386 ? -27.182 -4.118 13.624 1.00 86.94 386 LEU A CA 1
ATOM 3186 C C . LEU A 1 386 ? -26.009 -3.240 13.155 1.00 86.94 386 LEU A C 1
ATOM 3188 O O . LEU A 1 386 ? -25.592 -3.322 12.002 1.00 86.94 386 LEU A O 1
ATOM 3192 N N . GLU A 1 387 ? -25.451 -2.414 14.044 1.00 88.19 387 GLU A N 1
ATOM 3193 C CA . GLU A 1 387 ? -24.263 -1.601 13.758 1.00 88.19 387 GLU A CA 1
ATOM 3194 C C . GLU A 1 387 ? -23.025 -2.471 13.485 1.00 88.19 387 GLU A C 1
ATOM 3196 O O . GLU A 1 387 ? -22.256 -2.173 12.569 1.00 88.19 387 GLU A O 1
ATOM 3201 N N . GLU A 1 388 ? -22.853 -3.575 14.216 1.00 83.12 388 GLU A N 1
ATOM 3202 C CA . GLU A 1 388 ? -21.791 -4.556 13.964 1.00 83.12 388 GLU A CA 1
ATOM 3203 C C . GLU A 1 388 ? -21.991 -5.300 12.639 1.00 83.12 388 GLU A C 1
ATOM 3205 O O . GLU A 1 388 ? -21.054 -5.412 11.848 1.00 83.12 388 GLU A O 1
ATOM 3210 N N . GLN A 1 389 ? -23.219 -5.724 12.333 1.00 77.44 389 GLN A N 1
ATOM 3211 C CA . GLN A 1 389 ? -23.546 -6.388 11.070 1.00 77.44 389 GLN A CA 1
ATOM 3212 C C . GLN A 1 389 ? -23.308 -5.469 9.858 1.00 77.44 389 GLN A C 1
ATOM 3214 O O . GLN A 1 389 ? -22.766 -5.902 8.836 1.00 77.44 389 GLN A O 1
ATOM 3219 N N . ASN A 1 390 ? -23.629 -4.179 9.989 1.00 79.00 390 ASN A N 1
ATOM 3220 C CA . ASN A 1 390 ? -23.352 -3.173 8.963 1.00 79.00 390 ASN A CA 1
ATOM 3221 C C . ASN A 1 390 ? -21.849 -2.884 8.824 1.00 79.00 390 ASN A C 1
ATOM 3223 O O . ASN A 1 390 ? -21.369 -2.693 7.708 1.00 79.00 390 ASN A O 1
ATOM 3227 N N . ARG A 1 391 ? -21.077 -2.906 9.921 1.00 77.81 391 ARG A N 1
ATOM 3228 C CA . ARG A 1 391 ? -19.608 -2.800 9.853 1.00 77.81 391 ARG A CA 1
ATOM 3229 C C . ARG A 1 391 ? -18.986 -3.977 9.109 1.00 77.81 391 ARG A C 1
ATOM 3231 O O . ARG A 1 391 ? -18.144 -3.754 8.246 1.00 77.81 391 ARG A O 1
ATOM 3238 N N . CYS A 1 392 ? -19.413 -5.206 9.392 1.00 70.31 392 CYS A N 1
ATOM 3239 C CA . CYS A 1 392 ? -18.911 -6.389 8.689 1.00 70.31 392 CYS A CA 1
ATOM 3240 C C . CYS A 1 392 ? -19.275 -6.376 7.196 1.00 70.31 392 CYS A C 1
ATOM 3242 O O . CYS A 1 392 ? -18.451 -6.747 6.365 1.00 70.31 392 CYS A O 1
ATOM 3244 N N . SER A 1 393 ? -20.470 -5.891 6.849 1.00 69.94 393 SER A N 1
ATOM 3245 C CA . SER A 1 393 ? -20.931 -5.812 5.455 1.00 69.94 393 SER A CA 1
ATOM 3246 C C . SER A 1 393 ? -20.203 -4.721 4.656 1.00 69.94 393 SER A C 1
ATOM 3248 O O . SER A 1 393 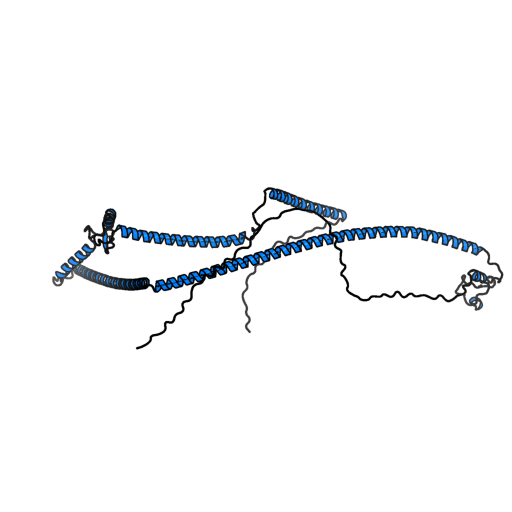? -19.839 -4.940 3.503 1.00 69.94 393 SER A O 1
ATOM 3250 N N . ASN A 1 394 ? -19.909 -3.574 5.279 1.00 62.47 394 ASN A N 1
ATOM 3251 C CA . ASN A 1 394 ? -19.161 -2.496 4.626 1.00 62.47 394 ASN A CA 1
ATOM 3252 C C . ASN A 1 394 ? -17.675 -2.826 4.432 1.00 62.47 394 ASN A C 1
ATOM 3254 O O . ASN A 1 394 ? -17.101 -2.405 3.434 1.00 62.47 394 ASN A O 1
ATOM 3258 N N . ILE A 1 395 ? -17.062 -3.617 5.321 1.00 66.56 395 ILE A N 1
ATOM 3259 C CA . ILE A 1 395 ? -15.675 -4.081 5.138 1.00 66.56 395 ILE A CA 1
ATOM 3260 C C . ILE A 1 395 ? -15.573 -5.063 3.956 1.00 66.56 395 ILE A C 1
ATOM 3262 O O . ILE A 1 395 ? -14.581 -5.032 3.237 1.00 66.56 395 ILE A O 1
ATOM 3266 N N . GLY A 1 396 ? -16.601 -5.882 3.704 1.00 48.81 396 GLY A N 1
ATOM 3267 C CA . GLY A 1 396 ? -16.653 -6.757 2.525 1.00 48.81 396 GLY A CA 1
ATOM 3268 C C . GLY A 1 396 ? -16.832 -5.997 1.205 1.00 48.81 396 GLY A C 1
ATOM 3269 O O . GLY A 1 396 ? -16.166 -6.308 0.227 1.00 48.81 396 GLY A O 1
ATOM 3270 N N . LEU A 1 397 ? -17.671 -4.956 1.185 1.00 48.72 397 LEU A N 1
ATOM 3271 C CA . LEU A 1 397 ? -17.925 -4.149 -0.018 1.00 48.72 397 LEU A CA 1
ATOM 3272 C C . LEU A 1 397 ? -16.814 -3.127 -0.328 1.00 48.72 397 LEU A C 1
ATOM 3274 O O . LEU A 1 397 ? -16.593 -2.815 -1.496 1.00 48.72 397 LEU A O 1
ATOM 3278 N N . GLN A 1 398 ? -16.081 -2.624 0.675 1.00 45.00 398 GLN A N 1
ATOM 3279 C CA . GLN A 1 398 ? -14.958 -1.698 0.445 1.00 45.00 398 GLN A CA 1
ATOM 3280 C C . GLN A 1 398 ? -13.706 -2.372 -0.127 1.00 45.00 398 GLN A C 1
ATOM 3282 O O . GLN A 1 398 ? -12.925 -1.698 -0.792 1.00 45.00 398 GLN A O 1
ATOM 3287 N N . VAL A 1 399 ? -13.512 -3.679 0.075 1.00 53.38 399 VAL A N 1
ATOM 3288 C CA . VAL A 1 399 ? -12.382 -4.403 -0.538 1.00 53.38 399 VAL A CA 1
ATOM 3289 C C . VAL A 1 399 ? -12.607 -4.623 -2.042 1.00 53.38 399 VAL A C 1
ATOM 3291 O O . VAL A 1 399 ? -11.645 -4.571 -2.803 1.00 53.38 399 VAL A O 1
ATOM 3294 N N . ASP A 1 400 ? -13.862 -4.755 -2.486 1.00 43.72 400 ASP A N 1
ATOM 3295 C CA . ASP A 1 400 ? -14.196 -4.966 -3.903 1.00 43.72 400 ASP A CA 1
ATOM 3296 C C . ASP A 1 400 ? -14.415 -3.657 -4.693 1.00 43.72 400 ASP A C 1
ATOM 3298 O O . ASP A 1 400 ? -14.182 -3.622 -5.902 1.00 43.72 400 ASP A O 1
ATOM 3302 N N . LEU A 1 401 ? -14.814 -2.556 -4.037 1.00 46.41 401 LEU A N 1
ATOM 3303 C CA . LEU A 1 401 ? -14.997 -1.250 -4.694 1.00 46.41 401 LEU A CA 1
ATOM 3304 C C . LEU A 1 401 ? -13.709 -0.408 -4.761 1.00 46.41 401 LEU A C 1
ATOM 3306 O O . LEU A 1 401 ? -13.479 0.264 -5.768 1.00 46.41 401 LEU A O 1
ATOM 3310 N N . ASN A 1 402 ? -12.806 -0.511 -3.779 1.00 43.91 402 ASN A N 1
ATOM 3311 C CA . ASN A 1 402 ? -11.546 0.251 -3.790 1.00 43.91 402 ASN A CA 1
ATOM 3312 C C . ASN A 1 402 ? -10.475 -0.334 -4.732 1.00 43.91 402 ASN A C 1
ATOM 3314 O O . ASN A 1 402 ? -9.403 0.246 -4.876 1.00 43.91 402 ASN A O 1
ATOM 3318 N N . ALA A 1 403 ? -10.757 -1.455 -5.404 1.00 48.91 403 ALA A N 1
ATOM 3319 C CA . ALA A 1 403 ? -9.930 -1.958 -6.500 1.00 48.91 403 ALA A CA 1
ATOM 3320 C C . ALA A 1 403 ? -10.267 -1.312 -7.860 1.00 48.91 403 ALA A C 1
ATOM 3322 O O . ALA A 1 403 ? -9.515 -1.516 -8.807 1.00 48.91 403 ALA A O 1
ATOM 3323 N N . ASN A 1 404 ? -11.364 -0.544 -7.980 1.00 47.53 404 ASN A N 1
ATOM 3324 C CA . ASN A 1 404 ? -11.814 -0.011 -9.275 1.00 47.53 404 ASN A CA 1
ATOM 3325 C C . ASN A 1 404 ? -12.264 1.462 -9.292 1.00 47.53 404 ASN A C 1
ATOM 3327 O O . ASN A 1 404 ? -12.575 1.954 -10.375 1.00 47.53 404 ASN A O 1
ATOM 3331 N N . GLN A 1 405 ? -12.312 2.188 -8.168 1.00 46.31 405 GLN A N 1
ATOM 3332 C CA . GLN A 1 405 ? -12.734 3.599 -8.166 1.00 46.31 405 GLN A CA 1
ATOM 3333 C C . GLN A 1 405 ? -12.039 4.438 -7.079 1.00 46.31 405 GLN A C 1
ATOM 3335 O O . GLN A 1 405 ? -12.627 4.703 -6.039 1.00 46.31 405 GLN A O 1
ATOM 3340 N N . GLU A 1 406 ? -10.822 4.918 -7.344 1.00 41.59 406 GLU A N 1
ATOM 3341 C CA . GLU A 1 406 ? -10.304 6.165 -6.752 1.00 41.59 406 GLU A CA 1
ATOM 3342 C C . GLU A 1 406 ? -9.514 6.950 -7.821 1.00 41.59 406 GLU A C 1
ATOM 3344 O O . GLU A 1 406 ? -8.291 7.037 -7.788 1.00 41.59 406 GLU A O 1
ATOM 3349 N N . GLU A 1 407 ? -10.237 7.536 -8.780 1.00 43.75 407 GLU A N 1
ATOM 3350 C CA . GLU A 1 407 ? -9.850 8.810 -9.402 1.00 43.75 407 GLU A CA 1
ATOM 3351 C C . GLU A 1 407 ? -10.961 9.833 -9.111 1.00 43.75 407 GLU A C 1
ATOM 3353 O O . GLU A 1 407 ? -12.152 9.539 -9.225 1.00 43.75 407 GLU A O 1
ATOM 3358 N N . ASN A 1 408 ? -10.539 11.008 -8.638 1.00 47.88 408 ASN A N 1
ATOM 3359 C CA . ASN A 1 408 ? -11.350 12.100 -8.091 1.00 47.88 408 ASN A CA 1
ATOM 3360 C C . ASN A 1 408 ? -12.543 12.519 -8.971 1.00 47.88 408 ASN A C 1
ATOM 3362 O O . ASN A 1 408 ? -12.352 12.798 -10.156 1.00 47.88 408 ASN A O 1
ATOM 3366 N N . PRO A 1 409 ? -13.732 12.754 -8.386 1.00 51.78 409 PRO A N 1
ATOM 3367 C CA . PRO A 1 409 ? -14.774 13.540 -9.012 1.00 51.78 409 PRO A CA 1
ATOM 3368 C C . PRO A 1 409 ? -14.721 14.958 -8.444 1.00 51.78 409 PRO A C 1
ATOM 3370 O O . PRO A 1 409 ? -15.283 15.209 -7.388 1.00 51.78 409 PRO A O 1
ATOM 3373 N N . GLU A 1 410 ? -14.066 15.887 -9.132 1.00 47.09 410 GLU A N 1
ATOM 3374 C CA . GLU A 1 410 ? -14.481 17.293 -9.100 1.00 47.09 410 GLU A CA 1
ATOM 3375 C C . GLU A 1 410 ? -13.815 18.060 -10.250 1.00 47.09 410 GLU A C 1
ATOM 3377 O O . GLU A 1 410 ? -12.593 18.140 -10.345 1.00 47.09 410 GLU A O 1
ATOM 3382 N N . ASN A 1 411 ? -14.677 18.635 -11.098 1.00 53.16 411 ASN A N 1
ATOM 3383 C CA . ASN A 1 411 ? -14.422 19.411 -12.317 1.00 53.16 411 ASN A CA 1
ATOM 3384 C C . ASN A 1 411 ? -14.180 18.601 -13.597 1.00 53.16 411 ASN A C 1
ATOM 3386 O O . ASN A 1 411 ? -13.069 18.571 -14.101 1.00 53.16 411 ASN A O 1
ATOM 3390 N N . ASN A 1 412 ? -15.250 18.051 -14.181 1.00 40.84 412 ASN A N 1
ATOM 3391 C CA . ASN A 1 412 ? -15.310 17.863 -15.632 1.00 40.84 412 ASN A CA 1
ATOM 3392 C C . ASN A 1 412 ? -16.643 18.394 -16.156 1.00 40.84 412 ASN A C 1
ATOM 3394 O O . ASN A 1 412 ? -17.726 17.958 -15.765 1.00 40.84 412 ASN A O 1
ATOM 3398 N N . THR A 1 413 ? -16.521 19.402 -17.005 1.00 54.59 413 THR A N 1
ATOM 3399 C CA . THR A 1 413 ? -17.585 20.014 -17.789 1.00 54.59 413 THR A CA 1
ATOM 3400 C C . THR A 1 413 ? -18.056 19.054 -18.882 1.00 54.59 413 THR A C 1
ATOM 3402 O O . THR A 1 413 ? -17.263 18.291 -19.424 1.00 54.59 413 THR A O 1
ATOM 3405 N N . GLU A 1 414 ? -19.342 19.112 -19.250 1.00 56.38 414 GLU A N 1
ATOM 3406 C CA . GLU A 1 414 ? -19.972 18.285 -20.304 1.00 56.38 414 GLU A CA 1
ATOM 3407 C C . GLU A 1 414 ? -19.247 18.305 -21.670 1.00 56.38 414 GLU A C 1
ATOM 3409 O O . GLU A 1 414 ? -19.483 17.422 -22.491 1.00 56.38 414 GLU A O 1
ATOM 3414 N N . ALA A 1 415 ? -18.326 19.246 -21.902 1.00 52.69 415 ALA A N 1
ATOM 3415 C CA . ALA A 1 415 ? -17.505 19.325 -23.111 1.00 52.69 415 ALA A CA 1
ATOM 3416 C C . ALA A 1 415 ? -16.445 18.204 -23.221 1.00 52.69 415 ALA A C 1
ATOM 3418 O O . ALA A 1 415 ? -16.205 17.694 -24.316 1.00 52.69 415 ALA A O 1
ATOM 3419 N N . ASP A 1 416 ? -15.872 17.741 -22.105 1.00 51.06 416 ASP A N 1
ATOM 3420 C CA . ASP A 1 416 ? -14.762 16.769 -22.119 1.00 51.06 416 ASP A CA 1
ATOM 3421 C C . ASP A 1 416 ? -15.243 15.323 -22.354 1.00 51.06 416 ASP A C 1
ATOM 3423 O O . ASP A 1 416 ? -14.475 14.425 -22.719 1.00 51.06 416 ASP A O 1
ATOM 3427 N N . PHE A 1 417 ? -16.547 15.082 -22.176 1.00 60.22 417 PHE A N 1
ATOM 3428 C CA . PHE A 1 417 ? -17.165 13.774 -22.390 1.00 60.22 417 PHE A CA 1
ATOM 3429 C C . PHE A 1 417 ? -17.487 13.517 -23.871 1.00 60.22 417 PHE A C 1
ATOM 3431 O O . PHE A 1 417 ? -17.382 12.379 -24.337 1.00 60.22 417 PHE A O 1
ATOM 3438 N N . GLU A 1 418 ? -17.835 14.554 -24.642 1.00 66.81 418 GLU A N 1
ATOM 3439 C CA . GLU A 1 418 ? -18.049 14.434 -26.092 1.00 66.81 418 GLU A CA 1
ATOM 3440 C C . GLU A 1 418 ? -16.731 14.359 -26.872 1.00 66.81 418 GLU A C 1
ATOM 3442 O O . GLU A 1 418 ? -16.637 13.578 -27.825 1.00 66.81 418 GLU A O 1
ATOM 3447 N N . GLU A 1 419 ? -15.682 15.057 -26.426 1.00 63.66 419 GLU A N 1
ATOM 3448 C CA . GLU A 1 419 ? -14.356 14.980 -27.050 1.00 63.66 419 GLU A CA 1
ATOM 3449 C C . GLU A 1 419 ? -13.709 13.598 -26.849 1.00 63.66 419 GLU A C 1
ATOM 3451 O O . GLU A 1 419 ? -13.241 12.986 -27.812 1.00 63.66 419 GLU A O 1
ATOM 3456 N N . ASN A 1 420 ? -13.810 13.012 -25.650 1.00 58.81 420 ASN A N 1
ATOM 3457 C CA . ASN A 1 420 ? -13.330 11.646 -25.400 1.00 58.81 420 ASN A CA 1
ATOM 3458 C C . ASN A 1 420 ? -14.139 10.569 -26.142 1.00 58.81 420 ASN A C 1
ATOM 3460 O O . ASN A 1 420 ? -13.585 9.560 -26.589 1.00 58.81 420 ASN A O 1
ATOM 3464 N N . LYS A 1 421 ? -15.445 10.779 -26.343 1.00 75.44 421 LYS A N 1
ATOM 3465 C CA . LYS A 1 421 ? -16.281 9.870 -27.142 1.00 75.44 421 LYS A CA 1
ATOM 3466 C C . LYS A 1 421 ? -15.940 9.945 -28.636 1.00 75.44 421 LYS A C 1
ATOM 3468 O O . LYS A 1 421 ? -15.993 8.921 -29.318 1.00 75.44 421 LYS A O 1
ATOM 3473 N N . SER A 1 422 ? -15.553 11.125 -29.124 1.00 73.88 422 SER A N 1
ATOM 3474 C CA . SER A 1 422 ? -15.038 11.341 -30.482 1.00 73.88 422 SER A CA 1
ATOM 3475 C C . SER A 1 422 ? -13.652 10.707 -30.671 1.00 73.88 422 SER A C 1
ATOM 3477 O O . SER A 1 422 ? -13.439 9.957 -31.623 1.00 73.88 422 SER A O 1
ATOM 3479 N N . LEU A 1 423 ? -12.741 10.880 -29.707 1.00 65.44 423 LEU A N 1
ATOM 3480 C CA . LEU A 1 423 ? -11.402 10.278 -29.728 1.00 65.44 423 LEU A CA 1
ATOM 3481 C C . LEU A 1 423 ? -11.438 8.745 -29.692 1.00 65.44 423 LEU A C 1
ATOM 3483 O O . LEU A 1 423 ? -10.741 8.101 -30.471 1.00 65.44 423 LEU A O 1
ATOM 3487 N N . MET A 1 424 ? -12.308 8.141 -28.877 1.00 70.50 424 MET A N 1
ATOM 3488 C CA . MET A 1 424 ? -12.480 6.680 -28.843 1.00 70.50 424 MET A CA 1
ATOM 3489 C C . MET A 1 424 ? -13.118 6.120 -30.121 1.00 70.50 424 MET A C 1
ATOM 3491 O O . MET A 1 424 ? -12.901 4.957 -30.470 1.00 70.50 424 MET A O 1
ATOM 3495 N N . LYS A 1 425 ? -13.902 6.931 -30.841 1.00 80.00 425 LYS A N 1
ATOM 3496 C CA . LYS A 1 425 ? -14.430 6.563 -32.158 1.00 80.00 425 LYS A CA 1
ATOM 3497 C C . LYS A 1 425 ? -13.330 6.620 -33.224 1.00 80.00 425 LYS A C 1
ATOM 3499 O O . LYS A 1 425 ? -13.226 5.681 -34.006 1.00 80.00 425 LYS A O 1
ATOM 3504 N N . ASN A 1 426 ? -12.465 7.634 -33.174 1.00 69.25 426 ASN A N 1
ATOM 3505 C CA . ASN A 1 426 ? -11.318 7.773 -34.074 1.00 69.25 426 ASN A CA 1
ATOM 3506 C C . ASN A 1 426 ? -10.254 6.688 -33.838 1.00 69.25 426 ASN A C 1
ATOM 3508 O O . ASN A 1 426 ? -9.727 6.146 -34.801 1.00 69.25 426 ASN A O 1
ATOM 3512 N N . PHE A 1 427 ? -9.998 6.287 -32.587 1.00 58.97 427 PHE A N 1
ATOM 3513 C CA . PHE A 1 427 ? -9.093 5.169 -32.281 1.00 58.97 427 PHE A CA 1
ATOM 3514 C C . PHE A 1 427 ? -9.592 3.838 -32.857 1.00 58.97 427 PHE A C 1
ATOM 3516 O O . PHE A 1 427 ? -8.824 3.108 -33.474 1.00 58.97 427 PHE A O 1
ATOM 3523 N N . LYS A 1 428 ? -10.898 3.556 -32.751 1.00 68.12 428 LYS A N 1
ATOM 3524 C CA . LYS A 1 428 ? -11.508 2.361 -33.365 1.00 68.12 428 LYS A CA 1
ATOM 3525 C C . LYS A 1 428 ? -11.557 2.409 -34.892 1.00 68.12 428 LYS A C 1
ATOM 3527 O O . LYS A 1 428 ? -11.746 1.370 -35.523 1.00 68.12 428 LYS A O 1
ATOM 3532 N N . GLU A 1 429 ? -11.483 3.593 -35.491 1.00 72.25 429 GLU A N 1
ATOM 3533 C CA . GLU A 1 429 ? -11.371 3.751 -36.942 1.00 72.25 429 GLU A CA 1
ATOM 3534 C C . GLU A 1 429 ? -9.916 3.615 -37.409 1.00 72.25 429 GLU A C 1
ATOM 3536 O O . GLU A 1 429 ? -9.694 2.985 -38.438 1.00 72.25 429 GLU A O 1
ATOM 3541 N N . LEU A 1 430 ? -8.937 4.074 -36.622 1.00 54.81 430 LEU A N 1
ATOM 3542 C CA . LEU A 1 430 ? -7.506 3.877 -36.880 1.00 54.81 430 LEU A CA 1
ATOM 3543 C C . LEU A 1 430 ? -7.080 2.407 -36.742 1.00 54.81 430 LEU A C 1
ATOM 3545 O O . LEU A 1 430 ? -6.418 1.900 -37.639 1.00 54.81 430 LEU A O 1
ATOM 3549 N N . GLU A 1 431 ? -7.563 1.676 -35.730 1.00 62.81 431 GLU A N 1
ATOM 3550 C CA . GLU A 1 431 ? -7.323 0.221 -35.618 1.00 62.81 431 GLU A CA 1
ATOM 3551 C C . GLU A 1 431 ? -7.842 -0.551 -36.847 1.00 62.81 431 GLU A C 1
ATOM 3553 O O . GLU A 1 431 ? -7.247 -1.535 -37.279 1.00 62.81 431 GLU A O 1
ATOM 3558 N N . LYS A 1 432 ? -8.937 -0.080 -37.461 1.00 72.69 432 LYS A N 1
ATOM 3559 C CA . LYS A 1 432 ? -9.492 -0.676 -38.688 1.00 72.69 432 LYS A CA 1
ATOM 3560 C C . LYS A 1 432 ? -8.735 -0.286 -39.954 1.00 72.69 432 LYS A C 1
ATOM 3562 O O . LYS A 1 432 ? -8.914 -0.957 -40.970 1.00 72.69 432 LYS A O 1
ATOM 3567 N N . ILE A 1 433 ? -7.989 0.817 -39.934 1.00 66.31 433 ILE A N 1
ATOM 3568 C CA . ILE A 1 433 ? -7.140 1.243 -41.050 1.00 66.31 433 ILE A CA 1
ATOM 3569 C C . ILE A 1 433 ? -5.846 0.430 -41.013 1.00 66.31 433 ILE A C 1
ATOM 3571 O O . ILE A 1 433 ? -5.522 -0.183 -42.026 1.00 66.31 433 ILE A O 1
ATOM 3575 N N . ASP A 1 434 ? -5.223 0.287 -39.841 1.00 63.25 434 ASP A N 1
ATOM 3576 C CA . ASP A 1 434 ? -4.006 -0.516 -39.666 1.00 63.25 434 ASP A CA 1
ATOM 3577 C C . ASP A 1 434 ? -4.240 -1.996 -40.008 1.00 63.25 434 ASP A C 1
ATOM 3579 O O . ASP A 1 434 ? -3.437 -2.595 -40.718 1.00 63.25 434 ASP A O 1
ATOM 3583 N N . GLU A 1 435 ? -5.370 -2.596 -39.607 1.00 72.25 435 GLU A N 1
ATOM 3584 C CA . GLU A 1 435 ? -5.692 -3.978 -40.006 1.00 72.25 435 GLU A CA 1
ATOM 3585 C C . GLU A 1 435 ? -5.897 -4.125 -41.521 1.00 72.25 435 GLU A C 1
ATOM 3587 O O . GLU A 1 435 ? -5.538 -5.151 -42.100 1.00 72.25 435 GLU A O 1
ATOM 3592 N N . LYS A 1 436 ? -6.469 -3.116 -42.189 1.00 77.38 436 LYS A N 1
ATOM 3593 C CA . LYS A 1 436 ? -6.696 -3.161 -43.640 1.00 77.38 436 LYS A CA 1
ATOM 3594 C C . LYS A 1 436 ? -5.417 -2.934 -44.430 1.00 77.38 436 LYS A C 1
ATOM 3596 O O . LYS A 1 436 ? -5.234 -3.609 -45.438 1.00 77.38 436 LYS A O 1
ATOM 3601 N N . GLU A 1 437 ? -4.553 -2.028 -43.983 1.00 78.19 437 GLU A N 1
ATOM 3602 C CA . GLU A 1 437 ? -3.238 -1.821 -4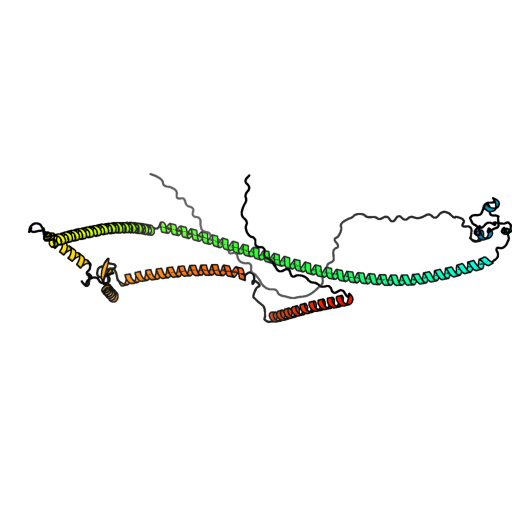4.589 1.00 78.19 437 GLU A CA 1
ATOM 3603 C C . GLU A 1 437 ? -2.356 -3.056 -44.396 1.00 78.19 437 GLU A C 1
ATOM 3605 O O . GLU A 1 437 ? -1.768 -3.517 -45.369 1.00 78.19 437 GLU A O 1
ATOM 3610 N N . LEU A 1 438 ? -2.379 -3.703 -43.223 1.00 69.88 438 LEU A N 1
ATOM 3611 C CA . LEU A 1 438 ? -1.640 -4.950 -43.002 1.00 69.88 438 LEU A CA 1
ATOM 3612 C C . LEU A 1 438 ? -2.138 -6.091 -43.906 1.00 69.88 438 LEU A C 1
ATOM 3614 O O . LEU A 1 438 ? -1.341 -6.849 -44.452 1.00 69.88 438 LEU A O 1
ATOM 3618 N N . ILE A 1 439 ? -3.459 -6.213 -44.097 1.00 79.06 439 ILE A N 1
ATOM 3619 C CA . ILE A 1 439 ? -4.052 -7.213 -45.002 1.00 79.06 439 ILE A CA 1
ATOM 3620 C C . ILE A 1 439 ? -3.715 -6.900 -46.468 1.00 79.06 439 ILE A C 1
ATOM 3622 O O . ILE A 1 439 ? -3.456 -7.825 -47.240 1.00 79.06 439 ILE A O 1
ATOM 3626 N N . GLN A 1 440 ? -3.692 -5.622 -46.857 1.00 81.62 440 GLN A N 1
ATOM 3627 C CA . GLN A 1 440 ? -3.339 -5.202 -48.213 1.00 81.62 440 GLN A CA 1
ATOM 3628 C C . GLN A 1 440 ? -1.845 -5.416 -48.497 1.00 81.62 440 GLN A C 1
ATOM 3630 O O . GLN A 1 440 ? -1.502 -5.959 -49.542 1.00 81.62 440 GLN A O 1
ATOM 3635 N N . GLU A 1 441 ? -0.957 -5.091 -47.558 1.00 76.94 441 GLU A N 1
ATOM 3636 C CA . GLU A 1 441 ? 0.483 -5.340 -47.691 1.00 76.94 441 GLU A CA 1
ATOM 3637 C C . GLU A 1 441 ? 0.804 -6.840 -47.732 1.00 76.94 441 GLU A C 1
ATOM 3639 O O . GLU A 1 441 ? 1.657 -7.269 -48.512 1.00 76.94 441 GLU A O 1
ATOM 3644 N N . GLN A 1 442 ? 0.085 -7.659 -46.957 1.00 68.44 442 GLN A N 1
ATOM 3645 C CA . GLN A 1 442 ? 0.198 -9.118 -46.999 1.00 68.44 442 GLN A CA 1
ATOM 3646 C C . GLN A 1 442 ? -0.298 -9.686 -48.343 1.00 68.44 442 GLN A C 1
ATOM 3648 O O . GLN A 1 442 ? 0.350 -10.556 -48.920 1.00 68.44 442 GLN A O 1
ATOM 3653 N N . SER A 1 443 ? -1.407 -9.159 -48.875 1.00 79.31 443 SER A N 1
ATOM 3654 C CA . SER A 1 443 ? -1.938 -9.492 -50.207 1.00 79.31 443 SER A CA 1
ATOM 3655 C C . SER A 1 443 ? -0.944 -9.145 -51.319 1.00 79.31 443 SER A C 1
ATOM 3657 O O . SER A 1 443 ? -0.639 -9.981 -52.169 1.00 79.31 443 SER A O 1
ATOM 3659 N N . ASP A 1 444 ? -0.392 -7.932 -51.287 1.00 79.50 444 ASP A N 1
ATOM 3660 C CA . ASP A 1 444 ? 0.563 -7.444 -52.283 1.00 79.50 444 ASP A CA 1
ATOM 3661 C C . ASP A 1 444 ? 1.902 -8.206 -52.208 1.00 79.50 444 ASP A C 1
ATOM 3663 O O . ASP A 1 444 ? 2.590 -8.381 -53.220 1.00 79.50 444 ASP A O 1
ATOM 3667 N N . PHE A 1 445 ? 2.286 -8.678 -51.017 1.00 76.00 445 PHE A N 1
ATOM 3668 C CA . PHE A 1 445 ? 3.450 -9.539 -50.812 1.00 76.00 445 PHE A CA 1
ATOM 3669 C C . PHE A 1 445 ? 3.220 -10.957 -51.355 1.00 76.00 445 PHE A C 1
ATOM 3671 O O . PHE A 1 445 ? 4.084 -11.490 -52.060 1.00 76.00 445 PHE A O 1
ATOM 3678 N N . ASP A 1 446 ? 2.055 -11.553 -51.095 1.00 71.00 446 ASP A N 1
ATOM 3679 C CA . ASP A 1 446 ? 1.680 -12.878 -51.601 1.00 71.00 446 ASP A CA 1
ATOM 3680 C C . ASP A 1 446 ? 1.557 -12.881 -53.139 1.00 71.00 446 ASP A C 1
ATOM 3682 O O . ASP A 1 446 ? 1.977 -13.840 -53.793 1.00 71.00 446 ASP A O 1
ATOM 3686 N N . GLU A 1 447 ? 1.057 -11.794 -53.739 1.00 79.62 447 GLU A N 1
ATOM 3687 C CA . GLU A 1 447 ? 0.955 -11.634 -55.197 1.00 79.62 447 GLU A CA 1
ATOM 3688 C C . GLU A 1 447 ? 2.329 -11.440 -55.862 1.00 79.62 447 GLU A C 1
ATOM 3690 O O . GLU A 1 447 ? 2.591 -11.997 -56.930 1.00 79.62 447 GLU A O 1
ATOM 3695 N N . LYS A 1 448 ? 3.254 -10.720 -55.211 1.00 75.06 448 LYS A N 1
ATOM 3696 C CA . LYS A 1 448 ? 4.621 -10.516 -55.726 1.00 75.06 448 LYS A CA 1
ATOM 3697 C C . LYS A 1 448 ? 5.528 -11.732 -55.568 1.00 75.06 448 LYS A C 1
ATOM 3699 O O . LYS A 1 448 ? 6.460 -11.889 -56.356 1.00 75.06 448 LYS A O 1
ATOM 3704 N N . THR A 1 449 ? 5.307 -12.559 -54.549 1.00 73.00 449 THR A N 1
ATOM 3705 C CA . THR A 1 449 ? 6.207 -13.678 -54.221 1.00 73.00 449 THR A CA 1
ATOM 3706 C C . THR A 1 449 ? 5.657 -15.045 -54.620 1.00 73.00 449 THR A C 1
ATOM 3708 O O . THR A 1 449 ? 6.436 -15.985 -54.763 1.00 73.00 449 THR A O 1
ATOM 3711 N N . GLY A 1 450 ? 4.342 -15.178 -54.832 1.00 68.75 450 GLY A N 1
ATOM 3712 C CA . GLY A 1 450 ? 3.692 -16.442 -55.191 1.00 68.75 450 GLY A CA 1
ATOM 3713 C C . GLY A 1 450 ? 3.671 -17.486 -54.066 1.00 68.75 450 GLY A C 1
ATOM 3714 O O . GLY A 1 450 ? 3.308 -18.639 -54.307 1.00 68.75 450 GLY A O 1
ATOM 3715 N N . ILE A 1 451 ? 4.056 -17.112 -52.841 1.00 61.22 451 ILE A N 1
ATOM 3716 C CA . ILE A 1 451 ? 4.149 -18.009 -51.684 1.00 61.22 451 ILE A CA 1
ATOM 3717 C C . ILE A 1 451 ? 3.018 -17.670 -50.712 1.00 61.22 451 ILE A C 1
ATOM 3719 O O . ILE A 1 451 ? 3.106 -16.700 -49.974 1.00 61.22 451 ILE A O 1
ATOM 3723 N N . LYS A 1 452 ? 1.969 -18.501 -50.661 1.00 64.38 452 LYS A N 1
ATOM 3724 C CA . LYS A 1 452 ? 0.918 -18.380 -49.636 1.00 64.38 452 LYS A CA 1
ATOM 3725 C C . LYS A 1 452 ? 1.428 -18.904 -48.295 1.00 64.38 452 LYS A C 1
ATOM 3727 O O . LYS A 1 452 ? 1.536 -20.118 -48.107 1.00 64.38 452 LYS A O 1
ATOM 3732 N N . ILE A 1 453 ? 1.709 -18.011 -47.351 1.00 54.31 453 ILE A N 1
ATOM 3733 C CA . ILE A 1 453 ? 2.106 -18.394 -45.991 1.00 54.31 453 ILE A CA 1
ATOM 3734 C C . ILE A 1 453 ? 0.841 -18.613 -45.148 1.00 54.31 453 ILE A C 1
ATOM 3736 O O . ILE A 1 453 ? 0.157 -17.675 -44.754 1.00 54.31 453 ILE A O 1
ATOM 3740 N N . SER A 1 454 ? 0.513 -19.874 -44.858 1.00 40.56 454 SER A N 1
ATOM 3741 C CA . SER A 1 454 ? -0.570 -20.234 -43.934 1.00 40.56 454 SER A CA 1
ATOM 3742 C C . SER A 1 454 ? -0.122 -20.028 -42.482 1.00 40.56 454 SER A C 1
ATOM 3744 O O . SER A 1 454 ? 0.656 -20.818 -41.948 1.00 40.56 454 SER A O 1
ATOM 3746 N N . THR A 1 455 ? -0.620 -18.985 -41.817 1.00 43.62 455 THR A N 1
ATOM 3747 C CA . THR A 1 455 ? -0.397 -18.752 -40.382 1.00 43.62 455 THR A CA 1
ATOM 3748 C C . THR A 1 455 ? -1.529 -19.357 -39.547 1.00 43.62 455 THR A C 1
ATOM 3750 O O . THR A 1 455 ? -2.447 -18.683 -39.093 1.00 43.62 455 THR A O 1
ATOM 3753 N N . ASN A 1 456 ? -1.452 -20.665 -39.286 1.00 37.91 456 ASN A N 1
ATOM 3754 C CA . ASN A 1 456 ? -2.171 -21.263 -38.157 1.00 37.91 456 ASN A CA 1
ATOM 3755 C C . ASN A 1 456 ? -1.392 -20.976 -36.863 1.00 37.91 456 ASN A C 1
ATOM 3757 O O . ASN A 1 456 ? -0.484 -21.721 -36.501 1.00 37.91 456 ASN A O 1
ATOM 3761 N N . ILE A 1 457 ? -1.747 -19.899 -36.160 1.00 36.41 457 ILE A N 1
ATOM 3762 C CA . ILE A 1 457 ? 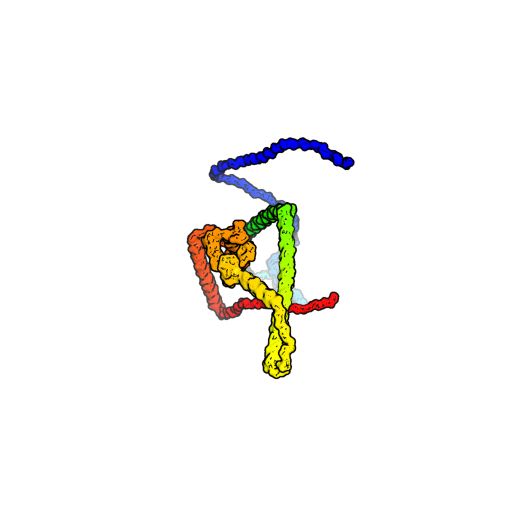-1.253 -19.610 -34.805 1.00 36.41 457 ILE A CA 1
ATOM 3763 C C . ILE A 1 457 ? -2.331 -20.054 -33.797 1.00 36.41 457 ILE A C 1
ATOM 3765 O O . ILE A 1 457 ? -3.430 -19.494 -33.806 1.00 36.41 457 ILE A O 1
ATOM 3769 N N . PRO A 1 458 ? -2.076 -21.035 -32.908 1.00 34.12 458 PRO A N 1
ATOM 3770 C CA . PRO A 1 458 ? -3.043 -21.413 -31.888 1.00 34.12 458 PRO A CA 1
ATOM 3771 C C . PRO A 1 458 ? -3.036 -20.416 -30.720 1.00 34.12 458 PRO A C 1
ATOM 3773 O O . PRO A 1 458 ? -2.005 -20.143 -30.107 1.00 34.12 458 PRO A O 1
ATOM 3776 N N . ARG A 1 459 ? -4.229 -19.910 -30.381 1.00 34.09 459 ARG A N 1
ATOM 3777 C CA . ARG A 1 459 ? -4.505 -19.120 -29.172 1.00 34.09 459 ARG A CA 1
ATOM 3778 C C . ARG A 1 459 ? -4.277 -19.974 -27.917 1.00 34.09 459 ARG A C 1
ATOM 3780 O O . ARG A 1 459 ? -5.019 -20.925 -27.679 1.00 34.09 459 ARG A O 1
ATOM 3787 N N . PHE A 1 460 ? -3.306 -19.608 -27.081 1.00 31.53 460 PHE A N 1
ATOM 3788 C CA . PHE A 1 460 ? -3.184 -20.148 -25.725 1.00 31.53 460 PHE A CA 1
ATOM 3789 C C . PHE A 1 460 ? -4.243 -19.514 -24.813 1.00 31.53 460 PHE A C 1
ATOM 3791 O O . PHE A 1 460 ? -4.179 -18.333 -24.480 1.00 31.53 460 PHE A O 1
ATOM 3798 N N . ILE A 1 461 ? -5.226 -20.324 -24.419 1.00 34.09 461 ILE A N 1
ATOM 3799 C CA . ILE A 1 461 ? -6.191 -20.026 -23.359 1.00 34.09 461 ILE A CA 1
ATOM 3800 C C . ILE A 1 461 ? -5.606 -20.479 -22.016 1.00 34.09 461 ILE A C 1
ATOM 3802 O O . ILE A 1 461 ? -4.992 -21.541 -21.902 1.00 34.09 461 ILE A O 1
ATOM 3806 N N . SER A 1 462 ? -5.837 -19.643 -21.008 1.00 39.44 462 SER A N 1
ATOM 3807 C CA . SER A 1 462 ? -5.519 -19.817 -19.595 1.00 39.44 462 SER A CA 1
ATOM 3808 C C . SER A 1 462 ? -5.840 -21.213 -19.041 1.00 39.44 462 SER A C 1
ATOM 3810 O O . SER A 1 462 ? -6.956 -21.722 -19.151 1.00 39.44 462 SER A O 1
ATOM 3812 N N . LYS A 1 463 ? -4.873 -21.812 -18.337 1.00 33.25 463 LYS A N 1
ATOM 3813 C CA . LYS A 1 463 ? -5.135 -22.892 -17.379 1.00 33.25 463 LYS A CA 1
ATOM 3814 C C . LYS A 1 463 ? -4.581 -22.516 -16.011 1.00 33.25 463 LYS A C 1
ATOM 3816 O O . LYS A 1 463 ? -3.385 -22.313 -15.832 1.00 33.25 463 LYS A O 1
ATOM 3821 N N . LYS A 1 464 ? -5.518 -22.410 -15.069 1.00 35.56 464 LYS A N 1
ATOM 3822 C CA . LYS A 1 464 ? -5.322 -22.305 -13.623 1.00 35.56 464 LYS A CA 1
ATOM 3823 C C . LYS A 1 464 ? -4.537 -23.521 -13.116 1.00 35.56 464 LYS A C 1
ATOM 3825 O O . LYS A 1 464 ? -4.888 -24.649 -13.456 1.00 35.56 464 LYS A O 1
ATOM 3830 N N . PHE A 1 465 ? -3.536 -23.292 -12.273 1.00 33.38 465 PHE A N 1
ATOM 3831 C CA . PHE A 1 465 ? -2.938 -24.326 -11.426 1.00 33.38 465 PHE A CA 1
ATOM 3832 C C . PHE A 1 465 ? -3.784 -24.503 -10.153 1.00 33.38 465 PHE A C 1
ATOM 3834 O O . PHE A 1 465 ? -4.101 -23.496 -9.516 1.00 33.38 465 PHE A O 1
ATOM 3841 N N . PRO A 1 466 ? -4.125 -25.735 -9.735 1.00 46.47 466 PRO A N 1
ATOM 3842 C CA . PRO A 1 466 ? -4.517 -26.008 -8.362 1.00 46.47 466 PRO A CA 1
ATOM 3843 C C . PRO A 1 466 ? -3.263 -26.308 -7.526 1.00 46.47 466 PRO A C 1
ATOM 3845 O O . PRO A 1 466 ? -2.474 -27.190 -7.863 1.00 46.47 466 PRO A O 1
ATOM 3848 N N . ILE A 1 467 ? -3.080 -25.570 -6.431 1.00 35.03 467 ILE A N 1
ATOM 3849 C CA . ILE A 1 467 ? -2.156 -25.947 -5.357 1.00 35.03 467 ILE A CA 1
ATOM 3850 C C . ILE A 1 467 ? -2.966 -26.810 -4.389 1.00 35.03 467 ILE A C 1
ATOM 3852 O O . ILE A 1 467 ? -3.745 -26.290 -3.593 1.00 35.03 467 ILE A O 1
ATOM 3856 N N . GLU A 1 468 ? -2.803 -28.128 -4.482 1.00 37.00 468 GLU A N 1
ATOM 3857 C CA . GLU A 1 468 ? -3.226 -29.055 -3.434 1.00 37.00 468 GLU A CA 1
ATOM 3858 C C . GLU A 1 468 ? -2.067 -29.307 -2.464 1.00 37.00 468 GLU A C 1
ATOM 3860 O O . GLU A 1 468 ? -0.924 -29.549 -2.853 1.00 37.00 468 GLU A O 1
ATOM 3865 N N . TYR A 1 469 ? -2.390 -29.224 -1.176 1.00 35.84 469 TYR A N 1
ATOM 3866 C CA . TYR A 1 469 ? -1.541 -29.603 -0.055 1.00 35.84 469 TYR A CA 1
ATOM 3867 C C . TYR A 1 469 ? -1.220 -31.104 -0.094 1.00 35.84 469 TYR A C 1
ATOM 3869 O O . TYR A 1 469 ? -2.131 -31.927 -0.134 1.00 35.84 469 TYR A O 1
ATOM 3877 N N . SER A 1 470 ? 0.050 -31.475 0.097 1.00 34.44 470 SER A N 1
ATOM 3878 C CA . SER A 1 470 ? 0.400 -32.793 0.636 1.00 34.44 470 SER A CA 1
ATOM 3879 C C . SER A 1 470 ? 1.353 -32.652 1.817 1.00 34.44 470 SER A C 1
ATOM 3881 O O . SER A 1 470 ? 2.539 -32.356 1.679 1.00 34.44 470 SER A O 1
ATOM 3883 N N . SER A 1 471 ? 0.793 -32.878 2.999 1.00 37.75 471 SER A N 1
ATOM 3884 C CA . SER A 1 471 ? 1.488 -33.168 4.245 1.00 37.75 471 SER A CA 1
ATOM 3885 C C . SER A 1 471 ? 2.328 -34.450 4.158 1.00 37.75 471 SER A C 1
ATOM 3887 O O . SER A 1 471 ? 1.947 -35.393 3.468 1.00 37.75 471 SER A O 1
ATOM 3889 N N . SER A 1 472 ? 3.352 -34.519 5.016 1.00 38.09 472 SER A N 1
ATOM 3890 C CA . SER A 1 472 ? 4.129 -35.697 5.452 1.00 38.09 472 SER A CA 1
ATOM 3891 C C . SER A 1 472 ? 5.496 -35.923 4.782 1.00 38.09 472 SER A C 1
ATOM 3893 O O . SER A 1 472 ? 5.611 -36.480 3.698 1.00 38.09 472 SER A O 1
ATOM 3895 N N . LYS A 1 473 ? 6.569 -35.574 5.505 1.00 42.34 473 LYS A N 1
ATOM 3896 C CA . LYS A 1 473 ? 7.462 -36.532 6.196 1.00 42.34 473 LYS A CA 1
ATOM 3897 C C . LYS A 1 473 ? 8.692 -35.801 6.751 1.00 42.34 473 LYS A C 1
ATOM 3899 O O . LYS A 1 473 ? 9.507 -35.268 6.013 1.00 42.34 473 LYS A O 1
ATOM 3904 N N . ILE A 1 474 ? 8.810 -35.825 8.075 1.00 40.31 474 ILE A N 1
ATOM 3905 C CA . ILE A 1 474 ? 10.038 -35.543 8.826 1.00 40.31 474 ILE A CA 1
ATOM 3906 C C . ILE A 1 474 ? 10.917 -36.801 8.751 1.00 40.31 474 ILE A C 1
ATOM 3908 O O . ILE A 1 474 ? 10.397 -37.879 9.055 1.00 40.31 474 ILE A O 1
ATOM 3912 N N . PRO A 1 475 ? 12.223 -36.716 8.456 1.00 48.41 475 PRO A N 1
ATOM 3913 C CA . PRO A 1 475 ? 13.169 -37.708 8.928 1.00 48.41 475 PRO A CA 1
ATOM 3914 C C . PRO A 1 475 ? 13.827 -37.219 10.223 1.00 48.41 475 PRO A C 1
ATOM 3916 O O . PRO A 1 475 ? 14.323 -36.098 10.316 1.00 48.41 475 PRO A O 1
ATOM 3919 N N . LYS A 1 476 ? 13.802 -38.088 11.234 1.00 49.06 476 LYS A N 1
ATOM 3920 C CA . LYS A 1 476 ? 14.675 -38.004 12.403 1.00 49.06 476 LYS A CA 1
ATOM 3921 C C . LYS A 1 476 ? 16.113 -38.293 11.968 1.00 49.06 476 LYS A C 1
ATOM 3923 O O . LYS A 1 476 ? 16.342 -39.357 11.392 1.00 49.06 476 LYS A O 1
ATOM 3928 N N . LEU A 1 477 ? 17.036 -37.405 12.325 1.00 39.25 477 LEU A N 1
ATOM 3929 C CA . LEU A 1 477 ? 18.287 -37.697 13.034 1.00 39.25 477 LEU A CA 1
ATOM 3930 C C . LEU A 1 477 ? 18.873 -36.389 13.561 1.00 39.25 477 LEU A C 1
ATOM 3932 O O . LEU A 1 477 ? 18.927 -35.425 12.766 1.00 39.25 477 LEU A O 1
#

Organism: Euplotes crassus (NCBI:txid5936)

pLDDT: mean 72.78, std 19.94, range [31.53, 97.88]